Protein AF-0000000075736542 (afdb_homodimer)

Solvent-accessible surface area (backbone atoms only — not comparable to full-atom values): 38192 Å² total; per-residue (Å²): 70,43,35,26,56,53,46,43,53,47,49,49,53,54,48,48,39,59,74,67,36,46,66,58,51,51,50,51,50,29,50,51,42,64,42,44,90,78,47,56,69,68,59,47,50,51,54,48,48,52,51,32,52,55,25,51,50,46,62,74,64,42,71,71,75,64,48,56,67,69,57,51,50,52,45,59,70,26,69,53,29,73,60,33,67,57,46,50,24,50,46,52,52,67,30,50,51,93,52,70,89,71,31,50,51,32,68,61,46,45,53,51,51,53,50,41,54,52,50,52,51,18,40,51,16,28,51,52,44,34,49,35,64,66,54,53,60,77,72,68,59,84,82,31,29,33,37,32,37,33,50,50,59,76,78,27,71,41,27,51,68,47,40,48,53,54,49,46,47,54,52,52,39,52,23,50,43,21,20,39,49,67,48,45,81,51,75,48,32,44,64,35,37,26,47,70,44,33,32,34,32,28,35,35,45,18,63,32,49,47,48,46,49,53,45,45,53,44,38,50,54,49,21,47,52,47,49,53,50,49,50,53,46,50,53,45,55,71,66,67,53,58,68,69,59,51,50,52,49,51,49,49,51,51,53,47,48,53,50,51,48,51,53,42,49,54,51,40,60,68,72,46,68,72,47,51,54,74,69,55,45,54,54,46,49,54,53,44,48,54,38,45,53,56,46,26,53,42,40,56,64,60,28,47,76,44,73,51,65,89,42,72,64,33,44,53,47,40,32,52,95,80,47,99,22,52,64,54,49,52,49,50,53,50,50,47,52,50,50,49,51,51,46,51,57,56,50,70,69,52,82,70,74,78,72,68,77,69,79,80,71,75,85,131,70,43,35,27,57,52,46,43,52,47,49,50,52,56,48,50,39,60,75,66,36,46,66,57,51,51,50,52,51,28,49,52,42,64,42,44,91,78,48,55,70,68,60,47,50,52,54,49,48,53,52,32,52,53,24,51,49,46,63,72,63,43,72,72,76,62,49,56,67,69,57,50,50,50,45,60,70,24,69,54,29,73,62,33,66,57,46,50,22,49,47,51,52,68,30,51,50,93,52,68,89,71,31,51,53,32,67,61,47,47,53,51,51,53,48,42,56,51,51,53,50,17,41,51,15,30,50,51,44,33,51,37,65,66,56,52,61,76,71,68,59,84,84,30,28,33,37,32,37,34,50,50,57,83,78,27,70,41,27,50,66,48,40,47,54,53,51,46,47,54,51,52,40,51,21,51,43,20,19,40,51,66,48,45,80,52,75,47,33,43,64,36,37,26,48,70,42,32,33,33,32,28,35,35,46,19,62,31,49,47,49,46,49,54,46,46,53,45,39,49,53,49,21,47,50,49,51,54,50,48,51,53,48,52,53,45,55,72,67,66,54,56,68,69,59,50,49,51,50,49,50,47,51,52,54,47,48,53,50,52,48,51,52,40,48,53,51,39,59,69,73,47,68,72,47,51,54,73,68,56,46,55,53,46,49,55,52,45,48,55,39,46,54,55,46,26,53,42,39,57,72,62,28,46,77,44,71,51,64,87,42,73,63,33,44,54,46,40,31,51,94,82,49,97,24,50,63,54,48,51,49,50,52,50,50,48,52,48,50,50,50,51,45,50,56,56,49,71,67,55,83,74,77,87,77,73,76,68,76,76,70,74,82,132

Sequence (728 aa):
MIASQLVSIAQDLQQEYERFGLVDLLQSAIQISSDRPNVNNSTYRDITGSLKDRARAVLEQSVFRTYPLDTLKLLSNSEISSILPSTIANMIIGGFPNRKESAISSAELNMYLVEVKSILNQIAGFLNFNERLGVEKYEIPNEKVGLAIKIPRKIFSNQVISFQSRLLVFSSFFRSVTELVTGSREDPELVYLSTTDPTTVVAVAGTAAMGILTFYKLILEIAEKHISLRKAWDELKNSKLPESSLSEIEKGIQAGLETSNNEAIDKAFKAVELKVSADRSKELRVEIGRQALELTLDISKGARIFVSLESQQQIELMANEALDDTTEIKLHIEEQKLLEARLDNLTSELSTPRAELSYIAPPKMIASQLVSIAQDLQQEYERFGLVDLLQSAIQISSDRPNVNNSTYRDITGSLKDRARAVLEQSVFRTYPLDTLKLLSNSEISSILPSTIANMIIGGFPNRKESAISSAELNMYLVEVKSILNQIAGFLNFNERLGVEKYEIPNEKVGLAIKIPRKIFSNQVISFQSRLLVFSSFFRSVTELVTGSREDPELVYLSTTDPTTVVAVAGTAAMGILTFYKLILEIAEKHISLRKAWDELKNSKLPESSLSEIEKGIQAGLETSNNEAIDKAFKAVELKVSADRSKELRVEIGRQALELTLDISKGARIFVSLESQQQIELMANEALDDTTEIKLHIEEQKLLEARLDNLTSELSTPRAELSYIAPPK

Nearest PDB structures (foldseek):
  7pua-assembly1_Fg  TM=3.129E-01  e=6.753E-01  Trypanosoma brucei brucei
  7pub-assembly1_Fg  TM=3.389E-01  e=2.893E+00  Trypanosoma brucei brucei
  7y8u-assembly1_E  TM=4.024E-01  e=4.019E+00  Bacillus thermotolerans
  7y8x-assembly1_E  TM=3.044E-01  e=4.212E+00  Bacillus thermotolerans
  7y8v-assembly1_E  TM=1.803E-01  e=3.178E+00  Bacillus thermotolerans

Secondary structure (DSSP, 8-state):
-BHHHHHHHHHHHHHHHHHHTHHHHHHHHHHHHHHGGGS-HHHHHHHHHHHHHHHHHHHHH-GGGGS-HHHHHHHHTSGGGGG-HHHHHHHHHHH--SSGGGSPPHHHHHHHHHHHHHHHHHHHHHHHHHHHTT-------TTSEEEEEE--HHHHTTBHHHHHHHHHHHHHHHHHHHHHHHSS-PPPEEEEEETTTTEEEEEE-HHHHHHHHHHHHHHHHHHHHHHHHHHHHHHHHHTT--HHHHHHHHHHHHHHHHHHHHHHHHHHHHHS---S-HHHHHHHHHHHHHHHHHHHHHHHTT-EEEEE---HHHHHHH--TTSS-HHHHHHHHHHHHHHHHHHHHHHHT--S-GGG--------/-BHHHHHHHHHHHHHHHHHHTHHHHHHHHHHHHHHGGGS-HHHHHHHHHHHHHHHHHHHHH-GGGGS-HHHHHHHHTSGGGGG-HHHHHHHHHHH--SSGGGSPPHHHHHHHHHHHHHHHHHHHHHHHHHHHHT-------TTSEEEEEE--HHHHTTBHHHHHHHHHHHHHHHHHHHHHHHSS-PPPEEEEEETTTTEEEEEE-HHHHHHHHHHHHHHHHHHHHHHHHHHHHHHHHHTT--HHHHHHHHHHHHHHHHHHHHHHHHHHHHHS---S-HHHHHHHHHHHHHHHHHHHHHHHTT-EEEEE--SHHHHHHH--TTSS-HHHHHHHHHHHHHHHHHHHHHHHT--S-GGG--------

Organism: Rhodopseudomonas palustris (strain ATCC BAA-98 / CGA009) (NCBI:txid258594)

Foldseek 3Di:
DDLLVVLVVLVLLLVLCVVLVLLVLLVLLLVCLVCVVPDDLVRLCVSLVVSLVSLVVCVVPRPCVQDAPVVVVVCCPDPCVLSHSNNSSVCSNVQRDSDSVSHDHSVVSVVSSVVNVVVNVVSVVSNVVCVVVVRHHFDAPLQWWKKKKFFACLQQVPDPVSVVVLVVLVQLLLQLLLCFFVVDRDGWAWRDADDVRGMTMTIDFLRSVLLSLLLVVLLLVLLLVLLVLVLVLVVVVVVVPDPVVSVVSVVVSVVVSLVSLLVSLVVSSVVGDTPHDPVVNVVSSVVNSVSSSVVSLSVLLPMDMATDDPDPSSLVRNADVPPCGSVVVVVSRVVRSVSSVSSVVSSVPDPDRSNPPDDPDDDD/DDLLVVLVVLVLLLVLCVVLVLLVLLVLLLVCLVCVVPDDLVRLCVSLVVSLVSLVVCVVPRPCVQDAPVVVVVCCPDPNVLSHSNNSSVCSNVQRDSDSVSHDHSVVSVVSSVVNVVVNVVSVVSNVVCVVVVRHHFDAPLQWWKKKKFFACLQQVPDPVSVVVLVCLVQLLLQLLLCFFPVDRDTWAWRDADDVRGMTMTIDFLRSVLLSLLLVVLLLVLLLVLLVLVVVLVVVVVVVPDPVVSVVSVVVSVVVSLVSLLVSLVVSSVVGDTPHDPVVNVVSSVVNSVSSSVVSLSVLVPMDMATDDPDPSSLVRNADVPPCGSVVVVVSRVVRSVSSVSSVVSSVPDDDRSPPPPPPDPDD

pLDDT: mean 85.75, std 13.53, range [22.95, 97.62]

Structure (mmCIF, N/CA/C/O backbone):
data_AF-0000000075736542-model_v1
#
loop_
_entity.id
_entity.type
_entity.pdbx_description
1 polymer 'Uncharacterized protein'
#
loop_
_atom_site.group_PDB
_atom_site.id
_atom_site.type_symbol
_atom_site.label_atom_id
_atom_site.label_alt_id
_atom_site.label_comp_id
_atom_site.label_asym_id
_atom_site.label_entity_id
_atom_site.label_seq_id
_atom_site.pdbx_PDB_ins_code
_atom_site.Cartn_x
_atom_site.Cartn_y
_atom_site.Cartn_z
_atom_site.occupancy
_atom_site.B_iso_or_equiv
_atom_site.auth_seq_id
_atom_site.auth_comp_id
_atom_site.auth_asym_id
_atom_site.auth_atom_id
_atom_site.pdbx_PDB_model_num
ATOM 1 N N . MET A 1 1 ? 0.081 -4.969 1.882 1 7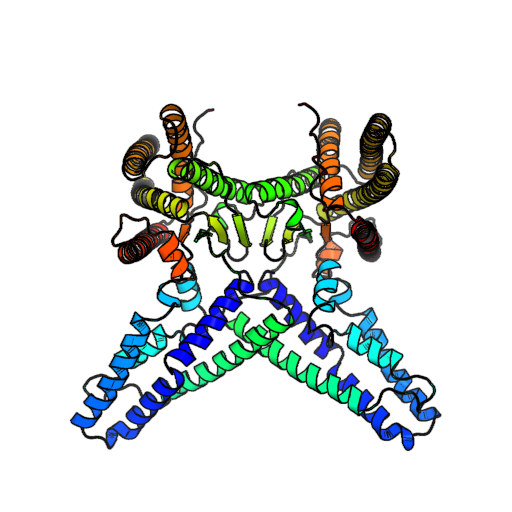6.06 1 MET A N 1
ATOM 2 C CA . MET A 1 1 ? -0.258 -4.957 0.461 1 76.06 1 MET A CA 1
ATOM 3 C C . MET A 1 1 ? -0.783 -3.59 0.039 1 76.06 1 MET A C 1
ATOM 5 O O . MET A 1 1 ? -1.35 -2.859 0.854 1 76.06 1 MET A O 1
ATOM 9 N N . ILE A 1 2 ? -0.495 -3.264 -1.223 1 80.75 2 ILE A N 1
ATOM 10 C CA . ILE A 1 2 ? -1 -1.986 -1.714 1 80.75 2 ILE A CA 1
ATOM 11 C C . ILE A 1 2 ? -2.479 -2.119 -2.07 1 80.75 2 ILE A C 1
ATOM 13 O O . ILE A 1 2 ? -2.936 -3.199 -2.455 1 80.75 2 ILE A O 1
ATOM 17 N N . ALA A 1 3 ? -3.15 -1.076 -1.883 1 87 3 ALA A N 1
ATOM 18 C CA . ALA A 1 3 ? -4.594 -1.061 -2.102 1 87 3 ALA A CA 1
ATOM 19 C C . ALA A 1 3 ? -4.938 -1.444 -3.537 1 87 3 ALA A C 1
ATOM 21 O O . ALA A 1 3 ? -5.895 -2.182 -3.779 1 87 3 ALA A O 1
ATOM 22 N N . SER A 1 4 ? -4.156 -1.036 -4.445 1 86.56 4 SER A N 1
ATOM 23 C CA . SER A 1 4 ? -4.41 -1.301 -5.855 1 86.56 4 SER A CA 1
ATOM 24 C C . SER A 1 4 ? -4.344 -2.793 -6.16 1 86.56 4 SER A C 1
ATOM 26 O O . SER A 1 4 ? -5.055 -3.285 -7.039 1 86.56 4 SER A O 1
ATOM 28 N N . GLN A 1 5 ? -3.48 -3.428 -5.5 1 85.38 5 GLN A N 1
ATOM 29 C CA . GLN A 1 5 ? -3.393 -4.875 -5.684 1 85.38 5 GLN A CA 1
ATOM 30 C C . GLN A 1 5 ? -4.637 -5.574 -5.137 1 85.38 5 GLN A C 1
ATOM 32 O O . GLN A 1 5 ? -5.125 -6.535 -5.734 1 85.38 5 GLN A O 1
ATOM 37 N N . LEU A 1 6 ? -5.074 -5.105 -4.023 1 90.31 6 LEU A N 1
ATOM 38 C CA . LEU A 1 6 ? -6.293 -5.68 -3.457 1 90.31 6 LEU A CA 1
ATOM 39 C C . LEU A 1 6 ? -7.488 -5.418 -4.367 1 90.31 6 LEU A C 1
ATOM 41 O O . LEU A 1 6 ? -8.367 -6.273 -4.508 1 90.31 6 LEU A O 1
ATOM 45 N N . VAL A 1 7 ? -7.457 -4.234 -4.941 1 92.56 7 VAL A N 1
ATOM 46 C CA . VAL A 1 7 ? -8.508 -3.906 -5.902 1 92.56 7 VAL A CA 1
ATOM 47 C C . VAL A 1 7 ? -8.445 -4.871 -7.082 1 92.56 7 VAL A C 1
ATOM 49 O O . VAL A 1 7 ? -9.477 -5.379 -7.531 1 92.56 7 VAL A O 1
ATOM 52 N N . SER A 1 8 ? -7.254 -5.18 -7.508 1 88.69 8 SER A N 1
ATOM 53 C CA . SER A 1 8 ? -7.078 -6.109 -8.617 1 88.69 8 SER A CA 1
ATOM 54 C C . SER A 1 8 ? -7.602 -7.496 -8.266 1 88.69 8 SER A C 1
ATOM 56 O O . SER A 1 8 ? -8.305 -8.125 -9.062 1 88.69 8 SER A O 1
ATOM 58 N N . ILE A 1 9 ? -7.246 -7.902 -7.164 1 90.62 9 ILE A N 1
ATOM 59 C CA . ILE A 1 9 ? -7.672 -9.219 -6.707 1 90.62 9 ILE A CA 1
ATOM 60 C C . ILE A 1 9 ? -9.195 -9.266 -6.598 1 90.62 9 ILE A C 1
ATOM 62 O O . ILE A 1 9 ? -9.828 -10.211 -7.074 1 90.62 9 ILE A O 1
ATOM 66 N N . ALA A 1 10 ? -9.789 -8.25 -5.977 1 95.19 10 ALA A N 1
ATOM 67 C CA . ALA A 1 10 ? -11.234 -8.18 -5.801 1 95.19 10 ALA A CA 1
ATOM 68 C C . ALA A 1 10 ? -11.945 -8.141 -7.148 1 95.19 10 ALA A C 1
ATOM 70 O O . ALA A 1 10 ? -12.961 -8.82 -7.34 1 95.19 10 ALA A O 1
ATOM 71 N N . GLN A 1 11 ? -11.398 -7.375 -8.047 1 93.94 11 GLN A N 1
ATOM 72 C CA . GLN A 1 11 ? -11.992 -7.262 -9.375 1 93.94 11 GLN A CA 1
ATOM 73 C C . GLN A 1 11 ? -11.906 -8.586 -10.133 1 93.94 11 GLN A C 1
ATOM 75 O O . GLN A 1 11 ? -12.867 -8.992 -10.789 1 93.94 11 GLN A O 1
ATOM 80 N N . ASP A 1 12 ? -10.789 -9.156 -10.078 1 91.88 12 ASP A N 1
ATOM 81 C CA . ASP A 1 12 ? -10.617 -10.438 -10.75 1 91.88 12 ASP A CA 1
ATOM 82 C C . ASP A 1 12 ? -11.578 -11.492 -10.188 1 91.88 12 ASP A C 1
ATOM 84 O O . ASP A 1 12 ? -12.156 -12.273 -10.945 1 91.88 12 ASP A O 1
ATOM 88 N N . LEU A 1 13 ? -11.688 -11.508 -8.922 1 95.38 13 LEU A N 1
ATOM 89 C CA . LEU A 1 13 ? -12.609 -12.461 -8.297 1 95.38 13 LEU A CA 1
ATOM 90 C C . LEU A 1 13 ? -14.031 -12.227 -8.781 1 95.38 13 LEU A C 1
ATOM 92 O O . LEU A 1 13 ? -14.727 -13.172 -9.172 1 95.38 13 LEU A O 1
ATOM 96 N N . GLN A 1 14 ? -14.414 -11.016 -8.75 1 95.75 14 GLN A N 1
ATOM 97 C CA . GLN A 1 14 ? -15.758 -10.672 -9.211 1 95.75 14 GLN A CA 1
ATOM 98 C C . GLN A 1 14 ? -15.945 -11.055 -10.68 1 95.75 14 GLN A C 1
ATOM 100 O O . GLN A 1 14 ? -16.969 -11.633 -11.047 1 95.75 14 GLN A O 1
ATOM 105 N N . GLN A 1 15 ? -15.016 -10.758 -11.484 1 94.31 15 GLN A N 1
ATOM 106 C CA . GLN A 1 15 ? -15.094 -11.023 -12.922 1 94.31 15 GLN A CA 1
ATOM 107 C C . GLN A 1 15 ? -15.117 -12.516 -13.211 1 94.31 15 GLN A C 1
ATOM 109 O O . GLN A 1 15 ? -15.82 -12.977 -14.109 1 94.31 15 GLN A O 1
ATOM 114 N N . GLU A 1 16 ? -14.312 -13.266 -12.484 1 96 16 GLU A N 1
ATOM 115 C CA . GLU A 1 16 ? -14.281 -14.719 -12.68 1 96 16 GLU A CA 1
ATOM 116 C C . GLU A 1 16 ? -15.625 -15.344 -12.328 1 96 16 GLU A C 1
ATOM 118 O O . GLU A 1 16 ? -16.078 -16.266 -13 1 96 16 GLU A O 1
ATOM 123 N N . TYR A 1 17 ? -16.234 -14.875 -11.297 1 97.38 17 TYR A N 1
ATOM 124 C CA . TYR A 1 17 ? -17.531 -15.398 -10.906 1 97.38 17 TYR A CA 1
ATOM 125 C C . TYR A 1 17 ? -18.578 -15.117 -11.984 1 97.38 17 TYR A C 1
ATOM 127 O O . TYR A 1 17 ? -19.438 -15.953 -12.25 1 97.38 17 TYR A O 1
ATOM 135 N N . GLU A 1 18 ? -18.438 -14.008 -12.594 1 96.44 18 GLU A N 1
ATOM 136 C CA . GLU A 1 18 ? -19.344 -13.656 -13.68 1 96.44 18 GLU A CA 1
ATOM 137 C C . GLU A 1 18 ? -19.031 -14.438 -14.945 1 96.44 18 GLU A C 1
ATOM 139 O O . GLU A 1 18 ? -19.922 -15.023 -15.562 1 96.44 18 GLU A O 1
ATOM 144 N N . ARG A 1 19 ? -17.797 -14.438 -15.297 1 96.25 19 ARG A N 1
ATOM 145 C CA . ARG A 1 19 ? -17.344 -15.055 -16.531 1 96.25 19 ARG A CA 1
ATOM 146 C C . ARG A 1 19 ? -17.688 -16.531 -16.562 1 96.25 19 ARG A C 1
ATOM 148 O O . ARG A 1 19 ? -18.141 -17.047 -17.594 1 96.25 19 ARG A O 1
ATOM 155 N N . PHE A 1 20 ? -17.578 -17.203 -15.461 1 96.69 20 PHE A N 1
ATOM 156 C CA . PHE A 1 20 ? -17.766 -18.656 -15.438 1 96.69 20 PHE A CA 1
ATOM 157 C C . PHE A 1 20 ? -19.141 -19.016 -14.875 1 96.69 20 PHE A C 1
ATOM 159 O O . PHE A 1 20 ? -19.5 -20.188 -14.828 1 96.69 20 PHE A O 1
ATOM 166 N N . GLY A 1 21 ? -19.891 -18.031 -14.484 1 96.94 21 GLY A N 1
ATOM 167 C CA . GLY A 1 21 ? -21.172 -18.312 -13.875 1 96.94 21 GLY A CA 1
ATOM 168 C C . GLY A 1 21 ? -21.078 -19.234 -12.664 1 96.94 21 GLY A C 1
ATOM 169 O O . GLY A 1 21 ? -21.812 -20.219 -12.57 1 96.94 21 GLY A O 1
ATOM 170 N N . LEU A 1 22 ? -20.219 -18.922 -11.781 1 97.44 22 LEU A N 1
ATOM 171 C CA . LEU A 1 22 ? -19.891 -19.812 -10.672 1 97.44 22 LEU A CA 1
ATOM 172 C C . LEU A 1 22 ? -21.078 -19.922 -9.719 1 97.44 22 LEU A C 1
ATOM 174 O O . LEU A 1 22 ? -21.297 -20.984 -9.117 1 97.44 22 LEU A O 1
ATOM 178 N N . VAL A 1 23 ? -21.812 -18.828 -9.539 1 97.38 23 VAL A N 1
ATOM 179 C CA . VAL A 1 23 ? -23 -18.891 -8.695 1 97.38 23 VAL A CA 1
ATOM 180 C C . VAL A 1 23 ? -24.016 -19.859 -9.297 1 97.38 23 VAL A C 1
ATOM 182 O O . VAL A 1 23 ? -24.578 -20.703 -8.586 1 97.38 23 VAL A O 1
ATOM 185 N N . ASP A 1 24 ? -24.188 -19.781 -10.594 1 96.88 24 ASP A N 1
ATOM 186 C CA . ASP A 1 24 ? -25.094 -20.688 -11.297 1 96.88 24 ASP A CA 1
ATOM 187 C C . ASP A 1 24 ? -24.594 -22.141 -11.219 1 96.88 24 ASP A C 1
ATOM 189 O O . ASP A 1 24 ? -25.391 -23.062 -11.102 1 96.88 24 ASP A O 1
ATOM 193 N N . LEU A 1 25 ? -23.375 -22.25 -11.383 1 97.44 25 LEU A N 1
ATOM 194 C CA . LEU A 1 25 ? -22.766 -23.562 -11.273 1 97.44 25 LEU A CA 1
ATOM 195 C C . LEU A 1 25 ? -23.062 -24.203 -9.922 1 97.44 25 LEU A C 1
ATOM 197 O O . LEU A 1 25 ? -23.469 -25.359 -9.844 1 97.44 25 LEU A O 1
ATOM 201 N N . LEU A 1 26 ? -22.922 -23.453 -8.852 1 97.31 26 LEU A N 1
ATOM 202 C CA . LEU A 1 26 ? -23.203 -23.922 -7.5 1 97.31 26 LEU A CA 1
ATOM 203 C C . LEU A 1 26 ? -24.688 -24.234 -7.328 1 97.31 26 LEU A C 1
ATOM 205 O O . LEU A 1 26 ? -25.047 -25.234 -6.715 1 97.31 26 LEU A O 1
ATOM 209 N N . GLN A 1 27 ? -25.484 -23.391 -7.871 1 97.56 27 GLN A N 1
ATOM 210 C CA . GLN A 1 27 ? -26.922 -23.594 -7.777 1 97.56 27 GLN A CA 1
ATOM 211 C C . GLN A 1 27 ? -27.344 -24.891 -8.492 1 97.56 27 GLN A C 1
ATOM 213 O O . GLN A 1 27 ? -28.172 -25.641 -7.984 1 97.56 27 GLN A O 1
ATOM 218 N N . SER A 1 28 ? -26.766 -25.141 -9.656 1 97 28 SER A N 1
ATOM 219 C CA . SER A 1 28 ? -27.031 -26.391 -10.383 1 97 28 SER A CA 1
ATOM 220 C C . SER A 1 28 ? -26.562 -27.594 -9.586 1 97 28 SER A C 1
ATOM 222 O O . SER A 1 28 ? -27.25 -28.625 -9.562 1 97 28 SER A O 1
ATOM 224 N N . ALA A 1 29 ? -25.438 -27.469 -8.977 1 97.5 29 ALA A N 1
ATOM 225 C CA . ALA A 1 29 ? -24.906 -28.547 -8.141 1 97.5 29 ALA A CA 1
ATOM 226 C C . ALA A 1 29 ? -25.844 -28.828 -6.961 1 97.5 29 ALA A C 1
ATOM 228 O O . ALA A 1 29 ? -26.078 -29.984 -6.605 1 97.5 29 ALA A O 1
ATOM 229 N N . ILE A 1 30 ? -26.359 -27.781 -6.359 1 97.25 30 ILE A N 1
ATOM 230 C CA . ILE A 1 30 ? -27.281 -27.906 -5.246 1 97.25 30 ILE A CA 1
ATOM 231 C C . ILE A 1 30 ? -28.547 -28.641 -5.711 1 97.25 30 ILE A C 1
ATOM 233 O O . ILE A 1 30 ? -29.047 -29.531 -5.016 1 97.25 30 ILE A O 1
ATOM 237 N N . GLN A 1 31 ? -29.016 -28.281 -6.879 1 96.62 31 GLN A N 1
ATOM 238 C CA . GLN A 1 31 ? -30.234 -28.875 -7.422 1 96.62 31 GLN A CA 1
ATOM 239 C C . GLN A 1 31 ? -30.078 -30.375 -7.648 1 96.62 31 GLN A C 1
ATOM 241 O O . GLN A 1 31 ? -30.922 -31.172 -7.227 1 96.62 31 GLN A O 1
ATOM 246 N N . ILE A 1 32 ? -29.016 -30.781 -8.234 1 96.19 32 ILE A N 1
ATOM 247 C CA . ILE A 1 32 ? -28.812 -32.188 -8.523 1 96.19 32 ILE A CA 1
ATOM 248 C C . ILE A 1 32 ? -28.578 -32.969 -7.227 1 96.19 32 ILE A C 1
ATOM 250 O O . ILE A 1 32 ? -28.984 -34.125 -7.102 1 96.19 32 ILE A O 1
ATOM 254 N N . SER A 1 33 ? -27.875 -32.375 -6.297 1 95.81 33 SER A N 1
ATOM 255 C CA . SER A 1 33 ? -27.641 -33.031 -5.008 1 95.81 33 SER A CA 1
ATOM 256 C C . SER A 1 33 ? -28.953 -33.219 -4.25 1 95.81 33 SER A C 1
ATOM 258 O O . SER A 1 33 ? -29.141 -34.219 -3.561 1 95.81 33 SER A O 1
ATOM 260 N N . SER A 1 34 ? -29.844 -32.281 -4.398 1 95.31 34 SER A N 1
ATOM 261 C CA . SER A 1 34 ? -31.141 -32.375 -3.732 1 95.31 34 SER A CA 1
ATOM 262 C C . SER A 1 34 ? -32.062 -33.406 -4.41 1 95.31 34 SER A C 1
ATOM 264 O O . SER A 1 34 ? -32.844 -34.062 -3.744 1 95.31 34 SER A O 1
ATOM 266 N N . ASP A 1 35 ? -31.969 -33.594 -5.648 1 93.81 35 ASP A N 1
ATOM 267 C CA . ASP A 1 35 ? -32.875 -34.406 -6.438 1 93.81 35 ASP A CA 1
ATOM 268 C C . ASP A 1 35 ? -32.312 -35.812 -6.621 1 93.81 35 ASP A C 1
ATOM 270 O O . ASP A 1 35 ? -32.969 -36.656 -7.242 1 93.81 35 ASP A O 1
ATOM 274 N N . ARG A 1 36 ? -31.156 -36.094 -6.098 1 91.38 36 ARG A N 1
ATOM 275 C CA . ARG A 1 36 ? -30.422 -37.312 -6.406 1 91.38 36 ARG A CA 1
ATOM 276 C C . ARG A 1 36 ? -31.281 -38.531 -6.199 1 91.38 36 ARG A C 1
ATOM 278 O O . ARG A 1 36 ? -31.234 -39.469 -6.988 1 91.38 36 ARG A O 1
ATOM 285 N N . PRO A 1 37 ? -32.188 -38.531 -5.152 1 89 37 PRO A N 1
ATOM 286 C CA . PRO A 1 37 ? -33 -39.75 -4.973 1 89 37 PRO A CA 1
ATOM 287 C C . PRO A 1 37 ? -33.969 -39.969 -6.125 1 89 37 PRO A C 1
ATOM 289 O O . PRO A 1 37 ? -34.375 -41.125 -6.383 1 89 37 PRO A O 1
ATOM 292 N N . ASN A 1 38 ? -34.281 -39 -6.859 1 92.44 38 ASN A N 1
ATOM 293 C CA . ASN A 1 38 ? -35.344 -39.062 -7.859 1 92.44 38 ASN A CA 1
ATOM 294 C C . ASN A 1 38 ? -34.75 -39.156 -9.273 1 92.44 38 ASN A C 1
ATOM 296 O O . ASN A 1 38 ? -35.5 -39.281 -10.242 1 92.44 38 ASN A O 1
ATOM 300 N N . VAL A 1 39 ? -33.531 -39.125 -9.383 1 92.88 39 VAL A N 1
ATOM 301 C CA . VAL A 1 39 ? -32.906 -39.125 -10.703 1 92.88 39 VAL A CA 1
ATOM 302 C C . VAL A 1 39 ? -32.25 -40.469 -10.969 1 92.88 39 VAL A C 1
ATOM 304 O O . VAL A 1 39 ? -31.672 -41.062 -10.07 1 92.88 39 VAL A O 1
ATOM 307 N N . ASN A 1 40 ? -32.5 -41 -12.164 1 93.75 40 ASN A N 1
ATOM 308 C CA . ASN A 1 40 ? -31.859 -42.281 -12.477 1 93.75 40 ASN A CA 1
ATOM 309 C C . ASN A 1 40 ? -30.344 -42.094 -12.633 1 93.75 40 ASN A C 1
ATOM 311 O O . ASN A 1 40 ? -29.859 -41 -12.758 1 93.75 40 ASN A O 1
ATOM 315 N N . ASN A 1 41 ? -29.594 -43.188 -12.656 1 92.69 41 ASN A N 1
ATOM 316 C CA . ASN A 1 41 ? -28.141 -43.188 -12.625 1 92.69 41 ASN A CA 1
ATOM 317 C C . ASN A 1 41 ? -27.547 -42.594 -13.898 1 92.69 41 ASN A C 1
ATOM 319 O O . ASN A 1 41 ? -26.547 -41.875 -13.852 1 92.69 41 ASN A O 1
ATOM 323 N N . SER A 1 42 ? -28.188 -42.906 -14.953 1 94.12 42 SER A N 1
ATOM 324 C CA . SER A 1 42 ? -27.672 -42.406 -16.219 1 94.12 42 SER A CA 1
ATOM 325 C C . SER A 1 42 ? -27.812 -40.906 -16.297 1 94.12 42 SER A C 1
ATOM 327 O O . SER A 1 42 ? -26.844 -40.188 -16.656 1 94.12 42 SER A O 1
ATOM 329 N N . THR A 1 43 ? -28.938 -40.375 -15.922 1 94.06 43 THR A N 1
ATOM 330 C CA . THR A 1 43 ? -29.203 -38.938 -15.922 1 94.06 43 THR A CA 1
ATOM 331 C C . THR A 1 43 ? -28.297 -38.219 -14.914 1 94.06 43 THR A C 1
ATOM 333 O O . THR A 1 43 ? -27.797 -37.156 -15.188 1 94.06 43 THR A O 1
ATOM 336 N N . TYR A 1 44 ? -28.078 -38.875 -13.805 1 95.56 44 TYR A N 1
ATOM 337 C CA . TYR A 1 44 ? -27.188 -38.344 -12.781 1 95.56 44 TYR A CA 1
ATOM 338 C C . TYR A 1 44 ? -25.766 -38.156 -13.32 1 95.56 44 TYR A C 1
ATOM 340 O O . TYR A 1 44 ? -25.156 -37.125 -13.141 1 95.56 44 TYR A O 1
ATOM 348 N N . ARG A 1 45 ? -25.266 -39.125 -14.023 1 95.12 45 ARG A N 1
ATOM 349 C CA . ARG A 1 45 ? -23.922 -39.094 -14.562 1 95.12 45 ARG A CA 1
ATOM 350 C C . ARG A 1 45 ? -23.781 -38.031 -15.648 1 95.12 45 ARG A C 1
ATOM 352 O O . ARG A 1 45 ? -22.75 -37.375 -15.75 1 95.12 45 ARG A O 1
ATOM 359 N N . ASP A 1 46 ? -24.828 -37.875 -16.359 1 95.25 46 ASP A N 1
ATOM 360 C CA . ASP A 1 46 ? -24.812 -36.875 -17.438 1 95.25 46 ASP A CA 1
ATOM 361 C C . ASP A 1 46 ? -24.75 -35.438 -16.859 1 95.25 46 ASP A C 1
ATOM 363 O O . ASP A 1 46 ? -23.938 -34.625 -17.297 1 95.25 46 ASP A O 1
ATOM 367 N N . ILE A 1 47 ? -25.609 -35.188 -15.953 1 95.31 47 ILE A N 1
ATOM 368 C CA . ILE A 1 47 ? -25.688 -33.844 -15.359 1 95.31 47 ILE A CA 1
ATOM 369 C C . ILE A 1 47 ? -24.391 -33.531 -14.609 1 95.31 47 ILE A C 1
ATOM 371 O O . ILE A 1 47 ? -23.812 -32.469 -14.766 1 95.31 47 ILE A O 1
ATOM 375 N N . THR A 1 48 ? -23.922 -34.531 -13.836 1 96.5 48 THR A N 1
ATOM 376 C CA . THR A 1 48 ? -22.719 -34.312 -13.055 1 96.5 48 THR A CA 1
ATOM 377 C C . THR A 1 48 ? -21.484 -34.219 -13.969 1 96.5 48 THR A C 1
ATOM 379 O O . THR A 1 48 ? -20.531 -33.5 -13.672 1 96.5 48 THR A O 1
ATOM 382 N N . GLY A 1 49 ? -21.547 -34.969 -15.016 1 96.69 49 GLY A N 1
ATOM 383 C CA . GLY A 1 49 ? -20.484 -34.875 -16.016 1 96.69 49 GLY A CA 1
ATOM 384 C C . GLY A 1 49 ? -20.359 -33.469 -16.578 1 96.69 49 GLY A C 1
ATOM 385 O O . GLY A 1 49 ? -19.25 -32.938 -16.703 1 96.69 49 GLY A O 1
ATOM 386 N N . SER A 1 50 ? -21.516 -32.906 -16.922 1 96.81 50 SER A N 1
ATOM 387 C CA . SER A 1 50 ? -21.547 -31.562 -17.453 1 96.81 50 SER A CA 1
ATOM 388 C C . SER A 1 50 ? -21.031 -30.547 -16.422 1 96.81 50 SER A C 1
ATOM 390 O O . SER A 1 50 ? -20.312 -29.609 -16.766 1 96.81 50 SER A O 1
ATOM 392 N N . LEU A 1 51 ? -21.438 -30.734 -15.195 1 97 51 LEU A N 1
ATOM 393 C CA . LEU A 1 51 ? -20.984 -29.859 -14.109 1 97 51 LEU A CA 1
ATOM 394 C C . LEU A 1 51 ? -19.469 -29.938 -13.969 1 97 51 LEU A C 1
ATOM 396 O O . LEU A 1 51 ? -18.797 -28.906 -13.828 1 97 51 LEU A O 1
ATOM 400 N N . LYS A 1 52 ? -18.969 -31.125 -14.023 1 97.62 52 LYS A N 1
ATOM 401 C CA . LYS A 1 52 ? -17.531 -31.328 -13.867 1 97.62 52 LYS A CA 1
ATOM 402 C C . LYS A 1 52 ? -16.766 -30.734 -15.039 1 97.62 52 LYS A C 1
ATOM 404 O O . LYS A 1 52 ? -15.672 -30.188 -14.852 1 97.62 52 LYS A O 1
ATOM 409 N N . ASP A 1 53 ? -17.297 -30.828 -16.188 1 97.44 53 ASP A N 1
ATOM 410 C CA . ASP A 1 53 ? -16.656 -30.234 -17.359 1 97.44 53 ASP A CA 1
ATOM 411 C C . ASP A 1 53 ? -16.547 -28.719 -17.219 1 97.44 53 ASP A C 1
ATOM 413 O O . ASP A 1 53 ? -15.508 -28.125 -17.5 1 97.44 53 ASP A O 1
ATOM 417 N N . ARG A 1 54 ? -17.578 -28.109 -16.75 1 96.94 54 ARG A N 1
ATOM 418 C CA . ARG A 1 54 ? -17.562 -26.672 -16.516 1 96.94 54 ARG A CA 1
ATOM 419 C C . ARG A 1 54 ? -16.562 -26.312 -15.422 1 96.94 54 ARG A C 1
ATOM 421 O O . ARG A 1 54 ? -15.852 -25.312 -15.531 1 96.94 54 ARG A O 1
ATOM 428 N N . ALA A 1 55 ? -16.531 -27.109 -14.406 1 97.56 55 ALA A N 1
ATOM 429 C CA . ALA A 1 55 ? -15.594 -26.891 -13.312 1 97.56 55 ALA A CA 1
ATOM 430 C C . ALA A 1 55 ? -14.156 -27.016 -13.797 1 97.56 55 ALA A C 1
ATOM 432 O O . ALA A 1 55 ? -13.281 -26.234 -13.391 1 97.56 55 ALA A O 1
ATOM 433 N N . ARG A 1 56 ? -13.938 -28 -14.617 1 96.81 56 ARG A N 1
ATOM 434 C CA . ARG A 1 56 ? -12.602 -28.188 -15.172 1 96.81 56 ARG A CA 1
ATOM 435 C C . ARG A 1 56 ? -12.188 -26.984 -16.016 1 96.81 56 ARG A C 1
ATOM 437 O O . ARG A 1 56 ? -11.016 -26.594 -16.016 1 96.81 56 ARG A O 1
ATOM 444 N N . ALA A 1 57 ? -13.094 -26.438 -16.719 1 95.69 57 ALA A N 1
ATOM 445 C CA . ALA A 1 57 ? -12.82 -25.234 -17.5 1 95.69 57 ALA A CA 1
ATOM 446 C C . ALA A 1 57 ? -12.391 -24.078 -16.609 1 95.69 57 ALA A C 1
ATOM 448 O O . ALA A 1 57 ? -11.516 -23.297 -16.984 1 95.69 57 ALA A O 1
ATOM 449 N N . VAL A 1 58 ? -12.992 -23.969 -15.438 1 95 58 VAL A N 1
ATOM 450 C CA . VAL A 1 58 ? -12.617 -22.938 -14.469 1 95 58 VAL A CA 1
ATOM 451 C C . VAL A 1 58 ? -11.164 -23.109 -14.055 1 95 58 VAL A C 1
ATOM 453 O O . VAL A 1 58 ? -10.391 -22.156 -14.023 1 95 58 VAL A O 1
ATOM 456 N N . LEU A 1 59 ? -10.727 -24.312 -13.781 1 92.81 59 LEU A N 1
ATOM 457 C CA . LEU A 1 59 ? -9.367 -24.609 -13.328 1 92.81 59 LEU A CA 1
ATOM 458 C C . LEU A 1 59 ? -8.352 -24.297 -14.422 1 92.81 59 LEU A C 1
ATOM 460 O O . LEU A 1 59 ? -7.258 -23.812 -14.133 1 92.81 59 LEU A O 1
ATOM 464 N N . GLU A 1 60 ? -8.75 -24.469 -15.578 1 88.19 60 GLU A N 1
ATOM 465 C CA . GLU A 1 60 ? -7.824 -24.328 -16.703 1 88.19 60 GLU A CA 1
ATOM 466 C C . GLU A 1 60 ? -7.711 -22.875 -17.141 1 88.19 60 GLU A C 1
ATOM 468 O O . GLU A 1 60 ? -6.66 -22.438 -17.625 1 88.19 60 GLU A O 1
ATOM 473 N N . GLN A 1 61 ? -8.742 -22.125 -16.906 1 88.38 61 GLN A N 1
ATOM 474 C CA . GLN A 1 61 ? -8.789 -20.828 -17.578 1 88.38 61 GLN A CA 1
ATOM 475 C C . GLN A 1 61 ? -8.773 -19.703 -16.547 1 88.38 61 GLN A C 1
ATOM 477 O O . GLN A 1 61 ? -8.695 -18.516 -16.922 1 88.38 61 GLN A O 1
ATOM 482 N N . SER A 1 62 ? -8.766 -19.984 -15.328 1 88.75 62 SER A N 1
ATOM 483 C CA . SER A 1 62 ? -8.836 -18.953 -14.297 1 88.75 62 SER A CA 1
ATOM 484 C C . SER A 1 62 ? -7.633 -18.031 -14.359 1 88.75 62 SER A C 1
ATOM 486 O O . SER A 1 62 ? -6.504 -18.484 -14.57 1 88.75 62 SER A O 1
ATOM 488 N N . VAL A 1 63 ? -7.836 -16.75 -14.141 1 84.81 63 VAL A N 1
ATOM 489 C CA . VAL A 1 63 ? -6.781 -15.734 -14.148 1 84.81 63 VAL A CA 1
ATOM 490 C C . VAL A 1 63 ? -5.844 -15.961 -12.961 1 84.81 63 VAL A C 1
ATOM 492 O O . VAL A 1 63 ? -4.66 -15.609 -13.023 1 84.81 63 VAL A O 1
ATOM 495 N N . PHE A 1 64 ? -6.328 -16.578 -11.922 1 85.5 64 PHE A N 1
ATOM 496 C CA . PHE A 1 64 ? -5.543 -16.781 -10.711 1 85.5 64 PHE A CA 1
ATOM 497 C C . PHE A 1 64 ? -4.391 -17.734 -10.961 1 85.5 64 PHE A C 1
ATOM 499 O O . PHE A 1 64 ? -3.424 -17.766 -10.195 1 85.5 64 PHE A O 1
ATOM 506 N N . ARG A 1 65 ? -4.395 -18.453 -12.062 1 78.56 65 ARG A N 1
ATOM 507 C CA . ARG A 1 65 ? -3.291 -19.328 -12.438 1 78.56 65 ARG A CA 1
ATOM 508 C C . ARG A 1 65 ? -2.037 -18.531 -12.766 1 78.56 65 ARG A C 1
ATOM 510 O O . ARG A 1 65 ? -0.92 -19.031 -12.656 1 78.56 65 ARG A O 1
ATOM 517 N N . THR A 1 66 ? -2.285 -17.25 -13.109 1 75.38 66 THR A N 1
ATOM 518 C CA . THR A 1 66 ? -1.168 -16.422 -13.539 1 75.38 66 THR A CA 1
ATOM 519 C C . THR A 1 66 ? -0.618 -15.617 -12.359 1 75.38 66 THR A C 1
ATOM 521 O O . THR A 1 66 ? 0.396 -14.922 -12.492 1 75.38 66 THR A O 1
ATOM 524 N N . TYR A 1 67 ? -1.225 -15.734 -11.203 1 79.62 67 TYR A N 1
ATOM 525 C CA . TYR A 1 67 ? -0.758 -14.992 -10.039 1 79.62 67 TYR A CA 1
ATOM 526 C C . TYR A 1 67 ? 0.543 -15.578 -9.5 1 79.62 67 TYR A C 1
ATOM 528 O O . TYR A 1 67 ? 0.768 -16.781 -9.586 1 79.62 67 TYR A O 1
ATOM 536 N N . PRO A 1 68 ? 1.359 -14.695 -8.984 1 77.06 68 PRO A N 1
ATOM 537 C CA . PRO A 1 68 ? 2.545 -15.227 -8.305 1 77.06 68 PRO A CA 1
ATOM 538 C C . PRO A 1 68 ? 2.197 -16.203 -7.191 1 77.06 68 PRO A C 1
ATOM 540 O O . PRO A 1 68 ? 1.165 -16.062 -6.531 1 77.06 68 PRO A O 1
ATOM 543 N N . LEU A 1 69 ? 3.041 -17.141 -6.965 1 81.38 69 LEU A N 1
ATOM 544 C CA . LEU A 1 69 ? 2.816 -18.188 -5.988 1 81.38 69 LEU A CA 1
ATOM 545 C C . LEU A 1 69 ? 2.566 -17.609 -4.602 1 81.38 69 LEU A C 1
ATOM 547 O O . LEU A 1 69 ? 1.697 -18.094 -3.869 1 81.38 69 LEU A O 1
ATOM 551 N N . ASP A 1 70 ? 3.279 -16.641 -4.23 1 78.69 70 ASP A N 1
ATOM 552 C CA . ASP A 1 70 ? 3.15 -16.047 -2.904 1 78.69 70 ASP A CA 1
ATOM 553 C C . ASP A 1 70 ? 1.766 -15.43 -2.711 1 78.69 70 ASP A C 1
ATOM 555 O O . ASP A 1 70 ? 1.194 -15.5 -1.621 1 78.69 70 ASP A O 1
ATOM 559 N N . THR A 1 71 ? 1.262 -14.867 -3.711 1 82.69 71 THR A N 1
ATOM 560 C CA . THR A 1 71 ? -0.079 -14.297 -3.643 1 82.69 71 THR A CA 1
ATOM 561 C C . THR A 1 71 ? -1.129 -15.398 -3.525 1 82.69 71 THR A C 1
ATOM 563 O O . THR A 1 71 ? -2.084 -15.273 -2.754 1 82.69 71 THR A O 1
ATOM 566 N N . LEU A 1 72 ? -0.897 -16.406 -4.289 1 86 72 LEU A N 1
ATOM 567 C CA . LEU A 1 72 ? -1.826 -17.531 -4.246 1 86 72 LEU A CA 1
ATOM 568 C C . LEU A 1 72 ? -1.841 -18.172 -2.859 1 86 72 LEU A C 1
ATOM 570 O O . LEU A 1 72 ? -2.902 -18.531 -2.348 1 86 72 LEU A O 1
ATOM 574 N N . LYS A 1 73 ? -0.713 -18.266 -2.328 1 86.25 73 LYS A N 1
ATOM 575 C CA . LYS A 1 73 ? -0.618 -18.828 -0.979 1 86.25 73 LYS A CA 1
ATOM 576 C C . LYS A 1 73 ? -1.337 -17.922 0.03 1 86.25 73 LYS A C 1
ATOM 578 O O . LYS A 1 73 ? -2.023 -18.422 0.926 1 86.25 73 LYS A O 1
ATOM 583 N N . LEU A 1 74 ? -1.133 -16.703 -0.101 1 86.38 74 LEU A N 1
ATOM 584 C CA . LEU A 1 74 ? -1.812 -15.758 0.769 1 86.38 74 LEU A CA 1
ATOM 585 C C . LEU A 1 74 ? -3.326 -15.898 0.657 1 86.38 74 LEU A C 1
ATOM 587 O O . LEU A 1 74 ? -4.023 -15.953 1.671 1 86.38 74 LEU A O 1
ATOM 591 N N . LEU A 1 75 ? -3.799 -15.977 -0.536 1 91.88 75 LEU A N 1
ATOM 592 C CA . LEU A 1 75 ? -5.234 -16.094 -0.77 1 91.88 75 LEU A CA 1
ATOM 593 C C . LEU A 1 75 ? -5.77 -17.406 -0.24 1 91.88 75 LEU A C 1
ATOM 595 O O . LEU A 1 75 ? -6.852 -17.453 0.355 1 91.88 75 LEU A O 1
ATOM 599 N N . SER A 1 76 ? -4.992 -18.406 -0.388 1 91.62 76 SER A N 1
ATOM 600 C CA . SER A 1 76 ? -5.41 -19.734 0.048 1 91.62 76 SER A CA 1
ATOM 601 C C . SER A 1 76 ? -5.43 -19.844 1.569 1 91.62 76 SER A C 1
ATOM 603 O O . SER A 1 76 ? -6.137 -20.688 2.133 1 91.62 76 SER A O 1
ATOM 605 N N . ASN A 1 77 ? -4.68 -18.984 2.184 1 90.94 77 ASN A N 1
ATOM 606 C CA . ASN A 1 77 ? -4.602 -19.016 3.641 1 90.94 77 ASN A CA 1
ATOM 607 C C . ASN A 1 77 ? -5.531 -17.984 4.277 1 90.94 77 ASN A C 1
ATOM 609 O O . ASN A 1 77 ? -5.59 -17.875 5.5 1 90.94 77 ASN A O 1
ATOM 613 N N . SER A 1 78 ? -6.152 -17.297 3.521 1 93.12 78 SER A N 1
ATOM 614 C CA . SER A 1 78 ? -7.09 -16.297 4.027 1 93.12 78 SER A CA 1
ATOM 615 C C . SER A 1 78 ? -8.508 -16.875 4.109 1 93.12 78 SER A C 1
ATOM 617 O O . SER A 1 78 ? -8.758 -18 3.676 1 93.12 78 SER A O 1
ATOM 619 N N . GLU A 1 79 ? -9.414 -16.094 4.66 1 92.75 79 GLU A N 1
ATOM 620 C CA . GLU A 1 79 ? -10.797 -16.531 4.828 1 92.75 79 GLU A CA 1
ATOM 621 C C . GLU A 1 79 ? -11.547 -16.547 3.498 1 92.75 79 GLU A C 1
ATOM 623 O O . GLU A 1 79 ? -12.625 -17.125 3.389 1 92.75 79 GLU A O 1
ATOM 628 N N . ILE A 1 80 ? -10.914 -16 2.48 1 94.19 80 ILE A N 1
ATOM 629 C CA . ILE A 1 80 ? -11.625 -15.977 1.209 1 94.19 80 ILE A CA 1
ATOM 630 C C . ILE A 1 80 ? -11.297 -17.234 0.402 1 94.19 80 ILE A C 1
ATOM 632 O O . ILE A 1 80 ? -11.789 -17.406 -0.716 1 94.19 80 ILE A O 1
ATOM 636 N N . SER A 1 81 ? -10.461 -18.062 0.937 1 94.62 81 SER A N 1
ATOM 637 C CA . SER A 1 81 ? -10.023 -19.266 0.235 1 94.62 81 SER A CA 1
ATOM 638 C C . SER A 1 81 ? -11.203 -20.125 -0.204 1 94.62 81 SER A C 1
ATOM 640 O O . SER A 1 81 ? -11.148 -20.781 -1.242 1 94.62 81 SER A O 1
ATOM 642 N N . SER A 1 82 ? -12.258 -20.031 0.5 1 92.19 82 SER A N 1
ATOM 643 C CA . SER A 1 82 ? -13.422 -20.875 0.254 1 92.19 82 SER A CA 1
ATOM 644 C C . SER A 1 82 ? -14.148 -20.469 -1.022 1 92.19 82 SER A C 1
ATOM 646 O O . SER A 1 82 ? -14.898 -21.25 -1.599 1 92.19 82 SER A O 1
ATOM 648 N N . ILE A 1 83 ? -13.875 -19.266 -1.467 1 94.12 83 ILE A N 1
ATOM 649 C CA . ILE A 1 83 ? -14.656 -18.797 -2.611 1 94.12 83 ILE A CA 1
ATOM 650 C C . ILE A 1 83 ? -13.75 -18.688 -3.836 1 94.12 83 ILE A C 1
ATOM 652 O O . ILE A 1 83 ? -14.18 -18.188 -4.883 1 94.12 83 ILE A O 1
ATOM 656 N N . LEU A 1 84 ? -12.539 -19.031 -3.672 1 95.81 84 LEU A N 1
ATOM 657 C CA . LEU A 1 84 ? -11.688 -19 -4.852 1 95.81 84 LEU A CA 1
ATOM 658 C C . LEU A 1 84 ? -12.25 -19.906 -5.949 1 95.81 84 LEU A C 1
ATOM 660 O O . LEU A 1 84 ? -12.75 -21 -5.668 1 95.81 84 LEU A O 1
ATOM 664 N N . PRO A 1 85 ? -12.148 -19.469 -7.172 1 95.75 85 PRO A N 1
ATOM 665 C CA . PRO A 1 85 ? -12.711 -20.266 -8.266 1 95.75 85 PRO A CA 1
ATOM 666 C C . PRO A 1 85 ? -12.188 -21.703 -8.281 1 95.75 85 PRO A C 1
ATOM 668 O O . PRO A 1 85 ? -12.961 -22.641 -8.492 1 95.75 85 PRO A O 1
ATOM 671 N N . SER A 1 86 ? -10.922 -21.812 -7.996 1 93.88 86 SER A N 1
ATOM 672 C CA . SER A 1 86 ? -10.336 -23.156 -7.988 1 93.88 86 SER A CA 1
ATOM 673 C C . SER A 1 86 ? -10.938 -24.016 -6.887 1 93.88 86 SER A C 1
ATOM 675 O O . SER A 1 86 ? -11.125 -25.219 -7.066 1 93.88 86 SER A O 1
ATOM 677 N N . THR A 1 87 ? -11.234 -23.469 -5.758 1 95.19 87 THR A N 1
ATOM 678 C CA . THR A 1 87 ? -11.812 -24.203 -4.641 1 95.19 87 THR A CA 1
ATOM 679 C C . THR A 1 87 ? -13.219 -24.688 -4.996 1 95.19 87 THR A C 1
ATOM 681 O O . THR A 1 87 ? -13.547 -25.859 -4.762 1 95.19 87 THR A O 1
ATOM 684 N N . ILE A 1 88 ? -13.984 -23.828 -5.574 1 96.19 88 ILE A N 1
ATOM 685 C CA . ILE A 1 88 ? -15.344 -24.172 -5.98 1 96.19 88 ILE A CA 1
ATOM 686 C C . ILE A 1 88 ? -15.297 -25.266 -7.039 1 96.19 88 ILE A C 1
ATOM 688 O O . ILE A 1 88 ? -16.031 -26.25 -6.957 1 96.19 88 ILE A O 1
ATOM 692 N N . ALA A 1 89 ? -14.43 -25.094 -8 1 96.88 89 ALA A N 1
ATOM 693 C CA . ALA A 1 89 ? -14.289 -26.078 -9.07 1 96.88 89 ALA A CA 1
ATOM 694 C C . ALA A 1 89 ? -13.891 -27.438 -8.508 1 96.88 89 ALA A C 1
ATOM 696 O O . ALA A 1 89 ? -14.492 -28.469 -8.859 1 96.88 89 ALA A O 1
ATOM 697 N N . ASN A 1 90 ? -12.945 -27.469 -7.645 1 95.75 90 ASN A N 1
ATOM 698 C CA . ASN A 1 90 ? -12.484 -28.719 -7.051 1 95.75 90 ASN A CA 1
ATOM 699 C C . ASN A 1 90 ? -13.57 -29.375 -6.215 1 95.75 90 ASN A C 1
ATOM 701 O O . ASN A 1 90 ? -13.68 -30.609 -6.191 1 95.75 90 ASN A O 1
ATOM 705 N N . MET A 1 91 ? -14.273 -28.578 -5.527 1 95.62 91 MET A N 1
ATOM 706 C CA . MET A 1 91 ? -15.383 -29.094 -4.727 1 95.62 91 MET A CA 1
ATOM 707 C C . MET A 1 91 ? -16.406 -29.797 -5.609 1 95.62 91 MET A C 1
ATOM 709 O O . MET A 1 91 ? -16.875 -30.891 -5.266 1 95.62 91 MET A O 1
ATOM 713 N N . ILE A 1 92 ? -16.688 -29.266 -6.738 1 96.5 92 ILE A N 1
ATOM 714 C CA . ILE A 1 92 ? -17.656 -29.844 -7.66 1 96.5 92 ILE A CA 1
ATOM 715 C C . ILE A 1 92 ? -17.094 -31.109 -8.273 1 96.5 92 ILE A C 1
ATOM 717 O O . ILE A 1 92 ? -17.781 -32.156 -8.328 1 96.5 92 ILE A O 1
ATOM 721 N N . ILE A 1 93 ? -15.906 -31.078 -8.703 1 96.62 93 ILE A N 1
ATOM 722 C CA . ILE A 1 93 ? -15.281 -32.219 -9.336 1 96.62 93 ILE A CA 1
ATOM 723 C C . ILE A 1 93 ? -15.188 -33.375 -8.336 1 96.62 93 ILE A C 1
ATOM 725 O O . ILE A 1 93 ? -15.531 -34.531 -8.664 1 96.62 93 ILE A O 1
ATOM 729 N N . GLY A 1 94 ? -14.836 -33.062 -7.141 1 95.44 94 GLY A N 1
ATOM 730 C CA . GLY A 1 94 ? -14.672 -34.094 -6.121 1 95.44 94 GLY A CA 1
ATOM 731 C C . GLY A 1 94 ? -15.969 -34.438 -5.43 1 95.44 94 GLY A C 1
ATOM 732 O O . GLY A 1 94 ? -16.094 -35.531 -4.867 1 95.44 94 GLY A O 1
ATOM 733 N N . GLY A 1 95 ? -16.906 -33.562 -5.492 1 95.75 95 GLY A N 1
ATOM 734 C CA . GLY A 1 95 ? -18.125 -33.719 -4.715 1 95.75 95 GLY A CA 1
ATOM 735 C C . GLY A 1 95 ? -19.156 -34.594 -5.398 1 95.75 95 GLY A C 1
ATOM 736 O O . GLY A 1 95 ? -20.156 -34.969 -4.785 1 95.75 95 GLY A O 1
ATOM 737 N N . PHE A 1 96 ? -18.906 -34.969 -6.676 1 95.5 96 PHE A N 1
ATOM 738 C CA . PHE A 1 96 ? -19.891 -35.75 -7.406 1 95.5 96 PHE A CA 1
ATOM 739 C C . PHE A 1 96 ? -19.266 -36.969 -8.039 1 95.5 96 PHE A C 1
ATOM 741 O O . PHE A 1 96 ? -19.109 -37.031 -9.258 1 95.5 96 PHE A O 1
ATOM 748 N N . PRO A 1 97 ? -19.094 -37.906 -7.188 1 92.44 97 PRO A N 1
ATOM 749 C CA . PRO A 1 97 ? -18.594 -39.156 -7.754 1 92.44 97 PRO A CA 1
ATOM 750 C C . PRO A 1 97 ? -19.641 -39.875 -8.578 1 92.44 97 PRO A C 1
ATOM 752 O O . PRO A 1 97 ? -20.781 -39.406 -8.68 1 92.44 97 PRO A O 1
ATOM 755 N N . ASN A 1 98 ? -19.234 -41.031 -9.102 1 88.56 98 ASN A N 1
ATOM 756 C CA . ASN A 1 98 ? -20.141 -41.812 -9.969 1 88.56 98 ASN A CA 1
ATOM 757 C C . ASN A 1 98 ? -21.328 -42.375 -9.188 1 88.56 98 ASN A C 1
ATOM 759 O O . ASN A 1 98 ? -22.406 -42.531 -9.75 1 88.56 98 ASN A O 1
ATOM 763 N N . ARG A 1 99 ? -21.125 -42.688 -7.949 1 90.06 99 ARG A N 1
ATOM 764 C CA . ARG A 1 99 ? -22.203 -43.156 -7.086 1 90.06 99 ARG A CA 1
ATOM 765 C C . ARG A 1 99 ? -22.953 -41.969 -6.48 1 90.06 99 ARG A C 1
ATOM 767 O O . ARG A 1 99 ? -22.406 -41.25 -5.66 1 90.06 99 ARG A O 1
ATOM 774 N N . LYS A 1 100 ? -24.156 -41.812 -6.797 1 92.5 100 LYS A N 1
ATOM 775 C CA . LYS A 1 100 ? -24.922 -40.625 -6.418 1 92.5 100 LYS A CA 1
ATOM 776 C C . LYS A 1 100 ? -25.094 -40.531 -4.906 1 92.5 100 LYS A C 1
ATOM 778 O O . LYS A 1 100 ? -25.234 -39.469 -4.348 1 92.5 100 LYS A O 1
ATOM 783 N N . GLU A 1 101 ? -25.078 -41.688 -4.195 1 90.31 101 GLU A N 1
ATOM 784 C CA . GLU A 1 101 ? -25.266 -41.719 -2.748 1 90.31 101 GLU A CA 1
ATOM 785 C C . GLU A 1 101 ? -24.078 -41.094 -2.025 1 90.31 101 GLU A C 1
ATOM 787 O O . GLU A 1 101 ? -24.188 -40.656 -0.873 1 90.31 101 GLU A O 1
ATOM 792 N N . SER A 1 102 ? -22.969 -41 -2.725 1 91.12 102 SER A N 1
ATOM 793 C CA . SER A 1 102 ? -21.75 -40.531 -2.113 1 91.12 102 SER A CA 1
ATOM 794 C C . SER A 1 102 ? -21.516 -39.062 -2.445 1 91.12 102 SER A C 1
ATOM 796 O O . SER A 1 102 ? -20.469 -38.5 -2.096 1 91.12 102 SER A O 1
ATOM 798 N N . ALA A 1 103 ? -22.453 -38.438 -3.035 1 93.19 103 ALA A N 1
ATOM 799 C CA . ALA A 1 103 ? -22.297 -37.062 -3.479 1 93.19 103 ALA A CA 1
ATOM 800 C C . ALA A 1 103 ? -22.391 -36.094 -2.305 1 93.19 103 ALA A C 1
ATOM 802 O O . ALA A 1 103 ? -23.031 -36.406 -1.292 1 93.19 103 ALA A O 1
ATOM 803 N N . ILE A 1 104 ? -21.734 -35 -2.352 1 95.31 104 ILE A N 1
ATOM 804 C CA . ILE A 1 104 ? -21.797 -33.938 -1.37 1 95.31 104 ILE A CA 1
ATOM 805 C C . ILE A 1 104 ? -23.25 -33.5 -1.146 1 95.31 104 ILE A C 1
ATOM 807 O O . ILE A 1 104 ? -24.062 -33.562 -2.072 1 95.31 104 ILE A O 1
ATOM 811 N N . SER A 1 105 ? -23.594 -33.219 0.009 1 95.38 105 SER A N 1
ATOM 812 C CA . SER A 1 105 ? -24.984 -32.906 0.345 1 95.38 105 SER A CA 1
ATOM 813 C C . SER A 1 105 ? -25.359 -31.5 -0.154 1 95.38 105 SER A C 1
ATOM 815 O O . SER A 1 105 ? -24.5 -30.625 -0.239 1 95.38 105 SER A O 1
ATOM 817 N N . SER A 1 106 ? -26.656 -31.359 -0.395 1 95.94 106 SER A N 1
ATOM 818 C CA . SER A 1 106 ? -27.156 -30.062 -0.805 1 95.94 106 SER A CA 1
ATOM 819 C C . SER A 1 106 ? -26.984 -29.031 0.306 1 95.94 106 SER A C 1
ATOM 821 O O . SER A 1 106 ? -26.766 -27.844 0.034 1 95.94 106 SER A O 1
ATOM 823 N N . ALA A 1 107 ? -27.016 -29.422 1.529 1 95.38 107 ALA A N 1
ATOM 824 C CA . ALA A 1 107 ? -26.844 -28.531 2.67 1 95.38 107 ALA A CA 1
ATOM 825 C C . ALA A 1 107 ? -25.438 -27.938 2.713 1 95.38 107 ALA A C 1
ATOM 827 O O . ALA A 1 107 ? -25.266 -26.75 2.963 1 95.38 107 ALA A O 1
ATOM 828 N N . GLU A 1 108 ? -24.484 -28.812 2.506 1 95.19 108 GLU A N 1
ATOM 829 C CA . GLU A 1 108 ? -23.094 -28.359 2.494 1 95.19 108 GLU A CA 1
ATOM 830 C C . GLU A 1 108 ? -22.828 -27.375 1.351 1 95.19 108 GLU A C 1
ATOM 832 O O . GLU A 1 108 ? -22.203 -26.344 1.546 1 95.19 108 GLU A O 1
ATOM 837 N N . LEU A 1 109 ? -23.391 -27.672 0.23 1 96.31 109 LEU A N 1
ATOM 838 C CA . LEU A 1 109 ? -23.25 -26.797 -0.927 1 96.31 109 LEU A CA 1
ATOM 839 C C . LEU A 1 109 ? -23.922 -25.453 -0.684 1 96.31 109 LEU A C 1
ATOM 841 O O . LEU A 1 109 ? -23.422 -24.422 -1.107 1 96.31 109 LEU A O 1
ATOM 845 N N . ASN A 1 110 ? -25.031 -25.531 -0.039 1 96.31 110 ASN A N 1
ATOM 846 C CA . ASN A 1 110 ? -25.75 -24.297 0.271 1 96.31 110 ASN A CA 1
ATOM 847 C C . ASN A 1 110 ? -24.938 -23.406 1.211 1 96.31 110 ASN A C 1
ATOM 849 O O . ASN A 1 110 ? -25.031 -22.172 1.126 1 96.31 110 ASN A O 1
ATOM 853 N N . MET A 1 111 ? -24.203 -24.016 2.137 1 95.44 111 MET A N 1
ATOM 854 C CA . MET A 1 111 ? -23.328 -23.234 3.012 1 95.44 111 MET A CA 1
ATOM 855 C C . MET A 1 111 ? -22.297 -22.453 2.203 1 95.44 111 MET A C 1
ATOM 857 O O . MET A 1 111 ? -22.047 -21.281 2.475 1 95.44 111 MET A O 1
ATOM 861 N N . TYR A 1 112 ? -21.766 -23.078 1.183 1 94.94 112 TYR A N 1
ATOM 862 C CA . TYR A 1 112 ? -20.812 -22.406 0.312 1 94.94 112 TYR A CA 1
ATOM 863 C C . TYR A 1 112 ? -21.469 -21.281 -0.469 1 94.94 112 TYR A C 1
ATOM 865 O O . TYR A 1 112 ? -20.891 -20.203 -0.635 1 94.94 112 TYR A O 1
ATOM 873 N N . LEU A 1 113 ? -22.656 -21.562 -0.931 1 96.94 113 LEU A N 1
ATOM 874 C CA . LEU A 1 113 ? -23.375 -20.562 -1.72 1 96.94 113 LEU A CA 1
ATOM 875 C C . LEU A 1 113 ? -23.641 -19.312 -0.894 1 96.94 113 LEU A C 1
ATOM 877 O O . LEU A 1 113 ? -23.484 -18.188 -1.387 1 96.94 113 LEU A O 1
ATOM 881 N N . VAL A 1 114 ? -24.078 -19.516 0.324 1 96.38 114 VAL A N 1
ATOM 882 C CA . VAL A 1 114 ? -24.344 -18.391 1.221 1 96.38 114 VAL A CA 1
ATOM 883 C C . VAL A 1 114 ? -23.062 -17.594 1.463 1 96.38 114 VAL A C 1
ATOM 885 O O . VAL A 1 114 ? -23.078 -16.359 1.429 1 96.38 114 VAL A O 1
ATOM 888 N N . GLU A 1 115 ? -21.984 -18.297 1.711 1 96 115 GLU A N 1
ATOM 889 C CA . GLU A 1 115 ? -20.703 -17.656 1.936 1 96 115 GLU A CA 1
ATOM 890 C C . GLU A 1 115 ? -20.234 -16.891 0.701 1 96 115 GLU A C 1
ATOM 892 O O . GLU A 1 115 ? -19.766 -15.758 0.812 1 96 115 GLU A O 1
ATOM 897 N N . VAL A 1 116 ? -20.422 -17.484 -0.419 1 96.62 116 VAL A N 1
ATOM 898 C CA . VAL A 1 116 ? -20.047 -16.844 -1.683 1 96.62 116 VAL A CA 1
ATOM 899 C C . VAL A 1 116 ? -20.812 -15.539 -1.855 1 96.62 116 VAL A C 1
ATOM 901 O O . VAL A 1 116 ? -20.219 -14.5 -2.158 1 96.62 116 VAL A O 1
ATOM 904 N N . LYS A 1 117 ? -22.125 -15.625 -1.667 1 96.69 117 LYS A N 1
ATOM 905 C CA . LYS A 1 117 ? -22.953 -14.43 -1.832 1 96.69 117 LYS A CA 1
ATOM 906 C C . LYS A 1 117 ? -22.547 -13.344 -0.839 1 96.69 117 LYS A C 1
ATOM 908 O O . LYS A 1 117 ? -22.516 -12.164 -1.186 1 96.69 117 LYS A O 1
ATOM 913 N N . SER A 1 118 ? -22.234 -13.766 0.33 1 96.25 118 SER A N 1
ATOM 914 C CA . SER A 1 118 ? -21.797 -12.828 1.358 1 96.25 118 SER A CA 1
ATOM 915 C C . SER A 1 118 ? -20.484 -12.141 0.958 1 96.25 118 SER A C 1
ATOM 917 O O . SER A 1 118 ? -20.391 -10.914 1.013 1 96.25 118 SER A O 1
ATOM 919 N N . ILE A 1 119 ? -19.547 -12.906 0.55 1 95.81 119 ILE A N 1
ATOM 920 C CA . ILE A 1 119 ? -18.219 -12.367 0.221 1 95.81 119 ILE A CA 1
ATOM 921 C C . ILE A 1 119 ? -18.312 -11.516 -1.045 1 95.81 119 ILE A C 1
ATOM 923 O O . ILE A 1 119 ? -17.672 -10.469 -1.146 1 95.81 119 ILE A O 1
ATOM 927 N N . LEU A 1 120 ? -19.109 -11.93 -1.999 1 96.88 120 LEU A N 1
ATOM 928 C CA . LEU A 1 120 ? -19.266 -11.141 -3.213 1 96.88 120 LEU A CA 1
ATOM 929 C C . LEU A 1 120 ? -19.875 -9.781 -2.896 1 96.88 120 LEU A C 1
ATOM 931 O O . LEU A 1 120 ? -19.516 -8.773 -3.512 1 96.88 120 LEU A O 1
ATOM 935 N N . ASN A 1 121 ? -20.812 -9.773 -1.977 1 96.5 121 ASN A N 1
ATOM 936 C CA . ASN A 1 121 ? -21.375 -8.5 -1.528 1 96.5 121 ASN A CA 1
ATOM 937 C C . ASN A 1 121 ? -20.312 -7.625 -0.865 1 96.5 121 ASN A C 1
ATOM 939 O O . ASN A 1 121 ? -20.297 -6.41 -1.062 1 96.5 121 ASN A O 1
ATOM 943 N N . GLN A 1 122 ? -19.531 -8.188 -0.074 1 96.38 122 GLN A N 1
ATOM 944 C CA . GLN A 1 122 ? -18.438 -7.461 0.567 1 96.38 122 GLN A CA 1
ATOM 945 C C . GLN A 1 122 ? -17.453 -6.926 -0.467 1 96.38 122 GLN A C 1
ATOM 947 O O . GLN A 1 122 ? -16.953 -5.801 -0.34 1 96.38 122 GLN A O 1
ATOM 952 N N . ILE A 1 123 ? -17.125 -7.723 -1.478 1 97.12 123 ILE A N 1
ATOM 953 C CA . ILE A 1 123 ? -16.25 -7.305 -2.562 1 97.12 123 ILE A CA 1
ATOM 954 C C . ILE A 1 123 ? -16.844 -6.078 -3.26 1 97.12 123 ILE A C 1
ATOM 956 O O . ILE A 1 123 ? -16.109 -5.125 -3.566 1 97.12 123 ILE A O 1
ATOM 960 N N . ALA A 1 124 ? -18.141 -6.137 -3.482 1 97 124 ALA A N 1
ATOM 961 C CA . ALA A 1 124 ? -18.797 -4.992 -4.109 1 97 124 ALA A CA 1
ATOM 962 C C . ALA A 1 124 ? -18.625 -3.732 -3.268 1 97 124 ALA A C 1
ATOM 964 O O . ALA A 1 124 ? -18.312 -2.664 -3.797 1 97 124 ALA A O 1
ATOM 965 N N . GLY A 1 125 ? -18.875 -3.896 -1.988 1 95.56 125 GLY A N 1
ATOM 966 C CA . GLY A 1 125 ? -18.641 -2.773 -1.092 1 95.56 125 GLY A CA 1
ATOM 967 C C . GLY A 1 125 ? -17.203 -2.281 -1.108 1 95.56 125 GLY A C 1
ATOM 968 O O . GLY A 1 125 ? -16.953 -1.074 -1.14 1 95.56 125 GLY A O 1
ATOM 969 N N . PHE A 1 126 ? -16.281 -3.188 -1.116 1 96.81 126 PHE A N 1
ATOM 970 C CA . PHE A 1 126 ? -14.852 -2.904 -1.164 1 96.81 126 PHE A CA 1
ATOM 971 C C . PHE A 1 126 ? -14.5 -2.127 -2.426 1 96.81 126 PHE A C 1
ATOM 973 O O . PHE A 1 126 ? -13.828 -1.096 -2.357 1 96.81 126 PHE A O 1
ATOM 980 N N . LEU A 1 127 ? -14.953 -2.607 -3.5 1 96.56 127 LEU A N 1
ATOM 981 C CA . LEU A 1 127 ? -14.625 -1.982 -4.777 1 96.56 127 LEU A CA 1
ATOM 982 C C . LEU A 1 127 ? -15.258 -0.6 -4.883 1 96.56 127 LEU A C 1
ATOM 984 O O . LEU A 1 127 ? -14.609 0.352 -5.324 1 96.56 127 LEU A O 1
ATOM 988 N N . ASN A 1 128 ? -16.484 -0.461 -4.48 1 95.81 128 ASN A N 1
ATOM 989 C CA . ASN A 1 128 ? -17.172 0.825 -4.547 1 95.81 128 ASN A CA 1
ATOM 990 C C . ASN A 1 128 ? -16.5 1.867 -3.662 1 95.81 128 ASN A C 1
ATOM 992 O O . ASN A 1 128 ? -16.344 3.025 -4.059 1 95.81 128 ASN A O 1
ATOM 996 N N . PHE A 1 129 ? -16.141 1.464 -2.488 1 95.44 129 PHE A N 1
ATOM 997 C CA . PHE A 1 129 ? -15.477 2.393 -1.578 1 95.44 129 PHE A CA 1
ATOM 998 C C . PHE A 1 129 ? -14.133 2.842 -2.143 1 95.44 129 PHE A C 1
ATOM 1000 O O . PHE A 1 129 ? -13.789 4.023 -2.08 1 95.44 129 PHE A O 1
ATOM 1007 N N . ASN A 1 130 ? -13.375 1.902 -2.676 1 94.62 130 ASN A N 1
ATOM 1008 C CA . ASN A 1 130 ? -12.102 2.252 -3.305 1 94.62 130 ASN A CA 1
ATOM 1009 C C . ASN A 1 130 ? -12.305 3.199 -4.484 1 94.62 130 ASN A C 1
ATOM 1011 O O . ASN A 1 130 ? -11.523 4.133 -4.672 1 94.62 130 ASN A O 1
ATOM 1015 N N . GLU A 1 131 ? -13.312 2.945 -5.223 1 93.81 131 GLU A N 1
ATOM 1016 C CA . GLU A 1 131 ? -13.625 3.812 -6.355 1 93.81 131 GLU A CA 1
ATOM 1017 C C . GLU A 1 131 ? -13.906 5.238 -5.898 1 93.81 131 GLU A C 1
ATOM 1019 O O . GLU A 1 131 ? -13.414 6.199 -6.496 1 93.81 131 GLU A O 1
ATOM 1024 N N . ARG A 1 132 ? -14.602 5.359 -4.855 1 93.69 132 ARG A N 1
ATOM 1025 C CA . ARG A 1 132 ? -14.938 6.676 -4.324 1 93.69 132 ARG A CA 1
ATOM 1026 C C . ARG A 1 132 ? -13.688 7.402 -3.838 1 93.69 132 ARG A C 1
ATOM 1028 O O . ARG A 1 132 ? -13.641 8.633 -3.832 1 93.69 132 ARG A O 1
ATOM 1035 N N . LEU A 1 133 ? -12.695 6.625 -3.389 1 92.44 133 LEU A N 1
ATOM 1036 C CA . LEU A 1 133 ? -11.438 7.207 -2.918 1 92.44 133 LEU A CA 1
ATOM 1037 C C . LEU A 1 133 ? -10.469 7.418 -4.078 1 92.44 133 LEU A C 1
ATOM 1039 O O . LEU A 1 133 ? -9.367 7.941 -3.883 1 92.44 133 LEU A O 1
ATOM 1043 N N . GLY A 1 134 ? -10.859 6.973 -5.234 1 87.81 134 GLY A N 1
ATOM 1044 C CA . GLY A 1 134 ? -10.016 7.117 -6.406 1 87.81 134 GLY A CA 1
ATOM 1045 C C . GLY A 1 134 ? -8.898 6.094 -6.465 1 87.81 134 GLY A C 1
ATOM 1046 O O . GLY A 1 134 ? -7.852 6.344 -7.07 1 87.81 134 GLY A O 1
ATOM 1047 N N . VAL A 1 135 ? -9.047 5 -5.719 1 88.12 135 VAL A N 1
ATOM 1048 C CA . VAL A 1 135 ? -8.055 3.928 -5.746 1 88.12 135 VAL A CA 1
ATOM 1049 C C . VAL A 1 135 ? -8.336 2.996 -6.926 1 88.12 135 VAL A C 1
ATOM 1051 O O . VAL A 1 135 ? -9.422 2.426 -7.027 1 88.12 135 VAL A O 1
ATOM 1054 N N . GLU A 1 136 ? -7.391 2.986 -7.77 1 81.5 136 GLU A N 1
ATOM 1055 C CA . GLU A 1 136 ? -7.543 2.15 -8.961 1 81.5 136 GLU A CA 1
ATOM 1056 C C . GLU A 1 136 ? -6.465 1.07 -9.016 1 81.5 136 GLU A C 1
ATOM 1058 O O . GLU A 1 136 ? -5.492 1.115 -8.258 1 81.5 136 GLU A O 1
ATOM 1063 N N . LYS A 1 137 ? -6.773 0.158 -9.898 1 80.31 137 LYS A N 1
ATOM 1064 C CA . LYS A 1 137 ? -5.797 -0.892 -10.172 1 80.31 137 LYS A CA 1
ATOM 1065 C C . LYS A 1 137 ? -4.52 -0.311 -10.773 1 80.31 137 LYS A C 1
ATOM 1067 O O . LYS A 1 137 ? -4.57 0.647 -11.547 1 80.31 137 LYS A O 1
ATOM 1072 N N . TYR A 1 138 ? -3.412 -0.759 -10.234 1 74.06 138 TYR A N 1
ATOM 1073 C CA . TYR A 1 138 ? -2.172 -0.283 -10.836 1 74.06 138 TYR A CA 1
ATOM 1074 C C . TYR A 1 138 ? -1.995 -0.85 -12.242 1 74.06 138 TYR A C 1
ATOM 1076 O O . TYR A 1 138 ? -2.373 -1.992 -12.508 1 74.06 138 TYR A O 1
ATOM 1084 N N . GLU A 1 139 ? -1.505 -0.006 -13.062 1 74.06 139 GLU A N 1
ATOM 1085 C CA . GLU A 1 139 ? -1.288 -0.414 -14.453 1 74.06 139 GLU A CA 1
ATOM 1086 C C . GLU A 1 139 ? 0.194 -0.376 -14.812 1 74.06 139 GLU A C 1
ATOM 1088 O O . GLU A 1 139 ? 0.918 0.528 -14.391 1 74.06 139 GLU A O 1
ATOM 1093 N N . ILE A 1 140 ? 0.559 -1.428 -15.414 1 80.62 140 ILE A N 1
ATOM 1094 C CA . ILE A 1 140 ? 1.887 -1.431 -16.016 1 80.62 140 ILE A CA 1
ATOM 1095 C C . ILE A 1 140 ? 1.84 -0.722 -17.375 1 80.62 140 ILE A C 1
ATOM 1097 O O . ILE A 1 140 ? 0.942 -0.972 -18.188 1 80.62 140 ILE A O 1
ATOM 1101 N N . PRO A 1 141 ? 2.711 0.132 -17.578 1 77.81 141 PRO A N 1
ATOM 1102 C CA . PRO A 1 141 ? 2.709 0.798 -18.875 1 77.81 141 PRO A CA 1
ATOM 1103 C C . PRO A 1 141 ? 2.662 -0.186 -20.047 1 77.81 141 PRO A C 1
ATOM 1105 O O . PRO A 1 141 ? 3.291 -1.246 -19.984 1 77.81 141 PRO A O 1
ATOM 1108 N N . ASN A 1 142 ? 1.886 0.067 -21.094 1 77.06 142 ASN A N 1
ATOM 1109 C CA . ASN A 1 142 ? 1.554 -0.834 -22.188 1 77.06 142 ASN A CA 1
ATOM 1110 C C . ASN A 1 142 ? 2.807 -1.332 -22.906 1 77.06 142 ASN A C 1
ATOM 1112 O O . ASN A 1 142 ? 2.844 -2.467 -23.391 1 77.06 142 ASN A O 1
ATOM 1116 N N . GLU A 1 143 ? 3.791 -0.585 -22.984 1 81.75 143 GLU A N 1
ATOM 1117 C CA . GLU A 1 143 ? 4.957 -0.983 -23.766 1 81.75 143 GLU A CA 1
ATOM 1118 C C . GLU A 1 143 ? 6.051 -1.563 -22.875 1 81.75 143 GLU A C 1
ATOM 1120 O O . GLU A 1 143 ? 7.207 -1.661 -23.281 1 81.75 143 GLU A O 1
ATOM 1125 N N . LYS A 1 144 ? 5.539 -2 -21.719 1 87.31 144 LYS A N 1
ATOM 1126 C CA . LYS A 1 144 ? 6.535 -2.537 -20.797 1 87.31 144 LYS A CA 1
ATOM 1127 C C . LYS A 1 144 ? 6 -3.77 -20.062 1 87.31 144 LYS A C 1
ATOM 1129 O O . LYS A 1 144 ? 4.824 -4.113 -20.203 1 87.31 144 LYS A O 1
ATOM 1134 N N . VAL A 1 145 ? 6.898 -4.473 -19.516 1 86.75 145 VAL A N 1
ATOM 1135 C CA . VAL A 1 145 ? 6.578 -5.664 -18.75 1 86.75 145 VAL A CA 1
ATOM 1136 C C . VAL A 1 145 ? 6.887 -5.414 -17.266 1 86.75 145 VAL A C 1
ATOM 1138 O O . VAL A 1 145 ? 7.91 -4.809 -16.938 1 86.75 145 VAL A O 1
ATOM 1141 N N . GLY A 1 146 ? 5.918 -5.836 -16.484 1 87.31 146 GLY A N 1
ATOM 1142 C CA . GLY A 1 146 ? 6.102 -5.684 -15.055 1 87.31 146 GLY A CA 1
ATOM 1143 C C . GLY A 1 146 ? 6.914 -6.809 -14.438 1 87.31 146 GLY A C 1
ATOM 1144 O O . GLY A 1 146 ? 6.66 -7.984 -14.703 1 87.31 146 GLY A O 1
ATOM 1145 N N . LEU A 1 147 ? 7.949 -6.41 -13.664 1 89 147 LEU A N 1
ATOM 1146 C CA . LEU A 1 147 ? 8.695 -7.34 -12.828 1 89 147 LEU A CA 1
ATOM 1147 C C . LEU A 1 147 ? 8.469 -7.047 -11.344 1 89 147 LEU A C 1
ATOM 1149 O O . LEU A 1 147 ? 8.562 -5.895 -10.914 1 89 147 LEU A O 1
ATOM 1153 N N . ALA A 1 148 ? 8.148 -8.016 -10.648 1 87.62 148 ALA A N 1
ATOM 1154 C CA . ALA A 1 148 ? 7.922 -7.867 -9.219 1 87.62 148 ALA A CA 1
ATOM 1155 C C . ALA A 1 148 ? 9.078 -8.461 -8.414 1 87.62 148 ALA A C 1
ATOM 1157 O O . ALA A 1 148 ? 9.57 -9.547 -8.734 1 87.62 148 ALA A O 1
ATOM 1158 N N . ILE A 1 149 ? 9.539 -7.699 -7.469 1 90.31 149 ILE A N 1
ATOM 1159 C CA . ILE A 1 149 ? 10.562 -8.125 -6.527 1 90.31 149 ILE A CA 1
ATOM 1160 C C . ILE A 1 149 ? 9.961 -8.258 -5.133 1 90.31 149 ILE A C 1
ATOM 1162 O O . ILE A 1 149 ? 9.391 -7.301 -4.602 1 90.31 149 ILE A O 1
ATOM 1166 N N . LYS A 1 150 ? 10.109 -9.375 -4.637 1 89.12 150 LYS A N 1
ATOM 1167 C CA . LYS A 1 150 ? 9.688 -9.594 -3.258 1 89.12 150 LYS A CA 1
ATOM 1168 C C . LYS A 1 150 ? 10.891 -9.766 -2.336 1 89.12 150 LYS A C 1
ATOM 1170 O O . LYS A 1 150 ? 11.734 -10.633 -2.564 1 89.12 150 LYS A O 1
ATOM 1175 N N . ILE A 1 151 ? 10.938 -8.922 -1.356 1 89.75 151 ILE A N 1
ATOM 1176 C CA . ILE A 1 151 ? 11.992 -9 -0.348 1 89.75 151 ILE A CA 1
ATOM 1177 C C . ILE A 1 151 ? 11.367 -9.188 1.033 1 89.75 151 ILE A C 1
ATOM 1179 O O . ILE A 1 151 ? 10.891 -8.227 1.645 1 89.75 151 ILE A O 1
ATOM 1183 N N . PRO A 1 152 ? 11.445 -10.391 1.508 1 86.44 152 PRO A N 1
ATOM 1184 C CA . PRO A 1 152 ? 10.859 -10.617 2.832 1 86.44 152 PRO A CA 1
ATOM 1185 C C . PRO A 1 152 ? 11.469 -9.727 3.908 1 86.44 152 PRO A C 1
ATOM 1187 O O . PRO A 1 152 ? 12.672 -9.453 3.877 1 86.44 152 PRO A O 1
ATOM 1190 N N . ARG A 1 153 ? 10.703 -9.336 4.926 1 84.25 153 ARG A N 1
ATOM 1191 C CA . ARG A 1 153 ? 11.102 -8.414 5.977 1 84.25 153 ARG A CA 1
ATOM 1192 C C . ARG A 1 153 ? 12.305 -8.945 6.746 1 84.25 153 ARG A C 1
ATOM 1194 O O . ARG A 1 153 ? 13.141 -8.172 7.219 1 84.25 153 ARG A O 1
ATOM 1201 N N . LYS A 1 154 ? 12.352 -10.258 6.855 1 82.62 154 LYS A N 1
ATOM 1202 C CA . LYS A 1 154 ? 13.438 -10.883 7.613 1 82.62 154 LYS A CA 1
ATOM 1203 C C . LYS A 1 154 ? 14.797 -10.547 7 1 82.62 154 LYS A C 1
ATOM 1205 O O . LYS A 1 154 ? 15.82 -10.57 7.691 1 82.62 154 LYS A O 1
ATOM 1210 N N . ILE A 1 155 ? 14.781 -10.227 5.762 1 86.88 155 ILE A N 1
ATOM 1211 C CA . ILE A 1 155 ? 16.031 -9.977 5.062 1 86.88 155 ILE A CA 1
ATOM 1212 C C . ILE A 1 155 ? 16.578 -8.609 5.457 1 86.88 155 ILE A C 1
ATOM 1214 O O . ILE A 1 155 ? 17.797 -8.406 5.5 1 86.88 155 ILE A O 1
ATOM 1218 N N . PHE A 1 156 ? 15.656 -7.641 5.75 1 87.62 156 PHE A N 1
ATOM 1219 C CA . PHE A 1 156 ? 16.172 -6.305 6.043 1 87.62 156 PHE A CA 1
ATOM 1220 C C . PHE A 1 156 ? 15.836 -5.898 7.473 1 87.62 156 PHE A C 1
ATOM 1222 O O . PHE A 1 156 ? 16.047 -4.75 7.863 1 87.62 156 PHE A O 1
ATOM 1229 N N . SER A 1 157 ? 15.375 -6.719 8.312 1 85.69 157 SER A N 1
ATOM 1230 C CA . SER A 1 157 ? 15.148 -6.555 9.742 1 85.69 157 SER A CA 1
ATOM 1231 C C . SER A 1 157 ? 14.406 -5.258 10.039 1 85.69 157 SER A C 1
ATOM 1233 O O . SER A 1 157 ? 14.773 -4.52 10.961 1 85.69 157 SER A O 1
ATOM 1235 N N . ASN A 1 158 ? 13.617 -4.871 9.195 1 84.25 158 ASN A N 1
ATOM 1236 C CA . ASN A 1 158 ? 12.758 -3.697 9.32 1 84.25 158 ASN A CA 1
ATOM 1237 C C . ASN A 1 158 ? 13.578 -2.408 9.367 1 84.25 158 ASN A C 1
ATOM 1239 O O . ASN A 1 158 ? 13.141 -1.416 9.953 1 84.25 158 ASN A O 1
ATOM 1243 N N . GLN A 1 159 ? 14.742 -2.471 8.797 1 85.69 159 GLN A N 1
ATOM 1244 C CA . GLN A 1 159 ? 15.586 -1.283 8.711 1 85.69 159 GLN A CA 1
ATOM 1245 C C . GLN A 1 159 ? 15.539 -0.673 7.312 1 85.69 159 GLN A C 1
ATOM 1247 O O . GLN A 1 159 ? 15.727 -1.374 6.316 1 85.69 159 GLN A O 1
ATOM 1252 N N . VAL A 1 160 ? 15.328 0.589 7.289 1 85.19 160 VAL A N 1
ATOM 1253 C CA . VAL A 1 160 ? 15.148 1.3 6.027 1 85.19 160 VAL A CA 1
ATOM 1254 C C . VAL A 1 160 ? 16.422 1.174 5.184 1 85.19 160 VAL A C 1
ATOM 1256 O O . VAL A 1 160 ? 16.344 0.883 3.986 1 85.19 160 VAL A O 1
ATOM 1259 N N . ILE A 1 161 ? 17.531 1.337 5.781 1 84.06 161 ILE A N 1
ATOM 1260 C CA . ILE A 1 161 ? 18.797 1.353 5.062 1 84.06 161 ILE A CA 1
ATOM 1261 C C . ILE A 1 161 ? 19.094 -0.038 4.5 1 84.06 161 ILE A C 1
ATOM 1263 O O . ILE A 1 161 ? 19.562 -0.171 3.367 1 84.06 161 ILE A O 1
ATOM 1267 N N . SER A 1 162 ? 18.812 -1.018 5.309 1 87.75 162 SER A N 1
ATOM 1268 C CA . SER A 1 162 ? 19 -2.389 4.844 1 87.75 162 SER A CA 1
ATOM 1269 C C . SER A 1 162 ? 18.078 -2.705 3.674 1 87.75 162 SER A C 1
ATOM 1271 O O . SER A 1 162 ? 18.484 -3.346 2.705 1 87.75 162 SER A O 1
ATOM 1273 N N . PHE A 1 163 ? 16.906 -2.277 3.795 1 87.69 163 PHE A N 1
ATOM 1274 C CA . PHE A 1 163 ? 15.953 -2.494 2.711 1 87.69 163 PHE A CA 1
ATOM 1275 C C . PHE A 1 163 ? 16.438 -1.843 1.423 1 87.69 163 PHE A C 1
ATOM 1277 O O . PHE A 1 163 ? 16.406 -2.463 0.357 1 87.69 163 PHE A O 1
ATOM 1284 N N . GLN A 1 164 ? 16.891 -0.67 1.566 1 86.06 164 GLN A N 1
ATOM 1285 C CA . GLN A 1 164 ? 17.391 0.075 0.416 1 86.06 164 GLN A CA 1
ATOM 1286 C C . GLN A 1 164 ? 18.562 -0.641 -0.234 1 86.06 164 GLN A C 1
ATOM 1288 O O . GLN A 1 164 ? 18.672 -0.698 -1.462 1 86.06 164 GLN A O 1
ATOM 1293 N N . SER A 1 165 ? 19.375 -1.088 0.576 1 89.19 165 SER A N 1
ATOM 1294 C CA . SER A 1 165 ? 20.562 -1.776 0.072 1 89.19 165 SER A CA 1
ATOM 1295 C C . SER A 1 165 ? 20.172 -3.016 -0.733 1 89.19 165 SER A C 1
ATOM 1297 O O . SER A 1 165 ? 20.766 -3.281 -1.785 1 89.19 165 SER A O 1
ATOM 1299 N N . ARG A 1 166 ? 19.219 -3.697 -0.227 1 90.56 166 ARG A N 1
ATOM 1300 C CA . ARG A 1 166 ? 18.781 -4.898 -0.934 1 90.56 166 ARG A CA 1
ATOM 1301 C C . ARG A 1 166 ? 18.109 -4.543 -2.254 1 90.56 166 ARG A C 1
ATOM 1303 O O . ARG A 1 166 ? 18.359 -5.176 -3.279 1 90.56 166 ARG A O 1
ATOM 1310 N N . LEU A 1 167 ? 17.281 -3.562 -2.197 1 90.38 167 LEU A N 1
ATOM 1311 C CA . LEU A 1 167 ? 16.594 -3.125 -3.404 1 90.38 167 LEU A CA 1
ATOM 1312 C C . LEU A 1 167 ? 17.578 -2.652 -4.457 1 90.38 167 LEU A C 1
ATOM 1314 O O . LEU A 1 167 ? 17.359 -2.842 -5.656 1 90.38 167 LEU A O 1
ATOM 1318 N N . LEU A 1 168 ? 18.641 -2.094 -3.99 1 90.5 168 LEU A N 1
ATOM 1319 C CA . LEU A 1 168 ? 19.672 -1.599 -4.898 1 90.5 168 LEU A CA 1
ATOM 1320 C C . LEU A 1 168 ? 20.328 -2.748 -5.652 1 90.5 168 LEU A C 1
ATOM 1322 O O . LEU A 1 168 ? 20.672 -2.611 -6.832 1 90.5 168 LEU A O 1
ATOM 1326 N N . VAL A 1 169 ? 20.5 -3.814 -4.992 1 92.62 169 VAL A N 1
ATOM 1327 C CA . VAL A 1 169 ? 21.094 -4.977 -5.645 1 92.62 169 VAL A CA 1
ATOM 1328 C C . VAL A 1 169 ? 20.203 -5.445 -6.789 1 92.62 169 VAL A C 1
ATOM 1330 O O . VAL A 1 169 ? 20.688 -5.68 -7.902 1 92.62 169 VAL A O 1
ATOM 1333 N N . PHE A 1 170 ? 18.938 -5.535 -6.566 1 93.19 170 PHE A N 1
ATOM 1334 C CA . PHE A 1 170 ? 17.984 -5.957 -7.594 1 93.19 170 PHE A CA 1
ATOM 1335 C C . PHE A 1 170 ? 17.969 -4.965 -8.75 1 93.19 170 PHE A C 1
ATOM 1337 O O . PHE A 1 170 ? 18.047 -5.355 -9.914 1 93.19 170 PHE A O 1
ATOM 1344 N N . SER A 1 171 ? 17.906 -3.707 -8.367 1 91.94 171 SER A N 1
ATOM 1345 C CA . SER A 1 171 ? 17.797 -2.676 -9.391 1 91.94 171 SER A CA 1
ATOM 1346 C C . SER A 1 171 ? 19.062 -2.607 -10.25 1 91.94 171 SER A C 1
ATOM 1348 O O . SER A 1 171 ? 18.984 -2.418 -11.461 1 91.94 171 SER A O 1
ATOM 1350 N N . SER A 1 172 ? 20.172 -2.762 -9.594 1 92.62 172 SER A N 1
ATOM 1351 C CA . SER A 1 172 ? 21.438 -2.754 -10.312 1 92.62 172 SER A CA 1
ATOM 1352 C C . SER A 1 172 ? 21.547 -3.953 -11.25 1 92.62 172 SER A C 1
ATOM 1354 O O . SER A 1 172 ? 22.031 -3.826 -12.375 1 92.62 172 SER A O 1
ATOM 1356 N N . PHE A 1 173 ? 21.109 -5.094 -10.812 1 95.31 173 PHE A N 1
ATOM 1357 C CA . PHE A 1 173 ? 21.094 -6.301 -11.633 1 95.31 173 PHE A CA 1
ATOM 1358 C C . PHE A 1 173 ? 20.203 -6.105 -12.852 1 95.31 173 PHE A C 1
ATOM 1360 O O . PHE A 1 173 ? 20.609 -6.41 -13.977 1 95.31 173 PHE A O 1
ATOM 1367 N N . PHE A 1 174 ? 19 -5.543 -12.633 1 95.12 174 PHE A N 1
ATOM 1368 C CA . PHE A 1 174 ? 18.078 -5.289 -13.734 1 95.12 174 PHE A CA 1
ATOM 1369 C C . PHE A 1 174 ? 18.688 -4.324 -14.742 1 95.12 174 PHE A C 1
ATOM 1371 O O . PHE A 1 174 ? 18.594 -4.543 -15.953 1 95.12 174 PHE A O 1
ATOM 1378 N N . ARG A 1 175 ? 19.312 -3.34 -14.203 1 94.88 175 ARG A N 1
ATOM 1379 C CA . ARG A 1 175 ? 19.922 -2.322 -15.047 1 94.88 175 ARG A CA 1
ATOM 1380 C C . ARG A 1 175 ? 21.047 -2.914 -15.891 1 94.88 175 ARG A C 1
ATOM 1382 O O . ARG A 1 175 ? 21.156 -2.633 -17.094 1 94.88 175 ARG A O 1
ATOM 1389 N N . SER A 1 176 ? 21.828 -3.725 -15.289 1 95.88 176 SER A N 1
ATOM 1390 C CA . SER A 1 176 ? 22.969 -4.324 -15.969 1 95.88 176 SER A CA 1
ATOM 1391 C C . SER A 1 176 ? 22.516 -5.301 -17.047 1 95.88 176 SER A C 1
ATOM 1393 O O . SER A 1 176 ? 23.047 -5.293 -18.172 1 95.88 176 SER A O 1
ATOM 1395 N N . VAL A 1 177 ? 21.547 -6.121 -16.734 1 95.5 177 VAL A N 1
ATOM 1396 C CA . VAL A 1 177 ? 21.031 -7.082 -17.719 1 95.5 177 VAL A CA 1
ATOM 1397 C C . VAL A 1 177 ? 20.328 -6.34 -18.844 1 95.5 177 VAL A C 1
ATOM 1399 O O . VAL A 1 177 ? 20.453 -6.719 -20.016 1 95.5 177 VAL A O 1
ATOM 1402 N N . THR A 1 178 ? 19.625 -5.297 -18.453 1 94.38 178 THR A N 1
ATOM 1403 C CA . THR A 1 178 ? 18.953 -4.488 -19.469 1 94.38 178 THR A CA 1
ATOM 1404 C C . THR A 1 178 ? 19.969 -3.91 -20.453 1 94.38 178 THR A C 1
ATOM 1406 O O . THR A 1 178 ? 19.75 -3.953 -21.656 1 94.38 178 THR A O 1
ATOM 1409 N N . GLU A 1 179 ? 21.047 -3.389 -19.953 1 96.62 179 GLU A N 1
ATOM 1410 C CA . GLU A 1 179 ? 22.094 -2.852 -20.828 1 96.62 179 GLU A CA 1
ATOM 1411 C C . GLU A 1 179 ? 22.672 -3.938 -21.734 1 96.62 179 GLU A C 1
ATOM 1413 O O . GLU A 1 179 ? 22.891 -3.709 -22.922 1 96.62 179 GLU A O 1
ATOM 1418 N N . LEU A 1 180 ? 22.828 -5.059 -21.172 1 96.19 180 LEU A N 1
ATOM 1419 C CA . LEU A 1 180 ? 23.422 -6.18 -21.891 1 96.19 180 LEU A CA 1
ATOM 1420 C C . LEU A 1 180 ? 22.578 -6.57 -23.094 1 96.19 180 LEU A C 1
ATOM 1422 O O . LEU A 1 180 ? 23.125 -6.832 -24.172 1 96.19 180 LEU A O 1
ATOM 1426 N N . VAL A 1 181 ? 21.25 -6.527 -22.953 1 93.75 181 VAL A N 1
ATOM 1427 C CA . VAL A 1 181 ? 20.391 -7.145 -23.953 1 93.75 181 VAL A CA 1
ATOM 1428 C C . VAL A 1 181 ? 19.766 -6.066 -24.828 1 93.75 181 VAL A C 1
ATOM 1430 O O . VAL A 1 181 ? 19.25 -6.359 -25.922 1 93.75 181 VAL A O 1
ATOM 1433 N N . THR A 1 182 ? 19.75 -4.789 -24.375 1 93.12 182 THR A N 1
ATOM 1434 C CA . THR A 1 182 ? 19.109 -3.74 -25.172 1 93.12 182 THR A CA 1
ATOM 1435 C C . THR A 1 182 ? 20.141 -2.742 -25.672 1 93.12 182 THR A C 1
ATOM 1437 O O . THR A 1 182 ? 19.875 -1.957 -26.578 1 93.12 182 THR A O 1
ATOM 1440 N N . GLY A 1 183 ? 21.281 -2.699 -25.047 1 94.5 183 GLY A N 1
ATOM 1441 C CA . GLY A 1 183 ? 22.312 -1.748 -25.406 1 94.5 183 GLY A CA 1
ATOM 1442 C C . GLY A 1 183 ? 22.188 -0.419 -24.688 1 94.5 183 GLY A C 1
ATOM 1443 O O . GLY A 1 183 ? 23.062 0.442 -24.812 1 94.5 183 GLY A O 1
ATOM 1444 N N . SER A 1 184 ? 21.125 -0.267 -23.984 1 92.75 184 SER A N 1
ATOM 1445 C CA . SER A 1 184 ? 20.891 0.982 -23.266 1 92.75 184 SER A CA 1
ATOM 1446 C C . SER A 1 184 ? 20.766 0.74 -21.766 1 92.75 184 SER A C 1
ATOM 1448 O O . SER A 1 184 ? 20.062 -0.18 -21.328 1 92.75 184 SER A O 1
ATOM 1450 N N . ARG A 1 185 ? 21.531 1.596 -21.109 1 90.12 185 ARG A N 1
ATOM 1451 C CA . ARG A 1 185 ? 21.484 1.489 -19.656 1 90.12 185 ARG A CA 1
ATOM 1452 C C . ARG A 1 185 ? 20.297 2.262 -19.078 1 90.12 185 ARG A C 1
ATOM 1454 O O . ARG A 1 185 ? 20.453 3.4 -18.641 1 90.12 185 ARG A O 1
ATOM 1461 N N . GLU A 1 186 ? 19.188 1.705 -19.109 1 87.69 186 GLU A N 1
ATOM 1462 C CA . GLU A 1 186 ? 17.953 2.338 -18.641 1 87.69 186 GLU A CA 1
ATOM 1463 C C . GLU A 1 186 ? 17.562 1.834 -17.266 1 87.69 186 GLU A C 1
ATOM 1465 O O . GLU A 1 186 ? 17.688 0.642 -16.969 1 87.69 186 GLU A O 1
ATOM 1470 N N . ASP A 1 187 ? 17.141 2.768 -16.422 1 88.12 187 ASP A N 1
ATOM 1471 C CA . ASP A 1 187 ? 16.641 2.393 -15.102 1 88.12 187 ASP A CA 1
ATOM 1472 C C . ASP A 1 187 ? 15.227 1.813 -15.188 1 88.12 187 ASP A C 1
ATOM 1474 O O . ASP A 1 187 ? 14.398 2.297 -15.961 1 88.12 187 ASP A O 1
ATOM 1478 N N . PRO A 1 188 ? 15.031 0.752 -14.391 1 89.81 188 PRO A N 1
ATOM 1479 C CA . PRO A 1 188 ? 13.641 0.286 -14.328 1 89.81 188 PRO A CA 1
ATOM 1480 C C . PRO A 1 188 ? 12.688 1.351 -13.797 1 89.81 188 PRO A C 1
ATOM 1482 O O . PRO A 1 188 ? 13.047 2.115 -12.898 1 89.81 188 PRO A O 1
ATOM 1485 N N . GLU A 1 189 ? 11.594 1.386 -14.391 1 89.12 189 GLU A N 1
ATOM 1486 C CA . GLU A 1 189 ? 10.562 2.316 -13.945 1 89.12 189 GLU A CA 1
ATOM 1487 C C . GLU A 1 189 ? 9.812 1.769 -12.734 1 89.12 189 GLU A C 1
ATOM 1489 O O . GLU A 1 189 ? 9.305 0.644 -12.766 1 89.12 189 GLU A O 1
ATOM 1494 N N . LEU A 1 190 ? 9.789 2.576 -11.734 1 89.44 190 LEU A N 1
ATOM 1495 C CA . LEU A 1 190 ? 9.086 2.15 -10.523 1 89.44 190 LEU A CA 1
ATOM 1496 C C . LEU A 1 190 ? 7.574 2.275 -10.703 1 89.44 190 LEU A C 1
ATOM 1498 O O . LEU A 1 190 ? 7.055 3.383 -10.859 1 89.44 190 LEU A O 1
ATOM 1502 N N . VAL A 1 191 ? 6.902 1.174 -10.711 1 85.88 191 VAL A N 1
ATOM 1503 C CA . VAL A 1 191 ? 5.445 1.171 -10.789 1 85.88 191 VAL A CA 1
ATOM 1504 C C . VAL A 1 191 ? 4.852 1.348 -9.398 1 85.88 191 VAL A C 1
ATOM 1506 O O . VAL A 1 191 ? 4.141 2.322 -9.133 1 85.88 191 VAL A O 1
ATOM 1509 N N . TYR A 1 192 ? 5.309 0.444 -8.477 1 82.94 192 TYR A N 1
ATOM 1510 C CA . TYR A 1 192 ? 4.945 0.642 -7.082 1 82.94 192 TYR A CA 1
ATOM 1511 C C . TYR A 1 192 ? 5.883 -0.129 -6.16 1 82.94 192 TYR A C 1
ATOM 1513 O O . TYR A 1 192 ? 6.574 -1.051 -6.598 1 82.94 192 TYR A O 1
ATOM 1521 N N . LEU A 1 193 ? 5.961 0.314 -5 1 86.81 193 LEU A N 1
ATOM 1522 C CA . LEU A 1 193 ? 6.703 -0.314 -3.914 1 86.81 193 LEU A CA 1
ATOM 1523 C C . LEU A 1 193 ? 5.883 -0.33 -2.629 1 86.81 193 LEU A C 1
ATOM 1525 O O . LEU A 1 193 ? 5.219 0.656 -2.301 1 86.81 193 LEU A O 1
ATOM 1529 N N . SER A 1 194 ? 5.863 -1.515 -2.018 1 83.5 194 SER A N 1
ATOM 1530 C CA . SER A 1 194 ? 5.215 -1.643 -0.714 1 83.5 194 SER A CA 1
ATOM 1531 C C . SER A 1 194 ? 6.008 -2.564 0.207 1 83.5 194 SER A C 1
ATOM 1533 O O . SER A 1 194 ? 6.551 -3.576 -0.237 1 83.5 194 SER A O 1
ATOM 1535 N N . THR A 1 195 ? 6.031 -2.141 1.442 1 78 195 THR A N 1
ATOM 1536 C CA . THR A 1 195 ? 6.781 -2.986 2.367 1 78 195 THR A CA 1
ATOM 1537 C C . THR A 1 195 ? 5.836 -3.689 3.34 1 78 195 THR A C 1
ATOM 1539 O O . THR A 1 195 ? 6.273 -4.492 4.164 1 78 195 THR A O 1
ATOM 1542 N N . THR A 1 196 ? 4.551 -3.379 3.318 1 73.19 196 THR A N 1
ATOM 1543 C CA . THR A 1 196 ? 3.619 -4.172 4.117 1 73.19 196 THR A CA 1
ATOM 1544 C C . THR A 1 196 ? 3.533 -5.602 3.588 1 73.19 196 THR A C 1
ATOM 1546 O O . THR A 1 196 ? 3.482 -6.555 4.367 1 73.19 196 THR A O 1
ATOM 1549 N N . ASP A 1 197 ? 3.488 -5.734 2.357 1 71.31 197 ASP A N 1
ATOM 1550 C CA . ASP A 1 197 ? 3.805 -6.898 1.539 1 71.31 197 ASP A CA 1
ATOM 1551 C C . ASP A 1 197 ? 4.988 -6.617 0.617 1 71.31 197 ASP A C 1
ATOM 1553 O O . ASP A 1 197 ? 4.809 -6.141 -0.506 1 71.31 197 ASP A O 1
ATOM 1557 N N . PRO A 1 198 ? 6.102 -6.797 1.238 1 80.56 198 PRO A N 1
ATOM 1558 C CA . PRO A 1 198 ? 7.273 -6.195 0.595 1 80.56 198 PRO A CA 1
ATOM 1559 C C . PRO A 1 198 ? 7.441 -6.637 -0.857 1 80.56 198 PRO A C 1
ATOM 1561 O O . PRO A 1 198 ? 7.988 -7.711 -1.122 1 80.56 198 PRO A O 1
ATOM 1564 N N . THR A 1 199 ? 6.832 -5.863 -1.686 1 85 199 THR A N 1
ATOM 1565 C CA . THR A 1 199 ? 6.883 -6.082 -3.127 1 85 199 THR A CA 1
ATOM 1566 C C . THR A 1 199 ? 7.18 -4.777 -3.863 1 85 199 THR A C 1
ATOM 1568 O O . THR A 1 199 ? 6.598 -3.738 -3.551 1 85 199 THR A O 1
ATOM 1571 N N . THR A 1 200 ? 8.078 -4.91 -4.703 1 88.31 200 THR A N 1
ATOM 1572 C CA . THR A 1 200 ? 8.383 -3.811 -5.617 1 88.31 200 THR A CA 1
ATOM 1573 C C . THR A 1 200 ? 8.102 -4.215 -7.062 1 88.31 200 THR A C 1
ATOM 1575 O O . THR A 1 200 ? 8.594 -5.242 -7.527 1 88.31 200 THR A O 1
ATOM 1578 N N . VAL A 1 201 ? 7.297 -3.469 -7.715 1 87.75 201 VAL A N 1
ATOM 1579 C CA . VAL A 1 201 ? 7.043 -3.736 -9.125 1 87.75 201 VAL A CA 1
ATOM 1580 C C . VAL A 1 201 ? 7.703 -2.66 -9.984 1 87.75 201 VAL A C 1
ATOM 1582 O O . VAL A 1 201 ? 7.508 -1.464 -9.75 1 87.75 201 VAL A O 1
ATOM 1585 N N . VAL A 1 202 ? 8.445 -3.174 -10.906 1 90.06 202 VAL A N 1
ATOM 1586 C CA . VAL A 1 202 ? 9.102 -2.271 -11.844 1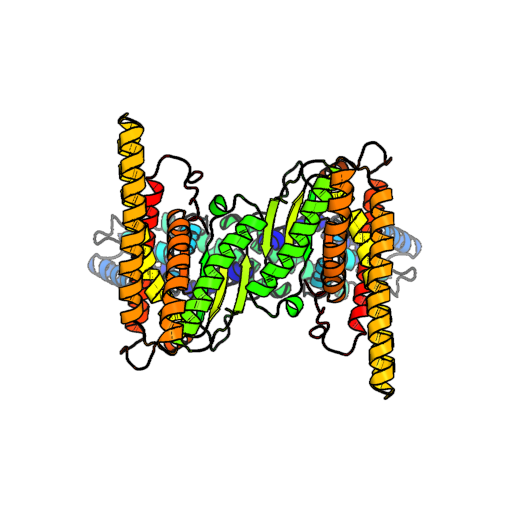 90.06 202 VAL A CA 1
ATOM 1587 C C . VAL A 1 202 ? 8.703 -2.635 -13.273 1 90.06 202 VAL A C 1
ATOM 1589 O O . VAL A 1 202 ? 8.281 -3.764 -13.539 1 90.06 202 VAL A O 1
ATOM 1592 N N . ALA A 1 203 ? 8.742 -1.703 -14.094 1 89.25 203 ALA A N 1
ATOM 1593 C CA . ALA A 1 203 ? 8.453 -1.923 -15.508 1 89.25 203 ALA A CA 1
ATOM 1594 C C . ALA A 1 203 ? 9.727 -1.821 -16.344 1 89.25 203 ALA A C 1
ATOM 1596 O O . ALA A 1 203 ? 10.523 -0.898 -16.172 1 89.25 203 ALA A O 1
ATOM 1597 N N . VAL A 1 204 ? 9.914 -2.795 -17.203 1 89.94 204 VAL A N 1
ATOM 1598 C CA . VAL A 1 204 ? 11.062 -2.832 -18.094 1 89.94 204 VAL A CA 1
ATOM 1599 C C . VAL A 1 204 ? 10.602 -3.215 -19.5 1 89.94 204 VAL A C 1
ATOM 1601 O O . VAL A 1 204 ? 9.477 -3.68 -19.688 1 89.94 204 VAL A O 1
ATOM 1604 N N . ALA A 1 205 ? 11.484 -3.006 -20.406 1 88.69 205 ALA A N 1
ATOM 1605 C CA . ALA A 1 205 ? 11.203 -3.439 -21.781 1 88.69 205 ALA A CA 1
ATOM 1606 C C . ALA A 1 205 ? 11.086 -4.957 -21.859 1 88.69 205 ALA A C 1
ATOM 1608 O O . ALA A 1 205 ? 11.688 -5.676 -21.062 1 88.69 205 ALA A O 1
ATOM 1609 N N . GLY A 1 206 ? 10.305 -5.395 -22.859 1 86.5 206 GLY A N 1
ATOM 1610 C CA . GLY A 1 206 ? 10.086 -6.824 -23.016 1 86.5 206 GLY A CA 1
ATOM 1611 C C . GLY A 1 206 ? 11.375 -7.613 -23.141 1 86.5 206 GLY A C 1
ATOM 1612 O O . GLY A 1 206 ? 11.547 -8.641 -22.484 1 86.5 206 GLY A O 1
ATOM 1613 N N . THR A 1 207 ? 12.258 -7.133 -23.922 1 87.5 207 THR A N 1
ATOM 1614 C CA . THR A 1 207 ? 13.539 -7.793 -24.141 1 87.5 207 THR A CA 1
ATOM 1615 C C . THR A 1 207 ? 14.336 -7.867 -22.844 1 87.5 207 THR A C 1
ATOM 1617 O O . THR A 1 207 ? 15 -8.867 -22.562 1 87.5 207 THR A O 1
ATOM 1620 N N . ALA A 1 208 ? 14.258 -6.824 -22.094 1 91.06 208 ALA A N 1
ATOM 1621 C CA . ALA A 1 208 ? 14.945 -6.801 -20.797 1 91.06 208 ALA A CA 1
ATOM 1622 C C . ALA A 1 208 ? 14.344 -7.828 -19.844 1 91.06 208 ALA A C 1
ATOM 1624 O O . ALA A 1 208 ? 15.078 -8.531 -19.141 1 91.06 208 ALA A O 1
ATOM 1625 N N . ALA A 1 209 ? 13.055 -7.875 -19.859 1 89.81 209 ALA A N 1
ATOM 1626 C CA . ALA A 1 209 ? 12.367 -8.82 -18.969 1 89.81 209 ALA A CA 1
ATOM 1627 C C . ALA A 1 209 ? 12.797 -10.258 -19.281 1 89.81 209 ALA A C 1
ATOM 1629 O O . ALA A 1 209 ? 13.086 -11.023 -18.359 1 89.81 209 ALA A O 1
ATOM 1630 N N . MET A 1 210 ? 12.883 -10.555 -20.5 1 87.25 210 MET A N 1
ATOM 1631 C CA . MET A 1 210 ? 13.289 -11.898 -20.891 1 87.25 210 MET A CA 1
ATOM 1632 C C . MET A 1 210 ? 14.727 -12.18 -20.484 1 87.25 210 MET A C 1
ATOM 1634 O O . MET A 1 210 ? 15.047 -13.281 -20.031 1 87.25 210 MET A O 1
ATOM 1638 N N . GLY A 1 211 ? 15.57 -11.234 -20.719 1 89 211 GLY A N 1
ATOM 1639 C CA . GLY A 1 211 ? 16.953 -11.383 -20.281 1 89 211 GLY A CA 1
ATOM 1640 C C . GLY A 1 211 ? 17.062 -11.609 -18.781 1 89 211 GLY A C 1
ATOM 1641 O O . GLY A 1 211 ? 17.781 -12.508 -18.328 1 89 211 GLY A O 1
ATOM 1642 N N . ILE A 1 212 ? 16.312 -10.828 -18.047 1 90.38 212 ILE A N 1
ATOM 1643 C CA . ILE A 1 212 ? 16.344 -10.914 -16.594 1 90.38 212 ILE A CA 1
ATOM 1644 C C . ILE A 1 212 ? 15.828 -12.281 -16.141 1 90.38 212 ILE A C 1
ATOM 1646 O O . ILE A 1 212 ? 16.422 -12.922 -15.266 1 90.38 212 ILE A O 1
ATOM 1650 N N . LEU A 1 213 ? 14.828 -12.766 -16.734 1 87.19 213 LEU A N 1
ATOM 1651 C CA . LEU A 1 213 ? 14.266 -14.062 -16.375 1 87.19 213 LEU A CA 1
ATOM 1652 C C . LEU A 1 213 ? 15.234 -15.188 -16.703 1 87.19 213 LEU A C 1
ATOM 1654 O O . LEU A 1 213 ? 15.312 -16.172 -15.961 1 87.19 213 LEU A O 1
ATOM 1658 N N . THR A 1 214 ? 15.914 -15.039 -17.75 1 87.44 214 THR A N 1
ATOM 1659 C CA . THR A 1 214 ? 16.906 -16.047 -18.125 1 87.44 214 THR A CA 1
ATOM 1660 C C . THR A 1 214 ? 18 -16.156 -17.062 1 87.44 214 THR A C 1
ATOM 1662 O O . THR A 1 214 ? 18.328 -17.25 -16.625 1 87.44 214 THR A O 1
ATOM 1665 N N . PHE A 1 215 ? 18.469 -15 -16.703 1 91.06 215 PHE A N 1
ATOM 1666 C CA . PHE A 1 215 ? 19.484 -14.992 -15.664 1 91.06 215 PHE A CA 1
ATOM 1667 C C . PHE A 1 215 ? 18.922 -15.469 -14.328 1 91.06 215 PHE A C 1
ATOM 1669 O O . PHE A 1 215 ? 19.578 -16.188 -13.586 1 91.06 215 PHE A O 1
ATOM 1676 N N . TYR A 1 216 ? 17.734 -15.031 -14.078 1 91.12 216 TYR A N 1
ATOM 1677 C CA . TYR A 1 216 ? 17.094 -15.367 -12.805 1 91.12 216 TYR A CA 1
ATOM 1678 C C . TYR A 1 216 ? 16.906 -16.875 -12.664 1 91.12 216 TYR A C 1
ATOM 1680 O O . TYR A 1 216 ? 17.094 -17.422 -11.578 1 91.12 216 TYR A O 1
ATOM 1688 N N . LYS A 1 217 ? 16.516 -17.484 -13.688 1 88.12 217 LYS A N 1
ATOM 1689 C CA . LYS A 1 217 ? 16.391 -18.938 -13.664 1 88.12 217 LYS A CA 1
ATOM 1690 C C . LYS A 1 217 ? 17.672 -19.609 -13.211 1 88.12 217 LYS A C 1
ATOM 1692 O O . LYS A 1 217 ? 17.656 -20.531 -12.398 1 88.12 217 LYS A O 1
ATOM 1697 N N . LEU A 1 218 ? 18.703 -19.156 -13.695 1 88.5 218 LEU A N 1
ATOM 1698 C CA . LEU A 1 218 ? 20 -19.734 -13.352 1 88.5 218 LEU A CA 1
ATOM 1699 C C . LEU A 1 218 ? 20.359 -19.406 -11.906 1 88.5 218 LEU A C 1
ATOM 1701 O O . LEU A 1 218 ? 20.953 -20.25 -11.211 1 88.5 218 LEU A O 1
ATOM 1705 N N . ILE A 1 219 ? 20.016 -18.25 -11.492 1 90.25 219 ILE A N 1
ATOM 1706 C CA . ILE A 1 219 ? 20.266 -17.859 -10.109 1 90.25 219 ILE A CA 1
ATOM 1707 C C . ILE A 1 219 ? 19.453 -18.766 -9.172 1 90.25 219 ILE A C 1
ATOM 1709 O O . ILE A 1 219 ? 19.953 -19.172 -8.117 1 90.25 219 ILE A O 1
ATOM 1713 N N . LEU A 1 220 ? 18.281 -19.109 -9.586 1 89.94 220 LEU A N 1
ATOM 1714 C CA . LEU A 1 220 ? 17.453 -20.016 -8.797 1 89.94 220 LEU A CA 1
ATOM 1715 C C . LEU A 1 220 ? 18.109 -21.391 -8.656 1 89.94 220 LEU A C 1
ATOM 1717 O O . LEU A 1 220 ? 18.078 -21.984 -7.582 1 89.94 220 LEU A O 1
ATOM 1721 N N . GLU A 1 221 ? 18.719 -21.844 -9.656 1 87.94 221 GLU A N 1
ATOM 1722 C CA . GLU A 1 221 ? 19.406 -23.141 -9.617 1 87.94 221 GLU A CA 1
ATOM 1723 C C . GLU A 1 221 ? 20.578 -23.109 -8.648 1 87.94 221 GLU A C 1
ATOM 1725 O O . GLU A 1 221 ? 20.812 -24.062 -7.906 1 87.94 221 GLU A O 1
ATOM 1730 N N . ILE A 1 222 ? 21.234 -22 -8.703 1 89.69 222 ILE A N 1
ATOM 1731 C CA . ILE A 1 222 ? 22.375 -21.844 -7.797 1 89.69 222 ILE A CA 1
ATOM 1732 C C . ILE A 1 222 ? 21.875 -21.781 -6.355 1 89.69 222 ILE A C 1
ATOM 1734 O O . ILE A 1 222 ? 22.469 -22.359 -5.453 1 89.69 222 ILE A O 1
ATOM 1738 N N . ALA A 1 223 ? 20.844 -21.016 -6.203 1 88.75 223 ALA A N 1
ATOM 1739 C CA . ALA A 1 223 ? 20.266 -20.891 -4.867 1 88.75 223 ALA A CA 1
ATOM 1740 C C . ALA A 1 223 ? 19.828 -22.25 -4.328 1 88.75 223 ALA A C 1
ATOM 1742 O O . ALA A 1 223 ? 20.031 -22.547 -3.15 1 88.75 223 ALA A O 1
ATOM 1743 N N . GLU A 1 224 ? 19.25 -23.016 -5.156 1 88.12 224 GLU A N 1
ATOM 1744 C CA . GLU A 1 224 ? 18.828 -24.359 -4.75 1 88.12 224 GLU A CA 1
ATOM 1745 C C . GLU A 1 224 ? 20.016 -25.172 -4.262 1 88.12 224 GLU A C 1
ATOM 1747 O O . GLU A 1 224 ? 19.938 -25.812 -3.213 1 88.12 224 GLU A O 1
ATOM 1752 N N . LYS A 1 225 ? 20.984 -25.125 -5.023 1 86.19 225 LYS A N 1
ATOM 1753 C CA . LYS A 1 225 ? 22.203 -25.828 -4.648 1 86.19 225 LYS A CA 1
ATOM 1754 C C . LYS A 1 225 ? 22.781 -25.297 -3.338 1 86.19 225 LYS A C 1
ATOM 1756 O O . LYS A 1 225 ? 23.234 -26.078 -2.49 1 86.19 225 LYS A O 1
ATOM 1761 N N . HIS A 1 226 ? 22.75 -24.031 -3.227 1 85.19 226 HIS A N 1
ATOM 1762 C CA . HIS A 1 226 ? 23.266 -23.391 -2.021 1 85.19 226 HIS A CA 1
ATOM 1763 C C . HIS A 1 226 ? 22.469 -23.812 -0.789 1 85.19 226 HIS A C 1
ATOM 1765 O O . HIS A 1 226 ? 23.062 -24.156 0.246 1 85.19 226 HIS A O 1
ATOM 1771 N N . ILE A 1 227 ? 21.203 -23.781 -0.892 1 85.38 227 ILE A N 1
ATOM 1772 C CA . ILE A 1 227 ? 20.344 -24.141 0.229 1 85.38 227 ILE A CA 1
ATOM 1773 C C . ILE A 1 227 ? 20.562 -25.609 0.599 1 85.38 227 ILE A C 1
ATOM 1775 O O . ILE A 1 227 ? 20.641 -25.953 1.781 1 85.38 227 ILE A O 1
ATOM 1779 N N . SER A 1 228 ? 20.75 -26.422 -0.386 1 85.38 228 SER A N 1
ATOM 1780 C CA . SER A 1 228 ? 20.969 -27.844 -0.156 1 85.38 228 SER A CA 1
ATOM 1781 C C . SER A 1 228 ? 22.297 -28.094 0.565 1 85.38 228 SER A C 1
ATOM 1783 O O . SER A 1 228 ? 22.375 -28.922 1.477 1 85.38 228 SER A O 1
ATOM 1785 N N . LEU A 1 229 ? 23.234 -27.391 0.168 1 83 229 LEU A N 1
ATOM 1786 C CA . LEU A 1 229 ? 24.547 -27.516 0.791 1 83 229 LEU A CA 1
ATOM 1787 C C . LEU A 1 229 ? 24.531 -27 2.227 1 83 229 LEU A C 1
ATOM 1789 O O . LEU A 1 229 ? 25.156 -27.594 3.111 1 83 229 LEU A O 1
ATOM 1793 N N . ARG A 1 230 ? 23.812 -25.969 2.4 1 81.81 230 ARG A N 1
ATOM 1794 C CA . ARG A 1 230 ? 23.703 -25.422 3.746 1 81.81 230 ARG A CA 1
ATOM 1795 C C . ARG A 1 230 ? 22.953 -26.375 4.664 1 81.81 230 ARG A C 1
ATOM 1797 O O . ARG A 1 230 ? 23.281 -26.5 5.844 1 81.81 230 ARG A O 1
ATOM 1804 N N . LYS A 1 231 ? 21.969 -26.906 4.164 1 82.88 231 LYS A N 1
ATOM 1805 C CA . LYS A 1 231 ? 21.234 -27.906 4.93 1 82.88 231 LYS A CA 1
ATOM 1806 C C . LYS A 1 231 ? 22.156 -29.047 5.344 1 82.88 231 LYS A C 1
ATOM 1808 O O . LYS A 1 231 ? 22.109 -29.5 6.492 1 82.88 231 LYS A O 1
ATOM 1813 N N . ALA A 1 232 ? 22.938 -29.5 4.449 1 80.94 232 ALA A N 1
ATOM 1814 C CA . ALA A 1 232 ? 23.891 -30.562 4.73 1 80.94 232 ALA A CA 1
ATOM 1815 C C . ALA A 1 232 ? 24.906 -30.109 5.777 1 80.94 232 ALA A C 1
ATOM 1817 O O . ALA A 1 232 ? 25.266 -30.891 6.672 1 80.94 232 ALA A O 1
ATOM 1818 N N . TRP A 1 233 ? 25.281 -28.891 5.688 1 82.06 233 TRP A N 1
ATOM 1819 C CA . TRP A 1 233 ? 26.234 -28.328 6.629 1 82.06 233 TRP A CA 1
ATOM 1820 C C . TRP A 1 233 ? 25.641 -28.25 8.031 1 82.06 233 TRP A C 1
ATOM 1822 O O . TRP A 1 233 ? 26.312 -28.562 9.016 1 82.06 233 TRP A O 1
ATOM 1832 N N . ASP A 1 234 ? 24.469 -27.875 8.133 1 79.12 234 ASP A N 1
ATOM 1833 C CA . ASP A 1 234 ? 23.797 -27.797 9.422 1 79.12 234 ASP A CA 1
ATOM 1834 C C . ASP A 1 234 ? 23.688 -29.172 10.07 1 79.12 234 ASP A C 1
ATOM 1836 O O . ASP A 1 234 ? 23.859 -29.312 11.289 1 79.12 234 ASP A O 1
ATOM 1840 N N . GLU A 1 235 ? 23.438 -30.094 9.219 1 79.5 235 GLU A N 1
ATOM 1841 C CA . GLU A 1 235 ? 23.359 -31.469 9.719 1 79.5 235 GLU A CA 1
ATOM 1842 C C . GLU A 1 235 ? 24.719 -31.938 10.227 1 79.5 235 GLU A C 1
ATOM 1844 O O . GLU A 1 235 ? 24.812 -32.625 11.258 1 79.5 235 GLU A O 1
ATOM 1849 N N . LEU A 1 236 ? 25.672 -31.547 9.516 1 82 236 LEU A N 1
ATOM 1850 C CA . LEU A 1 236 ? 27.031 -31.906 9.914 1 82 236 LEU A CA 1
ATOM 1851 C C . LEU A 1 236 ? 27.438 -31.188 11.195 1 82 236 LEU A C 1
ATOM 1853 O O . LEU A 1 236 ? 28.094 -31.766 12.055 1 82 236 LEU A O 1
ATOM 1857 N N . LYS A 1 237 ? 27.062 -29.984 11.336 1 81.88 237 LYS A N 1
ATOM 1858 C CA . LYS A 1 237 ? 27.328 -29.203 12.531 1 81.88 237 LYS A CA 1
ATOM 1859 C C . LYS A 1 237 ? 26.641 -29.812 13.75 1 81.88 237 LYS A C 1
ATOM 1861 O O . LYS A 1 237 ? 27.219 -29.859 14.836 1 81.88 237 LYS A O 1
ATOM 1866 N N . ASN A 1 238 ? 25.438 -30.234 13.508 1 79.25 238 ASN A N 1
ATOM 1867 C CA . ASN A 1 238 ? 24.672 -30.844 14.586 1 79.25 238 ASN A CA 1
ATOM 1868 C C . ASN A 1 238 ? 25.25 -32.188 14.984 1 79.25 238 ASN A C 1
ATOM 1870 O O . ASN A 1 238 ? 25.016 -32.688 16.094 1 79.25 238 ASN A O 1
ATOM 1874 N N . SER A 1 239 ? 26.016 -32.75 14.125 1 81.75 239 SER A N 1
ATOM 1875 C CA . SER A 1 239 ? 26.641 -34.031 14.422 1 81.75 239 SER A CA 1
ATOM 1876 C C . SER A 1 239 ? 27.969 -33.844 15.156 1 81.75 239 SER A C 1
ATOM 1878 O O . SER A 1 239 ? 28.719 -34.812 15.336 1 81.75 239 SER A O 1
ATOM 1880 N N . LYS A 1 240 ? 28.266 -32.656 15.664 1 80.88 240 LYS A N 1
ATOM 1881 C CA . LYS A 1 240 ? 29.375 -32.312 16.531 1 80.88 240 LYS A CA 1
ATOM 1882 C C . LYS A 1 240 ? 30.719 -32.594 15.859 1 80.88 240 LYS A C 1
ATOM 1884 O O . LYS A 1 240 ? 31.641 -33.094 16.484 1 80.88 240 LYS A O 1
ATOM 1889 N N . LEU A 1 241 ? 30.719 -32.375 14.555 1 79.44 241 LEU A N 1
ATOM 1890 C CA . LEU A 1 241 ? 32 -32.406 13.867 1 79.44 241 LEU A CA 1
ATOM 1891 C C . LEU A 1 241 ? 32.938 -31.312 14.367 1 79.44 241 LEU A C 1
ATOM 1893 O O . LEU A 1 241 ? 32.438 -30.281 14.844 1 79.44 241 LEU A O 1
ATOM 1897 N N . PRO A 1 242 ? 34.188 -31.547 14.297 1 83.06 242 PRO A N 1
ATOM 1898 C CA . PRO A 1 242 ? 35.125 -30.516 14.75 1 83.06 242 PRO A CA 1
ATOM 1899 C C . PRO A 1 242 ? 34.938 -29.203 14 1 83.06 242 PRO A C 1
ATOM 1901 O O . PRO A 1 242 ? 34.656 -29.203 12.797 1 83.06 242 PRO A O 1
ATOM 1904 N N . GLU A 1 243 ? 35.125 -28.016 14.688 1 81.75 243 GLU A N 1
ATOM 1905 C CA . GLU A 1 243 ? 34.969 -26.672 14.141 1 81.75 243 GLU A CA 1
ATOM 1906 C C . GLU A 1 243 ? 35.875 -26.438 12.945 1 81.75 243 GLU A C 1
ATOM 1908 O O . GLU A 1 243 ? 35.5 -25.75 12 1 81.75 243 GLU A O 1
ATOM 1913 N N . SER A 1 244 ? 37.094 -27.031 13.039 1 84.19 244 SER A N 1
ATOM 1914 C CA . SER A 1 244 ? 38.031 -26.875 11.945 1 84.19 244 SER A CA 1
ATOM 1915 C C . SER A 1 244 ? 37.5 -27.5 10.656 1 84.19 244 SER A C 1
ATOM 1917 O O . SER A 1 244 ? 37.625 -26.906 9.586 1 84.19 244 SER A O 1
ATOM 1919 N N . SER A 1 245 ? 36.938 -28.688 10.781 1 80.94 245 SER A N 1
ATOM 1920 C CA . SER A 1 245 ? 36.375 -29.375 9.625 1 80.94 245 SER A CA 1
ATOM 1921 C C . SER A 1 245 ? 35.156 -28.609 9.086 1 80.94 245 SER A C 1
ATOM 1923 O O . SER A 1 245 ? 35 -28.5 7.875 1 80.94 245 SER A O 1
ATOM 1925 N N . LEU A 1 246 ? 34.406 -28.031 10.023 1 83.12 246 LEU A N 1
ATOM 1926 C CA . LEU A 1 246 ? 33.219 -27.297 9.633 1 83.12 246 LEU A CA 1
ATOM 1927 C C . LEU A 1 246 ? 33.594 -26.016 8.875 1 83.12 246 LEU A C 1
ATOM 1929 O O . LEU A 1 246 ? 32.938 -25.656 7.902 1 83.12 246 LEU A O 1
ATOM 1933 N N . SER A 1 247 ? 34.656 -25.469 9.289 1 86 247 SER A N 1
ATOM 1934 C CA . SER A 1 247 ? 35.125 -24.25 8.633 1 86 247 SER A CA 1
ATOM 1935 C C . SER A 1 247 ? 35.625 -24.547 7.223 1 86 247 SER A C 1
ATOM 1937 O O . SER A 1 247 ? 35.406 -23.75 6.305 1 86 247 SER A O 1
ATOM 1939 N N . GLU A 1 248 ? 36.281 -25.688 7.086 1 84.62 248 GLU A N 1
ATOM 1940 C CA . GLU A 1 248 ? 36.75 -26.078 5.762 1 84.62 248 GLU A CA 1
ATOM 1941 C C . GLU A 1 248 ? 35.594 -26.375 4.824 1 84.62 248 GLU A C 1
ATOM 1943 O O . GLU A 1 248 ? 35.625 -26.016 3.643 1 84.62 248 GLU A O 1
ATOM 1948 N N . ILE A 1 249 ? 34.625 -26.953 5.367 1 81.06 249 ILE A N 1
ATOM 1949 C CA . ILE A 1 249 ? 33.438 -27.281 4.578 1 81.06 249 ILE A CA 1
ATOM 1950 C C . ILE A 1 249 ? 32.719 -26 4.195 1 81.06 249 ILE A C 1
ATOM 1952 O O . ILE A 1 249 ? 32.25 -25.859 3.064 1 81.06 249 ILE A O 1
ATOM 1956 N N . GLU A 1 250 ? 32.719 -25.094 5.105 1 83.38 250 GLU A N 1
ATOM 1957 C CA . GLU A 1 250 ? 32.062 -23.797 4.832 1 83.38 250 GLU A CA 1
ATOM 1958 C C . GLU A 1 250 ? 32.812 -23.047 3.721 1 83.38 250 GLU A C 1
ATOM 1960 O O . GLU A 1 250 ? 32.156 -22.484 2.832 1 83.38 250 GLU A O 1
ATOM 1965 N N . LYS A 1 251 ? 34.094 -23.094 3.779 1 85.25 251 LYS A N 1
ATOM 1966 C CA . LYS A 1 251 ? 34.875 -22.484 2.725 1 85.25 251 LYS A CA 1
ATOM 1967 C C . LYS A 1 251 ? 34.656 -23.172 1.384 1 85.25 251 LYS A C 1
ATOM 1969 O O . LYS A 1 251 ? 34.594 -22.516 0.341 1 85.25 251 LYS A O 1
ATOM 1974 N N . GLY A 1 252 ? 34.531 -24.422 1.444 1 83.25 252 GLY A N 1
ATOM 1975 C CA . GLY A 1 252 ? 34.219 -25.188 0.243 1 83.25 252 GLY A CA 1
ATOM 1976 C C . GLY A 1 252 ? 32.875 -24.844 -0.354 1 83.25 252 GLY A C 1
ATOM 1977 O O . GLY A 1 252 ? 32.75 -24.734 -1.575 1 83.25 252 GLY A O 1
ATOM 1978 N N . ILE A 1 253 ? 31.969 -24.641 0.507 1 82.56 253 ILE A N 1
ATOM 1979 C CA . ILE A 1 253 ? 30.625 -24.281 0.063 1 82.56 253 ILE A CA 1
ATOM 1980 C C . ILE A 1 253 ? 30.656 -22.922 -0.62 1 82.56 253 ILE A C 1
ATOM 1982 O O . ILE A 1 253 ? 30.062 -22.734 -1.68 1 82.56 253 ILE A O 1
ATOM 1986 N N . GLN A 1 254 ? 31.438 -22.031 -0.069 1 84.06 254 GLN A N 1
ATOM 1987 C CA . GLN A 1 254 ? 31.531 -20.703 -0.636 1 84.06 254 GLN A CA 1
ATOM 1988 C C . GLN A 1 254 ? 32.25 -20.719 -1.987 1 84.06 254 GLN A C 1
ATOM 1990 O O . GLN A 1 254 ? 31.812 -20.062 -2.936 1 84.06 254 GLN A O 1
ATOM 1995 N N . ALA A 1 255 ? 33.312 -21.422 -1.994 1 85.75 255 ALA A N 1
ATOM 1996 C CA . ALA A 1 255 ? 34.031 -21.562 -3.252 1 85.75 255 ALA A CA 1
ATOM 1997 C C . ALA A 1 255 ? 33.156 -22.234 -4.316 1 85.75 255 ALA A C 1
ATOM 1999 O O . ALA A 1 255 ? 33.219 -21.859 -5.492 1 85.75 255 ALA A O 1
ATOM 2000 N N . GLY A 1 256 ? 32.438 -23.172 -3.9 1 85.31 256 GLY A N 1
ATOM 2001 C CA . GLY A 1 256 ? 31.531 -23.859 -4.805 1 85.31 256 GLY A CA 1
ATOM 2002 C C . GLY A 1 256 ? 30.453 -22.953 -5.352 1 85.31 256 GLY A C 1
ATOM 2003 O O . GLY A 1 256 ? 30.094 -23.047 -6.523 1 85.31 256 GLY A O 1
ATOM 2004 N N . LEU A 1 257 ? 30.016 -22.094 -4.488 1 88 257 LEU A N 1
ATOM 2005 C CA . LEU A 1 257 ? 29 -21.141 -4.906 1 88 257 LEU A CA 1
ATOM 2006 C C . LEU A 1 257 ? 29.547 -20.188 -5.969 1 88 257 LEU A C 1
ATOM 2008 O O . LEU A 1 257 ? 28.859 -19.875 -6.938 1 88 257 LEU A O 1
ATOM 2012 N N . GLU A 1 258 ? 30.734 -19.766 -5.738 1 89.38 258 GLU A N 1
ATOM 2013 C CA . GLU A 1 258 ? 31.359 -18.859 -6.688 1 89.38 258 GLU A CA 1
ATOM 2014 C C . GLU A 1 258 ? 31.578 -19.516 -8.039 1 89.38 258 GLU A C 1
ATOM 2016 O O . GLU A 1 258 ? 31.328 -18.906 -9.086 1 89.38 258 GLU A O 1
ATOM 2021 N N . THR A 1 259 ? 31.984 -20.719 -7.957 1 90.44 259 THR A N 1
ATOM 2022 C CA . THR A 1 259 ? 32.188 -21.469 -9.188 1 90.44 259 THR A CA 1
ATOM 2023 C C . THR A 1 259 ? 30.875 -21.688 -9.93 1 90.44 259 THR A C 1
ATOM 2025 O O . THR A 1 259 ? 30.797 -21.484 -11.141 1 90.44 259 THR A O 1
ATOM 2028 N N . SER A 1 260 ? 29.938 -22.125 -9.188 1 90.25 260 SER A N 1
ATOM 2029 C CA . SER A 1 260 ? 28.625 -22.344 -9.773 1 90.25 260 SER A CA 1
ATOM 2030 C C . SER A 1 260 ? 28.062 -21.062 -10.375 1 90.25 260 SER A C 1
ATOM 2032 O O . SER A 1 260 ? 27.422 -21.078 -11.43 1 90.25 260 SER A O 1
ATOM 2034 N N . ASN A 1 261 ? 28.281 -19.984 -9.648 1 92.12 261 ASN A N 1
ATOM 2035 C CA . ASN A 1 261 ? 27.828 -18.688 -10.125 1 92.12 261 ASN A CA 1
ATOM 2036 C C . ASN A 1 261 ? 28.484 -18.312 -11.453 1 92.12 261 ASN A C 1
ATOM 2038 O O . ASN A 1 261 ? 27.797 -17.891 -12.383 1 92.12 261 ASN A O 1
ATOM 2042 N N . ASN A 1 262 ? 29.75 -18.547 -11.508 1 91.69 262 ASN A N 1
ATOM 2043 C CA . ASN A 1 262 ? 30.469 -18.219 -12.734 1 91.69 262 ASN A CA 1
ATOM 2044 C C . ASN A 1 262 ? 30 -19.078 -13.906 1 91.69 262 ASN A C 1
ATOM 2046 O O . ASN A 1 262 ? 29.844 -18.562 -15.016 1 91.69 262 ASN A O 1
ATOM 2050 N N . GLU A 1 263 ? 29.812 -20.281 -13.656 1 92 263 GLU A N 1
ATOM 2051 C CA . GLU A 1 263 ? 29.328 -21.172 -14.711 1 92 263 GLU A CA 1
ATOM 2052 C C . GLU A 1 263 ? 27.938 -20.766 -15.188 1 92 263 GLU A C 1
ATOM 2054 O O . GLU A 1 263 ? 27.656 -20.781 -16.391 1 92 263 GLU A O 1
ATOM 2059 N N . ALA A 1 264 ? 27.141 -20.438 -14.234 1 90.94 264 ALA A N 1
ATOM 2060 C CA . ALA A 1 264 ? 25.781 -20.016 -14.555 1 90.94 264 ALA A CA 1
ATOM 2061 C C . ALA A 1 264 ? 25.781 -18.734 -15.383 1 90.94 264 ALA A C 1
ATOM 2063 O O . ALA A 1 264 ? 25.031 -18.609 -16.344 1 90.94 264 ALA A O 1
ATOM 2064 N N . ILE A 1 265 ? 26.625 -17.828 -15 1 91.62 265 ILE A N 1
ATOM 2065 C CA . ILE A 1 265 ? 26.703 -16.547 -15.703 1 91.62 265 ILE A CA 1
ATOM 2066 C C . ILE A 1 265 ? 27.188 -16.781 -17.141 1 91.62 265 ILE A C 1
ATOM 2068 O O . ILE A 1 265 ? 26.656 -16.188 -18.078 1 91.62 265 ILE A O 1
ATOM 2072 N N . ASP A 1 266 ? 28.141 -17.688 -17.297 1 92.06 266 ASP A N 1
ATOM 2073 C CA . ASP A 1 266 ? 28.625 -18.016 -18.625 1 92.06 266 ASP A CA 1
ATOM 2074 C C . ASP A 1 266 ? 27.5 -18.609 -19.484 1 92.06 266 ASP A C 1
ATOM 2076 O O . ASP A 1 266 ? 27.359 -18.25 -20.656 1 92.06 266 ASP A O 1
ATOM 2080 N N . LYS A 1 267 ? 26.781 -19.406 -18.891 1 92.06 267 LYS A N 1
ATOM 2081 C CA . LYS A 1 267 ? 25.672 -20.031 -19.594 1 92.06 267 LYS A CA 1
ATOM 2082 C C . LYS A 1 267 ? 24.641 -18.984 -20.016 1 92.06 267 LYS A C 1
ATOM 2084 O O . LYS A 1 267 ? 24.109 -19.016 -21.125 1 92.06 267 LYS A O 1
ATOM 2089 N N . ALA A 1 268 ? 24.359 -18.078 -19.125 1 91 268 ALA A N 1
ATOM 2090 C CA . ALA A 1 268 ? 23.359 -17.047 -19.391 1 91 268 ALA A CA 1
ATOM 2091 C C . ALA A 1 268 ? 23.828 -16.109 -20.5 1 91 268 ALA A C 1
ATOM 2093 O O . ALA A 1 268 ? 23.031 -15.703 -21.344 1 91 268 ALA A O 1
ATOM 2094 N N . PHE A 1 269 ? 25.078 -15.773 -20.484 1 92.69 269 PHE A N 1
ATOM 2095 C CA . PHE A 1 269 ? 25.625 -14.875 -21.484 1 92.69 269 PHE A CA 1
ATOM 2096 C C . PHE A 1 269 ? 25.578 -15.508 -22.859 1 92.69 269 PHE A C 1
ATOM 2098 O O . PHE A 1 269 ? 25.453 -14.805 -23.875 1 92.69 269 PHE A O 1
ATOM 2105 N N . LYS A 1 270 ? 25.578 -16.797 -22.891 1 91.38 270 LYS A N 1
ATOM 2106 C CA . LYS A 1 270 ? 25.5 -17.516 -24.156 1 91.38 270 LYS A CA 1
ATOM 2107 C C . LYS A 1 270 ? 24.047 -17.609 -24.641 1 91.38 270 LYS A C 1
ATOM 2109 O O . LYS A 1 270 ? 23.797 -17.75 -25.828 1 91.38 270 LYS A O 1
ATOM 2114 N N . ALA A 1 271 ? 23.172 -17.531 -23.734 1 87.12 271 ALA A N 1
ATOM 2115 C CA . ALA A 1 271 ? 21.75 -17.75 -24.031 1 87.12 271 ALA A CA 1
ATOM 2116 C C . ALA A 1 271 ? 21.078 -16.469 -24.5 1 87.12 271 ALA A C 1
ATOM 2118 O O . ALA A 1 271 ? 19.984 -16.5 -25.047 1 87.12 271 ALA A O 1
ATOM 2119 N N . VAL A 1 272 ? 21.781 -15.344 -24.312 1 88.19 272 VAL A N 1
ATOM 2120 C CA . VAL A 1 272 ? 21.141 -14.07 -24.672 1 88.19 272 VAL A CA 1
ATOM 2121 C C . VAL A 1 272 ? 21.922 -13.398 -25.797 1 88.19 272 VAL A C 1
ATOM 2123 O O . VAL A 1 272 ? 23.125 -13.602 -25.922 1 88.19 272 VAL A O 1
ATOM 2126 N N . GLU A 1 273 ? 21.156 -12.641 -26.594 1 88.81 273 GLU A N 1
ATOM 2127 C CA . GLU A 1 273 ? 21.812 -11.828 -27.609 1 88.81 273 GLU A CA 1
ATOM 2128 C C . GLU A 1 273 ? 22.391 -10.547 -27 1 88.81 273 GLU A C 1
ATOM 2130 O O . GLU A 1 273 ? 21.656 -9.742 -26.438 1 88.81 273 GLU A O 1
ATOM 2135 N N . LEU A 1 274 ? 23.641 -10.383 -27.219 1 92.56 274 LEU A N 1
ATOM 2136 C CA . LEU A 1 274 ? 24.312 -9.227 -26.641 1 92.56 274 LEU A CA 1
ATOM 2137 C C . LEU A 1 274 ? 24.203 -8.016 -27.562 1 92.56 274 LEU A C 1
ATOM 2139 O O . LEU A 1 274 ? 24.422 -8.125 -28.766 1 92.56 274 LEU A O 1
ATOM 2143 N N . LYS A 1 275 ? 23.844 -6.906 -26.953 1 93.69 275 LYS A N 1
ATOM 2144 C CA . LYS A 1 275 ? 23.672 -5.691 -27.75 1 93.69 275 LYS A CA 1
ATOM 2145 C C . LYS A 1 275 ? 24.719 -4.645 -27.375 1 93.69 275 LYS A C 1
ATOM 2147 O O . LYS A 1 275 ? 24.547 -3.455 -27.656 1 93.69 275 LYS A O 1
ATOM 2152 N N . VAL A 1 276 ? 25.734 -5.066 -26.672 1 94.94 276 VAL A N 1
ATOM 2153 C CA . VAL A 1 276 ? 26.797 -4.164 -26.266 1 94.94 276 VAL A CA 1
ATOM 2154 C C . VAL A 1 276 ? 28.125 -4.59 -26.906 1 94.94 276 VAL A C 1
ATOM 2156 O O . VAL A 1 276 ? 28.219 -5.688 -27.469 1 94.94 276 VAL A O 1
ATOM 2159 N N . SER A 1 277 ? 29.109 -3.705 -26.859 1 94.69 277 SER A N 1
ATOM 2160 C CA . SER A 1 277 ? 30.438 -4.023 -27.391 1 94.69 277 SER A CA 1
ATOM 2161 C C . SER A 1 277 ? 31.094 -5.152 -26.594 1 94.69 277 SER A C 1
ATOM 2163 O O . SER A 1 277 ? 30.688 -5.449 -25.469 1 94.69 277 SER A O 1
ATOM 2165 N N . ALA A 1 278 ? 32.094 -5.746 -27.156 1 93.62 278 ALA A N 1
ATOM 2166 C CA . ALA A 1 278 ? 32.781 -6.855 -26.531 1 93.62 278 ALA A CA 1
ATOM 2167 C C . ALA A 1 278 ? 33.438 -6.418 -25.219 1 93.62 278 ALA A C 1
ATOM 2169 O O . ALA A 1 278 ? 33.406 -7.152 -24.219 1 93.62 278 ALA A O 1
ATOM 2170 N N . ASP A 1 279 ? 34 -5.25 -25.188 1 95.06 279 ASP A N 1
ATOM 2171 C CA . ASP A 1 279 ? 34.656 -4.746 -23.984 1 95.06 279 ASP A CA 1
ATOM 2172 C C . ASP A 1 279 ? 33.625 -4.473 -22.891 1 95.06 279 ASP A C 1
ATOM 2174 O O . ASP A 1 279 ? 33.844 -4.828 -21.719 1 95.06 279 ASP A O 1
ATOM 2178 N N . ARG A 1 280 ? 32.562 -3.848 -23.297 1 95.88 280 ARG A N 1
ATOM 2179 C CA . ARG A 1 280 ? 31.531 -3.559 -22.312 1 95.88 280 ARG A CA 1
ATOM 2180 C C . ARG A 1 280 ? 30.875 -4.844 -21.812 1 95.88 280 ARG A C 1
ATOM 2182 O O . ARG A 1 280 ? 30.516 -4.941 -20.641 1 95.88 280 ARG A O 1
ATOM 2189 N N . SER A 1 281 ? 30.812 -5.812 -22.703 1 95.69 281 SER A N 1
ATOM 2190 C CA . SER A 1 281 ? 30.25 -7.105 -22.312 1 95.69 281 SER A CA 1
ATOM 2191 C C . SER A 1 281 ? 31.078 -7.766 -21.219 1 95.69 281 SER A C 1
ATOM 2193 O O . SER A 1 281 ? 30.531 -8.367 -20.297 1 95.69 281 SER A O 1
ATOM 2195 N N . LYS A 1 282 ? 32.344 -7.598 -21.281 1 94.62 282 LYS A N 1
ATOM 2196 C CA . LYS A 1 282 ? 33.219 -8.156 -20.266 1 94.62 282 LYS A CA 1
ATOM 2197 C C . LYS A 1 282 ? 33.031 -7.465 -18.922 1 94.62 282 LYS A C 1
ATOM 2199 O O . LYS A 1 282 ? 33.031 -8.117 -17.875 1 94.62 282 LYS A O 1
ATOM 2204 N N . GLU A 1 283 ? 32.875 -6.18 -18.984 1 96.19 283 GLU A N 1
ATOM 2205 C CA . GLU A 1 283 ? 32.625 -5.418 -17.75 1 96.19 283 GLU A CA 1
ATOM 2206 C C . GLU A 1 283 ? 31.297 -5.809 -17.125 1 96.19 283 GLU A C 1
ATOM 2208 O O . GLU A 1 283 ? 31.219 -6.016 -15.914 1 96.19 283 GLU A O 1
ATOM 2213 N N . LEU A 1 284 ? 30.344 -5.945 -17.984 1 96.19 284 LEU A N 1
ATOM 2214 C CA . LEU A 1 284 ? 29.016 -6.285 -17.516 1 96.19 284 LEU A CA 1
ATOM 2215 C C . LEU A 1 284 ? 28.984 -7.703 -16.938 1 96.19 284 LEU A C 1
ATOM 2217 O O . LEU A 1 284 ? 28.25 -7.98 -15.992 1 96.19 284 LEU A O 1
ATOM 2221 N N . ARG A 1 285 ? 29.781 -8.531 -17.5 1 95.94 285 ARG A N 1
ATOM 2222 C CA . ARG A 1 285 ? 29.859 -9.891 -16.984 1 95.94 285 ARG A CA 1
ATOM 2223 C C . ARG A 1 285 ? 30.312 -9.906 -15.531 1 95.94 285 ARG A C 1
ATOM 2225 O O . ARG A 1 285 ? 29.766 -10.625 -14.703 1 95.94 285 ARG A O 1
ATOM 2232 N N . VAL A 1 286 ? 31.297 -9.102 -15.234 1 94.62 286 VAL A N 1
ATOM 2233 C CA . VAL A 1 286 ? 31.812 -9.008 -13.875 1 94.62 286 VAL A CA 1
ATOM 2234 C C . VAL A 1 286 ? 30.766 -8.383 -12.961 1 94.62 286 VAL A C 1
ATOM 2236 O O . VAL A 1 286 ? 30.531 -8.875 -11.859 1 94.62 286 VAL A O 1
ATOM 2239 N N . GLU A 1 287 ? 30.156 -7.383 -13.469 1 95.25 287 GLU A N 1
ATOM 2240 C CA . GLU A 1 287 ? 29.141 -6.68 -12.695 1 95.25 287 GLU A CA 1
ATOM 2241 C C . GLU A 1 287 ? 27.953 -7.586 -12.391 1 95.25 287 GLU A C 1
ATOM 2243 O O . GLU A 1 287 ? 27.547 -7.711 -11.234 1 95.25 287 GLU A O 1
ATOM 2248 N N . ILE A 1 288 ? 27.484 -8.273 -13.375 1 95.94 288 ILE A N 1
ATOM 2249 C CA . ILE A 1 288 ? 26.328 -9.148 -13.234 1 95.94 288 ILE A CA 1
ATOM 2250 C C . ILE A 1 288 ? 26.688 -10.344 -12.359 1 95.94 288 ILE A C 1
ATOM 2252 O O . ILE A 1 288 ? 25.875 -10.805 -11.555 1 95.94 288 ILE A O 1
ATOM 2256 N N . GLY A 1 289 ? 27.891 -10.781 -12.539 1 94.81 289 GLY A N 1
ATOM 2257 C CA . GLY A 1 289 ? 28.344 -11.883 -11.711 1 94.81 289 GLY A CA 1
ATOM 2258 C C . GLY A 1 289 ? 28.312 -11.562 -10.227 1 94.81 289 GLY A C 1
ATOM 2259 O O . GLY A 1 289 ? 27.859 -12.375 -9.422 1 94.81 289 GLY A O 1
ATOM 2260 N N . ARG A 1 290 ? 28.781 -10.383 -9.891 1 94.31 290 ARG A N 1
ATOM 2261 C CA . ARG A 1 290 ? 28.781 -9.945 -8.5 1 94.31 290 ARG A CA 1
ATOM 2262 C C . ARG A 1 290 ? 27.359 -9.781 -7.977 1 94.31 290 ARG A C 1
ATOM 2264 O O . ARG A 1 290 ? 27.047 -10.219 -6.863 1 94.31 290 ARG A O 1
ATOM 2271 N N . GLN A 1 291 ? 26.578 -9.211 -8.75 1 93.75 291 GLN A N 1
ATOM 2272 C CA . GLN A 1 291 ? 25.188 -8.969 -8.367 1 93.75 291 GLN A CA 1
ATOM 2273 C C . GLN A 1 291 ? 24.422 -10.273 -8.234 1 93.75 291 GLN A C 1
ATOM 2275 O O . GLN A 1 291 ? 23.625 -10.438 -7.309 1 93.75 291 GLN A O 1
ATOM 2280 N N . ALA A 1 292 ? 24.703 -11.188 -9.102 1 94.12 292 ALA A N 1
ATOM 2281 C CA . ALA A 1 292 ? 24.031 -12.484 -9.078 1 94.12 292 ALA A CA 1
ATOM 2282 C C . ALA A 1 292 ? 24.359 -13.242 -7.797 1 94.12 292 ALA A C 1
ATOM 2284 O O . ALA A 1 292 ? 23.484 -13.914 -7.227 1 94.12 292 ALA A O 1
ATOM 2285 N N . LEU A 1 293 ? 25.531 -13.086 -7.402 1 91.75 293 LEU A N 1
ATOM 2286 C CA . LEU A 1 293 ? 25.938 -13.75 -6.168 1 91.75 293 LEU A CA 1
ATOM 2287 C C . LEU A 1 293 ? 25.172 -13.18 -4.973 1 91.75 293 LEU A C 1
ATOM 2289 O O . LEU A 1 293 ? 24.703 -13.922 -4.113 1 91.75 293 LEU A O 1
ATOM 2293 N N . GLU A 1 294 ? 25.078 -11.922 -4.938 1 91 294 GLU A N 1
ATOM 2294 C CA . GLU A 1 294 ? 24.328 -11.273 -3.865 1 91 294 GLU A CA 1
ATOM 2295 C C . GLU A 1 294 ? 22.859 -11.664 -3.908 1 91 294 GLU A C 1
ATOM 2297 O O . GLU A 1 294 ? 22.25 -11.922 -2.867 1 91 294 GLU A O 1
ATOM 2302 N N . LEU A 1 295 ? 22.344 -11.758 -5.086 1 93.19 295 LEU A N 1
ATOM 2303 C CA . LEU A 1 295 ? 20.938 -12.133 -5.25 1 93.19 295 LEU A CA 1
ATOM 2304 C C . LEU A 1 295 ? 20.703 -13.578 -4.816 1 93.19 295 LEU A C 1
ATOM 2306 O O . LEU A 1 295 ? 19.656 -13.898 -4.254 1 93.19 295 LEU A O 1
ATOM 2310 N N . THR A 1 296 ? 21.656 -14.383 -5.145 1 91 296 THR A N 1
ATOM 2311 C CA . THR A 1 296 ? 21.562 -15.781 -4.738 1 91 296 THR A CA 1
ATOM 2312 C C . THR A 1 296 ? 21.375 -15.891 -3.229 1 91 296 THR A C 1
ATOM 2314 O O . THR A 1 296 ? 20.562 -16.688 -2.756 1 91 296 THR A O 1
ATOM 2317 N N . LEU A 1 297 ? 22.047 -15.062 -2.543 1 88.19 297 LEU A N 1
ATOM 2318 C CA . LEU A 1 297 ? 21.922 -15.078 -1.089 1 88.19 297 LEU A CA 1
ATOM 2319 C C . LEU A 1 297 ? 20.547 -14.586 -0.651 1 88.19 297 LEU A C 1
ATOM 2321 O O . LEU A 1 297 ? 19.938 -15.172 0.246 1 88.19 297 LEU A O 1
ATOM 2325 N N . ASP A 1 298 ? 20.078 -13.609 -1.252 1 89.75 298 ASP A N 1
ATOM 2326 C CA . ASP A 1 298 ? 18.75 -13.078 -0.919 1 89.75 298 ASP A CA 1
ATOM 2327 C C . ASP A 1 298 ? 17.656 -14.086 -1.265 1 89.75 298 ASP A C 1
ATOM 2329 O O . ASP A 1 298 ? 16.719 -14.273 -0.492 1 89.75 298 ASP A O 1
ATOM 2333 N N . ILE A 1 299 ? 17.828 -14.648 -2.404 1 89.56 299 ILE A N 1
ATOM 2334 C CA . ILE A 1 299 ? 16.844 -15.625 -2.863 1 89.56 299 ILE A CA 1
ATOM 2335 C C . ILE A 1 299 ? 16.844 -16.828 -1.933 1 89.56 299 ILE A C 1
ATOM 2337 O O . ILE A 1 299 ? 15.789 -17.406 -1.645 1 89.56 299 ILE A O 1
ATOM 2341 N N . SER A 1 300 ? 17.984 -17.156 -1.443 1 87.12 300 SER A N 1
ATOM 2342 C CA . SER A 1 300 ? 18.094 -18.266 -0.489 1 87.12 300 SER A CA 1
ATOM 2343 C C . SER A 1 300 ? 17.375 -17.922 0.818 1 87.12 300 SER A C 1
ATOM 2345 O O . SER A 1 300 ? 17 -18.828 1.577 1 87.12 300 SER A O 1
ATOM 2347 N N . LYS A 1 301 ? 17.203 -16.641 1.027 1 86.44 301 LYS A N 1
ATOM 2348 C CA . LYS A 1 301 ? 16.516 -16.203 2.242 1 86.44 301 LYS A CA 1
ATOM 2349 C C . LYS A 1 301 ? 15.047 -15.914 1.973 1 86.44 301 LYS A C 1
ATOM 2351 O O . LYS A 1 301 ? 14.32 -15.461 2.861 1 86.44 301 LYS A O 1
ATOM 2356 N N . GLY A 1 302 ? 14.633 -16.172 0.695 1 85.94 302 GLY A N 1
ATOM 2357 C CA . GLY A 1 302 ? 13.211 -16.094 0.419 1 85.94 302 GLY A CA 1
ATOM 2358 C C . GLY A 1 302 ? 12.844 -14.992 -0.559 1 85.94 302 GLY A C 1
ATOM 2359 O O . GLY A 1 302 ? 11.68 -14.836 -0.925 1 85.94 302 GLY A O 1
ATOM 2360 N N . ALA A 1 303 ? 13.852 -14.156 -0.986 1 88.88 303 ALA A N 1
ATOM 2361 C CA . ALA A 1 303 ? 13.547 -13.148 -2.002 1 88.88 303 ALA A CA 1
ATOM 2362 C C . ALA A 1 303 ? 13.18 -13.805 -3.33 1 88.88 303 ALA A C 1
ATOM 2364 O O . ALA A 1 303 ? 13.594 -14.93 -3.611 1 88.88 303 ALA A O 1
ATOM 2365 N N . ARG A 1 304 ? 12.352 -13.102 -4.062 1 88.94 304 ARG A N 1
ATOM 2366 C CA . ARG A 1 304 ? 11.898 -13.641 -5.34 1 88.94 304 ARG A CA 1
ATOM 2367 C C . ARG A 1 304 ? 11.758 -12.531 -6.383 1 88.94 304 ARG A C 1
ATOM 2369 O O . ARG A 1 304 ? 11.516 -11.375 -6.035 1 88.94 304 ARG A O 1
ATOM 2376 N N . ILE A 1 305 ? 11.906 -12.992 -7.59 1 86.69 305 ILE A N 1
ATOM 2377 C CA . ILE A 1 305 ? 11.57 -12.172 -8.742 1 86.69 305 ILE A CA 1
ATOM 2378 C C . ILE A 1 305 ? 10.477 -12.859 -9.562 1 86.69 305 ILE A C 1
ATOM 2380 O O . ILE A 1 305 ? 10.578 -14.055 -9.859 1 86.69 305 ILE A O 1
ATOM 2384 N N . PHE A 1 306 ? 9.438 -12.141 -9.852 1 81.62 306 PHE A N 1
ATOM 2385 C CA . PHE A 1 306 ? 8.391 -12.719 -10.688 1 81.62 306 PHE A CA 1
ATOM 2386 C C . PHE A 1 306 ? 7.926 -11.734 -11.75 1 81.62 306 PHE A C 1
ATOM 2388 O O . PHE A 1 306 ? 8.078 -10.523 -11.586 1 81.62 306 PHE A O 1
ATOM 2395 N N . VAL A 1 307 ? 7.539 -12.391 -12.852 1 77.69 307 VAL A N 1
ATOM 2396 C CA . VAL A 1 307 ? 6.953 -11.578 -13.906 1 77.69 307 VAL A CA 1
ATOM 2397 C C . VAL A 1 307 ? 5.461 -11.383 -13.648 1 77.69 307 VAL A C 1
ATOM 2399 O O . VAL A 1 307 ? 4.75 -12.336 -13.344 1 77.69 307 VAL A O 1
ATOM 2402 N N . SER A 1 308 ? 5.176 -10.164 -13.516 1 67.94 308 SER A N 1
ATOM 2403 C CA . SER A 1 308 ? 3.762 -9.828 -13.398 1 67.94 308 SER A CA 1
ATOM 2404 C C . SER A 1 308 ? 3.125 -9.633 -14.773 1 67.94 308 SER A C 1
ATOM 2406 O O . SER A 1 308 ? 3.385 -8.641 -15.445 1 67.94 308 SER A O 1
ATOM 2408 N N . LEU A 1 309 ? 2.51 -10.695 -15.258 1 64.38 309 LEU A N 1
ATOM 2409 C CA . LEU A 1 309 ? 1.864 -10.586 -16.562 1 64.38 309 LEU A CA 1
ATOM 2410 C C . LEU A 1 309 ? 0.382 -10.266 -16.406 1 64.38 309 LEU A C 1
ATOM 2412 O O . LEU A 1 309 ? -0.369 -11.039 -15.812 1 64.38 309 LEU A O 1
ATOM 2416 N N . GLU A 1 310 ? 0.062 -9.062 -16.594 1 58.22 310 GLU A N 1
ATOM 2417 C CA . GLU A 1 310 ? -1.332 -8.656 -16.438 1 58.22 310 GLU A CA 1
ATOM 2418 C C . GLU A 1 310 ? -2.105 -8.859 -17.75 1 58.22 310 GLU A C 1
ATOM 2420 O O . GLU A 1 310 ? -3.338 -8.922 -17.734 1 58.22 310 GLU A O 1
ATOM 2425 N N . SER A 1 311 ? -1.252 -8.828 -18.812 1 59.03 311 SER A N 1
ATOM 2426 C CA . SER A 1 311 ? -1.974 -8.867 -20.078 1 59.03 311 SER A CA 1
ATOM 2427 C C . SER A 1 311 ? -1.255 -9.734 -21.109 1 59.03 311 SER A C 1
ATOM 2429 O O . SER A 1 311 ? -0.061 -10.008 -20.969 1 59.03 311 SER A O 1
ATOM 2431 N N . GLN A 1 312 ? -2.115 -10.227 -22 1 62.59 312 GLN A N 1
ATOM 2432 C CA . GLN A 1 312 ? -1.564 -10.945 -23.141 1 62.59 312 GLN A CA 1
ATOM 2433 C C . GLN A 1 312 ? -0.571 -10.078 -23.906 1 62.59 312 GLN A C 1
ATOM 2435 O O . GLN A 1 312 ? 0.426 -10.586 -24.438 1 62.59 312 GLN A O 1
ATOM 2440 N N . GLN A 1 313 ? -0.821 -8.898 -23.844 1 68 313 GLN A N 1
ATOM 2441 C CA . GLN A 1 313 ? 0.053 -7.961 -24.531 1 68 313 GLN A CA 1
ATOM 2442 C C . GLN A 1 313 ? 1.455 -7.965 -23.922 1 68 313 GLN A C 1
ATOM 2444 O O . GLN A 1 313 ? 2.449 -7.895 -24.656 1 68 313 GLN A O 1
ATOM 2449 N N . GLN A 1 314 ? 1.461 -8.195 -22.703 1 72.94 314 GLN A N 1
ATOM 2450 C CA . GLN A 1 314 ? 2.756 -8.188 -22.031 1 72.94 314 GLN A CA 1
ATOM 2451 C C . GLN A 1 314 ? 3.559 -9.438 -22.375 1 72.94 314 GLN A C 1
ATOM 2453 O O . GLN A 1 314 ? 4.785 -9.383 -22.5 1 72.94 314 GLN A O 1
ATOM 2458 N N . ILE A 1 315 ? 2.801 -10.469 -22.641 1 69.75 315 ILE A N 1
ATOM 2459 C CA . ILE A 1 315 ? 3.457 -11.703 -23.062 1 69.75 315 ILE A CA 1
ATOM 2460 C C . ILE A 1 315 ? 4.031 -11.531 -24.469 1 69.75 315 ILE A C 1
ATOM 2462 O O . ILE A 1 315 ? 5.148 -11.977 -24.734 1 69.75 315 ILE A O 1
ATOM 2466 N N . GLU A 1 316 ? 3.293 -10.852 -25.219 1 73.94 316 GLU A N 1
ATOM 2467 C CA . GLU A 1 316 ? 3.732 -10.602 -26.594 1 73.94 316 GLU A CA 1
ATOM 2468 C C . GLU A 1 316 ? 4.945 -9.68 -26.625 1 73.94 316 GLU A C 1
ATOM 2470 O O . GLU A 1 316 ? 5.82 -9.82 -27.484 1 73.94 316 GLU A O 1
ATOM 2475 N N . LEU A 1 317 ? 4.965 -8.891 -25.641 1 75 317 LEU A N 1
ATOM 2476 C CA . LEU A 1 317 ? 6.094 -7.965 -25.562 1 75 317 LEU A CA 1
ATOM 2477 C C . LEU A 1 317 ? 7.387 -8.711 -25.25 1 75 317 LEU A C 1
ATOM 2479 O O . LEU A 1 317 ? 8.469 -8.289 -25.656 1 75 317 LEU A O 1
ATOM 2483 N N . MET A 1 318 ? 7.219 -9.711 -24.547 1 77.06 318 MET A N 1
ATOM 2484 C CA . MET A 1 318 ? 8.398 -10.484 -24.156 1 77.06 318 MET A CA 1
ATOM 2485 C C . MET A 1 318 ? 8.836 -11.414 -25.266 1 77.06 318 MET A C 1
ATOM 2487 O O . MET A 1 318 ? 10 -11.812 -25.344 1 77.06 318 MET A O 1
ATOM 2491 N N . ALA A 1 319 ? 7.754 -11.781 -26.016 1 69.38 319 ALA A N 1
ATOM 2492 C CA . ALA A 1 319 ? 8.039 -12.719 -27.094 1 69.38 319 ALA A CA 1
ATOM 2493 C C . ALA A 1 319 ? 8.875 -12.062 -28.188 1 69.38 319 ALA A C 1
ATOM 2495 O O . ALA A 1 319 ? 8.625 -10.914 -28.562 1 69.38 319 ALA A O 1
ATOM 2496 N N . ASN A 1 320 ? 10.109 -12.484 -28.234 1 57.97 320 ASN A N 1
ATOM 2497 C CA . ASN A 1 320 ? 10.953 -12.031 -29.344 1 57.97 320 ASN A CA 1
ATOM 2498 C C . ASN A 1 320 ? 10.594 -12.734 -30.656 1 57.97 320 ASN A C 1
ATOM 2500 O O . ASN A 1 320 ? 9.945 -13.781 -30.641 1 57.97 320 ASN A O 1
ATOM 2504 N N . GLU A 1 321 ? 10.812 -12.234 -31.922 1 50.22 321 GLU A N 1
ATOM 2505 C CA . GLU A 1 321 ? 10.656 -12.828 -33.25 1 50.22 321 GLU A CA 1
ATOM 2506 C C . GLU A 1 321 ? 11 -14.32 -33.219 1 50.22 321 GLU A C 1
ATOM 2508 O O . GLU A 1 321 ? 10.508 -15.086 -34.062 1 50.22 321 GLU A O 1
ATOM 2513 N N . ALA A 1 322 ? 11.844 -14.766 -32.625 1 46.94 322 ALA A N 1
ATOM 2514 C CA . ALA A 1 322 ? 12.312 -16.125 -32.812 1 46.94 322 ALA A CA 1
ATOM 2515 C C . ALA A 1 322 ? 11.422 -17.125 -32.094 1 46.94 322 ALA A C 1
ATOM 2517 O O . ALA A 1 322 ? 11.523 -18.344 -32.312 1 46.94 322 ALA A O 1
ATOM 2518 N N . LEU A 1 323 ? 10.844 -16.953 -30.969 1 49.09 323 LEU A N 1
ATOM 2519 C CA . LEU A 1 323 ? 10.125 -18 -30.25 1 49.09 323 LEU A CA 1
ATOM 2520 C C . LEU A 1 323 ? 8.672 -18.062 -30.688 1 49.09 323 LEU A C 1
ATOM 2522 O O . LEU A 1 323 ? 7.98 -17.047 -30.734 1 49.09 323 LEU A O 1
ATOM 2526 N N . ASP A 1 324 ? 8.219 -18.969 -31.625 1 50.25 324 ASP A N 1
ATOM 2527 C CA . ASP A 1 324 ? 6.867 -19.438 -31.938 1 50.25 324 ASP A CA 1
ATOM 2528 C C . ASP A 1 324 ? 5.957 -19.359 -30.719 1 50.25 324 ASP A C 1
ATOM 2530 O O . ASP A 1 324 ? 5.93 -20.266 -29.891 1 50.25 324 ASP A O 1
ATOM 2534 N N . ASP A 1 325 ? 6.07 -18.078 -29.5 1 57.66 325 ASP A N 1
ATOM 2535 C CA . ASP A 1 325 ? 6.93 -17.422 -28.516 1 57.66 325 ASP A CA 1
ATOM 2536 C C . ASP A 1 325 ? 6.16 -17.109 -27.234 1 57.66 325 ASP A C 1
ATOM 2538 O O . ASP A 1 325 ? 6.684 -17.281 -26.125 1 57.66 325 ASP A O 1
ATOM 2542 N N . THR A 1 326 ? 4.906 -17.234 -27.438 1 68.5 326 THR A N 1
ATOM 2543 C CA . THR A 1 326 ? 4.117 -16.984 -26.234 1 68.5 326 THR A CA 1
ATOM 2544 C C . THR A 1 326 ? 4.047 -18.234 -25.359 1 68.5 326 THR A C 1
ATOM 2546 O O . THR A 1 326 ? 4.062 -18.141 -24.141 1 68.5 326 THR A O 1
ATOM 2549 N N . THR A 1 327 ? 3.867 -19.391 -26.016 1 70.44 327 THR A N 1
ATOM 2550 C CA . THR A 1 327 ? 3.805 -20.656 -25.297 1 70.44 327 THR A CA 1
ATOM 2551 C C . THR A 1 327 ? 5.094 -20.891 -24.516 1 70.44 327 THR A C 1
ATOM 2553 O O . THR A 1 327 ? 5.062 -21.359 -23.375 1 70.44 327 THR A O 1
ATOM 2556 N N . GLU A 1 328 ? 6.105 -20.516 -25.094 1 71.5 328 GLU A N 1
ATOM 2557 C CA . GLU A 1 328 ? 7.395 -20.703 -24.422 1 71.5 328 GLU A CA 1
ATOM 2558 C C . GLU A 1 328 ? 7.516 -19.797 -23.203 1 71.5 328 GLU A C 1
ATOM 2560 O O . GLU A 1 328 ? 8.062 -20.203 -22.172 1 71.5 328 GLU A O 1
ATOM 2565 N N . ILE A 1 329 ? 6.945 -18.688 -23.391 1 74.06 329 ILE A N 1
ATOM 2566 C CA . ILE A 1 329 ? 6.996 -17.75 -22.281 1 74.06 329 ILE A CA 1
ATOM 2567 C C . ILE A 1 329 ? 6.176 -18.281 -21.109 1 74.06 329 ILE A C 1
ATOM 2569 O O . ILE A 1 329 ? 6.617 -18.219 -19.969 1 74.06 329 ILE A O 1
ATOM 2573 N N . LYS A 1 330 ? 5.082 -18.797 -21.422 1 72.06 330 LYS A N 1
ATOM 2574 C CA . LYS A 1 330 ? 4.23 -19.375 -20.391 1 72.06 330 LYS A CA 1
ATOM 2575 C C . LYS A 1 330 ? 4.918 -20.547 -19.703 1 72.06 330 LYS A C 1
ATOM 2577 O O . LYS A 1 330 ? 4.832 -20.688 -18.484 1 72.06 330 LYS A O 1
ATOM 2582 N N . LEU A 1 331 ? 5.547 -21.297 -20.531 1 73.81 331 LEU A N 1
ATOM 2583 C CA . LEU A 1 331 ? 6.285 -22.438 -19.984 1 73.81 331 LEU A CA 1
ATOM 2584 C C . LEU A 1 331 ? 7.41 -21.953 -19.078 1 73.81 331 LEU A C 1
ATOM 2586 O O . LEU A 1 331 ? 7.656 -22.547 -18.016 1 73.81 331 LEU A O 1
ATOM 2590 N N . HIS A 1 332 ? 7.984 -20.938 -19.484 1 74.12 332 HIS A N 1
ATOM 2591 C CA . HIS A 1 332 ? 9.07 -20.375 -18.688 1 74.12 332 HIS A CA 1
ATOM 2592 C C . HIS A 1 332 ? 8.562 -19.875 -17.328 1 74.12 332 HIS A C 1
ATOM 2594 O O . HIS A 1 332 ? 9.188 -20.125 -16.297 1 74.12 332 HIS A O 1
ATOM 2600 N N . ILE A 1 333 ? 7.43 -19.312 -17.422 1 73.94 333 ILE A N 1
ATOM 2601 C CA . ILE A 1 333 ? 6.828 -18.797 -16.188 1 73.94 333 ILE A CA 1
ATOM 2602 C C . ILE A 1 333 ? 6.43 -19.953 -15.281 1 73.94 333 ILE A C 1
ATOM 2604 O O . ILE A 1 333 ? 6.645 -19.906 -14.07 1 73.94 333 ILE A O 1
ATOM 2608 N N . GLU A 1 334 ? 5.953 -21 -15.883 1 76.31 334 GLU A N 1
ATOM 2609 C CA . GLU A 1 334 ? 5.562 -22.188 -15.117 1 76.31 334 GLU A CA 1
ATOM 2610 C C . GLU A 1 334 ? 6.781 -22.859 -14.492 1 76.31 334 GLU A C 1
ATOM 2612 O O . GLU A 1 334 ? 6.734 -23.297 -13.344 1 76.31 334 GLU A O 1
ATOM 2617 N N . GLU A 1 335 ? 7.758 -22.906 -15.234 1 76.94 335 GLU A N 1
ATOM 2618 C CA . GLU A 1 335 ? 8.992 -23.5 -14.727 1 76.94 335 GLU A CA 1
ATOM 2619 C C . GLU A 1 335 ? 9.555 -22.703 -13.555 1 76.94 335 GLU A C 1
ATOM 2621 O O . GLU A 1 335 ? 10.047 -23.266 -12.586 1 76.94 335 GLU A O 1
ATOM 2626 N N . GLN A 1 336 ? 9.453 -21.484 -13.75 1 78.12 336 GLN A N 1
ATOM 2627 C CA . GLN A 1 336 ? 9.938 -20.625 -12.672 1 78.12 336 GLN A CA 1
ATOM 2628 C C . GLN A 1 336 ? 9.125 -20.828 -11.398 1 78.12 336 GLN A C 1
ATOM 2630 O O . GLN A 1 336 ? 9.688 -20.891 -10.305 1 78.12 336 GLN A O 1
ATOM 2635 N N . LYS A 1 337 ? 7.891 -20.953 -11.516 1 79.38 337 LYS A N 1
ATOM 2636 C CA . LYS A 1 337 ? 7.031 -21.188 -10.359 1 79.38 337 LYS A CA 1
ATOM 2637 C C . LYS A 1 337 ? 7.367 -22.516 -9.68 1 79.38 337 LYS A C 1
ATOM 2639 O O . LYS A 1 337 ? 7.355 -22.594 -8.453 1 79.38 337 LYS A O 1
ATOM 2644 N N . LEU A 1 338 ? 7.703 -23.391 -10.57 1 81.31 338 LEU A N 1
ATOM 2645 C CA . LEU A 1 338 ? 8.07 -24.703 -10.039 1 81.31 338 LEU A CA 1
ATOM 2646 C C . LEU A 1 338 ? 9.383 -24.625 -9.266 1 81.31 338 LEU A C 1
ATOM 2648 O O . LEU A 1 338 ? 9.516 -25.219 -8.195 1 81.31 338 LEU A O 1
ATOM 2652 N N . LEU A 1 339 ? 10.219 -23.906 -9.797 1 80.31 339 LEU A N 1
ATOM 2653 C CA . LEU A 1 339 ? 11.508 -23.719 -9.125 1 80.31 339 LEU A CA 1
ATOM 2654 C C . LEU A 1 339 ? 11.336 -22.969 -7.812 1 80.31 339 LEU A C 1
ATOM 2656 O O . LEU A 1 339 ? 11.945 -23.328 -6.801 1 80.31 339 LEU A O 1
ATOM 2660 N N . GLU A 1 340 ? 10.5 -22.016 -7.836 1 81.31 340 GLU A N 1
ATOM 2661 C CA . GLU A 1 340 ? 10.234 -21.266 -6.617 1 81.31 340 GLU A CA 1
ATOM 2662 C C . GLU A 1 340 ? 9.594 -22.141 -5.547 1 81.31 340 GLU A C 1
ATOM 2664 O O . GLU A 1 340 ? 9.953 -22.047 -4.367 1 81.31 340 GLU A O 1
ATOM 2669 N N . ALA A 1 341 ? 8.742 -22.922 -5.996 1 82.69 341 ALA A N 1
ATOM 2670 C CA . ALA A 1 341 ? 8.094 -23.844 -5.066 1 82.69 341 ALA A CA 1
ATOM 2671 C C . ALA A 1 341 ? 9.102 -24.797 -4.434 1 82.69 341 ALA A C 1
ATOM 2673 O O . ALA A 1 341 ? 9.031 -25.078 -3.236 1 82.69 341 ALA A O 1
ATOM 2674 N N . ARG A 1 342 ? 9.984 -25.188 -5.223 1 82.75 342 ARG A N 1
ATOM 2675 C CA . ARG A 1 342 ? 11.031 -26.078 -4.723 1 82.75 342 ARG A CA 1
ATOM 2676 C C . ARG A 1 342 ? 11.914 -25.375 -3.701 1 82.75 342 ARG A C 1
ATOM 2678 O O . ARG A 1 342 ? 12.266 -25.953 -2.668 1 82.75 342 ARG A O 1
ATOM 2685 N N . LEU A 1 343 ? 12.203 -24.188 -4.027 1 83.38 343 LEU A N 1
ATOM 2686 C CA . LEU A 1 343 ? 13.039 -23.406 -3.117 1 83.38 343 LEU A CA 1
ATOM 2687 C C . LEU A 1 343 ? 12.32 -23.156 -1.796 1 83.38 343 LEU A C 1
ATOM 2689 O O . LEU A 1 343 ? 12.922 -23.25 -0.727 1 83.38 343 LEU A O 1
ATOM 2693 N N . ASP A 1 344 ? 11.117 -22.891 -1.839 1 81.62 344 ASP A N 1
ATOM 2694 C CA . ASP A 1 344 ? 10.328 -22.656 -0.63 1 81.62 344 ASP A CA 1
ATOM 2695 C C . ASP A 1 344 ? 10.289 -23.922 0.236 1 81.62 344 ASP A C 1
ATOM 2697 O O . ASP A 1 344 ? 10.398 -23.844 1.461 1 81.62 344 ASP A O 1
ATOM 2701 N N . ASN A 1 345 ? 10.172 -24.969 -0.45 1 80.38 345 ASN A N 1
ATOM 2702 C CA . ASN A 1 345 ? 10.156 -26.25 0.267 1 80.38 345 ASN A CA 1
ATOM 2703 C C . ASN A 1 345 ? 11.492 -26.516 0.95 1 80.38 345 ASN A C 1
ATOM 2705 O O . ASN A 1 345 ? 11.531 -26.969 2.096 1 80.38 345 ASN A O 1
ATOM 2709 N N . LEU A 1 346 ? 12.469 -26.188 0.317 1 77 346 LEU A N 1
ATOM 2710 C CA . LEU A 1 346 ? 13.805 -26.406 0.853 1 77 346 LEU A CA 1
ATOM 2711 C C . LEU A 1 346 ? 14.078 -25.484 2.029 1 77 346 LEU A C 1
ATOM 2713 O O . LEU A 1 346 ? 14.688 -25.891 3.021 1 77 346 LEU A O 1
ATOM 2717 N N . THR A 1 347 ? 13.625 -24.281 1.977 1 75.44 347 THR A N 1
ATOM 2718 C CA . THR A 1 347 ? 13.883 -23.281 3.012 1 75.44 347 THR A CA 1
ATOM 2719 C C . THR A 1 347 ? 13.07 -23.578 4.266 1 75.44 347 THR A C 1
ATOM 2721 O O . THR A 1 347 ? 13.523 -23.328 5.383 1 75.44 347 THR A O 1
ATOM 2724 N N . SER A 1 348 ? 11.914 -24 4.113 1 73.69 348 SER A N 1
ATOM 2725 C CA . SER A 1 348 ? 11.07 -24.312 5.254 1 73.69 348 SER A CA 1
ATOM 2726 C C . SER A 1 348 ? 11.664 -25.453 6.086 1 73.69 348 SER A C 1
ATOM 2728 O O . SER A 1 348 ? 11.391 -25.562 7.281 1 73.69 348 SER A O 1
ATOM 2730 N N . GLU A 1 349 ? 12.477 -26.219 5.578 1 64.19 349 GLU A N 1
ATOM 2731 C CA . GLU A 1 349 ? 13.102 -27.344 6.266 1 64.19 349 GLU A CA 1
ATOM 2732 C C . GLU A 1 349 ? 14.336 -26.906 7.043 1 64.19 349 GLU A C 1
ATOM 2734 O O . GLU A 1 349 ? 14.844 -27.656 7.887 1 64.19 349 GLU A O 1
ATOM 2739 N N . LEU A 1 350 ? 14.812 -25.719 6.719 1 59.16 350 LEU A N 1
ATOM 2740 C CA . LEU A 1 350 ? 16 -25.219 7.398 1 59.16 350 LEU A CA 1
ATOM 2741 C C . LEU A 1 350 ? 15.664 -24.734 8.805 1 59.16 350 LEU A C 1
ATOM 2743 O O . LEU A 1 350 ? 14.641 -24.094 9.016 1 59.16 350 LEU A O 1
ATOM 2747 N N . SER A 1 351 ? 16.109 -25.391 9.891 1 50.09 351 SER A N 1
ATOM 2748 C CA . SER A 1 351 ? 15.906 -25.094 11.312 1 50.09 351 SER A CA 1
ATOM 2749 C C . SER A 1 351 ? 16.344 -23.688 11.648 1 50.09 351 SER A C 1
ATOM 2751 O O . SER A 1 351 ? 15.906 -23.109 12.648 1 50.09 351 SER A O 1
ATOM 2753 N N . THR A 1 352 ? 17.641 -23.234 11.461 1 46.84 352 THR A N 1
ATOM 2754 C CA . THR A 1 352 ? 18.266 -22.031 11.977 1 46.84 352 THR A CA 1
ATOM 2755 C C . THR A 1 352 ? 17.672 -20.781 11.312 1 46.84 352 THR A C 1
ATOM 2757 O O . THR A 1 352 ? 17.469 -20.766 10.094 1 46.84 352 THR A O 1
ATOM 2760 N N . PRO A 1 353 ? 17.266 -19.922 12.172 1 45 353 PRO A N 1
ATOM 2761 C CA . PRO A 1 353 ? 16.641 -18.703 11.688 1 45 353 PRO A CA 1
ATOM 2762 C C . PRO A 1 353 ? 17.406 -18.047 10.539 1 45 353 PRO A C 1
ATOM 2764 O O . PRO A 1 353 ? 18.641 -18 10.578 1 45 353 PRO A O 1
ATOM 2767 N N . ARG A 1 354 ? 16.844 -17.766 9.398 1 42.59 354 ARG A N 1
ATOM 2768 C CA . ARG A 1 354 ? 17.266 -17.156 8.133 1 42.59 354 ARG A CA 1
ATOM 2769 C C . ARG A 1 354 ? 18.266 -16.031 8.367 1 42.59 354 ARG A C 1
ATOM 2771 O O . ARG A 1 354 ? 18.734 -15.406 7.414 1 42.59 354 ARG A O 1
ATOM 2778 N N . ALA A 1 355 ? 18.359 -15.344 9.477 1 39.88 355 ALA A N 1
ATOM 2779 C CA . ALA A 1 355 ? 19.141 -14.148 9.797 1 39.88 355 ALA A CA 1
ATOM 2780 C C . ALA A 1 355 ? 20.625 -14.367 9.5 1 39.88 355 ALA A C 1
ATOM 2782 O O . ALA A 1 355 ? 21.359 -13.414 9.242 1 39.88 355 ALA A O 1
ATOM 2783 N N . GLU A 1 356 ? 21.266 -15.531 9.75 1 40.78 356 GLU A N 1
ATOM 2784 C CA . GLU A 1 356 ? 22.703 -15.625 9.938 1 40.78 356 GLU A CA 1
ATOM 2785 C C . GLU A 1 356 ? 23.422 -15.836 8.609 1 40.78 356 GLU A C 1
ATOM 2787 O O . GLU A 1 356 ? 24.641 -16.031 8.578 1 40.78 356 GLU A O 1
ATOM 2792 N N . LEU A 1 357 ? 22.844 -15.891 7.715 1 35.62 357 LEU A N 1
ATOM 2793 C CA . LEU A 1 357 ? 23.672 -16.156 6.539 1 35.62 357 LEU A CA 1
ATOM 2794 C C . LEU A 1 357 ? 24.391 -14.883 6.094 1 35.62 357 LEU A C 1
ATOM 2796 O O . LEU A 1 357 ? 23.797 -14.016 5.457 1 35.62 357 LEU A O 1
ATOM 2800 N N . SER A 1 358 ? 25.266 -14.344 6.953 1 33.03 358 SER A N 1
ATOM 2801 C CA . SER A 1 358 ? 26.078 -13.164 6.699 1 33.03 358 SER A CA 1
ATOM 2802 C C . SER A 1 358 ? 27 -13.375 5.496 1 33.03 358 SER A C 1
ATOM 2804 O O . SER A 1 358 ? 27.688 -14.383 5.414 1 33.03 358 SER A O 1
ATOM 2806 N N . TYR A 1 359 ? 26.75 -12.922 4.438 1 32.44 359 TYR A N 1
ATOM 2807 C CA . TYR A 1 359 ? 27.75 -12.859 3.377 1 32.44 359 TYR A CA 1
ATOM 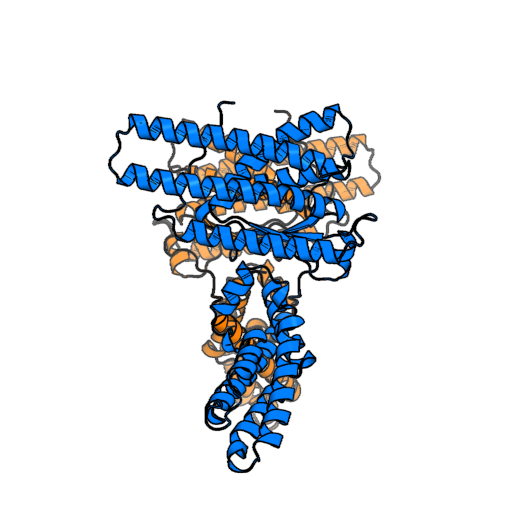2808 C C . TYR A 1 359 ? 28.938 -11.984 3.785 1 32.44 359 TYR A C 1
ATOM 2810 O O . TYR A 1 359 ? 28.75 -10.852 4.219 1 32.44 359 TYR A O 1
ATOM 2818 N N . ILE A 1 360 ? 30.078 -12.492 4.078 1 31.73 360 ILE A N 1
ATOM 2819 C CA . ILE A 1 360 ? 31.344 -11.75 4.133 1 31.73 360 ILE A CA 1
ATOM 2820 C C . ILE A 1 360 ? 31.703 -11.25 2.738 1 31.73 360 ILE A C 1
ATOM 2822 O O . ILE A 1 360 ? 31.938 -12.047 1.824 1 31.73 360 ILE A O 1
ATOM 2826 N N . ALA A 1 361 ? 31.469 -10.031 2.531 1 32.38 361 ALA A N 1
ATOM 2827 C CA . ALA A 1 361 ? 31.875 -9.414 1.272 1 32.38 361 ALA A CA 1
ATOM 2828 C C . ALA A 1 361 ? 33.344 -9.656 0.987 1 32.38 361 ALA A C 1
ATOM 2830 O O . ALA A 1 361 ? 34.188 -9.602 1.896 1 32.38 361 ALA A O 1
ATOM 2831 N N . PRO A 1 362 ? 33.656 -10.133 -0.235 1 27.33 362 PRO A N 1
ATOM 2832 C CA . PRO A 1 362 ? 35.094 -10.242 -0.455 1 27.33 362 PRO A CA 1
ATOM 2833 C C . PRO A 1 362 ? 35.844 -8.922 -0.207 1 27.33 362 PRO A C 1
ATOM 2835 O O . PRO A 1 362 ? 35.219 -7.852 -0.286 1 27.33 362 PRO A O 1
ATOM 2838 N N . PRO A 1 363 ? 37.094 -8.938 0.45 1 27.98 363 PRO A N 1
ATOM 2839 C CA . PRO A 1 363 ? 37.844 -7.691 0.598 1 27.98 363 PRO A CA 1
ATOM 2840 C C . PRO A 1 363 ? 37.812 -6.836 -0.665 1 27.98 363 PRO A C 1
ATOM 2842 O O . PRO A 1 363 ? 37.812 -7.367 -1.777 1 27.98 363 PRO A O 1
ATOM 2845 N N . LYS A 1 364 ? 37.562 -5.473 -0.456 1 22.95 364 LYS A N 1
ATOM 2846 C CA . LYS A 1 364 ? 37.688 -4.543 -1.574 1 22.95 364 LYS A CA 1
ATOM 2847 C C . LYS A 1 364 ? 39.062 -4.641 -2.223 1 22.95 364 LYS A C 1
ATOM 2849 O O . LYS A 1 364 ? 40.094 -4.781 -1.528 1 22.95 364 LYS A O 1
ATOM 2854 N N . MET B 1 1 ? -1.792 4.117 -2.229 1 76.06 1 MET B N 1
ATOM 2855 C CA . MET B 1 1 ? -1.932 4.012 -0.778 1 76.06 1 MET B CA 1
ATOM 2856 C C . MET B 1 1 ? -1.905 2.553 -0.334 1 76.06 1 MET B C 1
ATOM 2858 O O . MET B 1 1 ? -2.289 1.662 -1.093 1 76.06 1 MET B O 1
ATOM 2862 N N . ILE B 1 2 ? -1.366 2.389 0.875 1 81.44 2 ILE B N 1
ATOM 2863 C CA . ILE B 1 2 ? -1.341 1.025 1.393 1 81.44 2 ILE B CA 1
ATOM 2864 C C . ILE B 1 2 ? -2.719 0.655 1.938 1 81.44 2 ILE B C 1
ATOM 2866 O O . ILE B 1 2 ? -3.469 1.524 2.389 1 81.44 2 ILE B O 1
ATOM 2870 N N . ALA B 1 3 ? -3.006 -0.573 1.825 1 87.5 3 ALA B N 1
ATOM 2871 C CA . ALA B 1 3 ? -4.316 -1.073 2.227 1 87.5 3 ALA B CA 1
ATOM 2872 C C . ALA B 1 3 ? -4.586 -0.791 3.703 1 87.5 3 ALA B C 1
ATOM 2874 O O . ALA B 1 3 ? -5.695 -0.412 4.078 1 87.5 3 ALA B O 1
ATOM 2875 N N . SER B 1 4 ? -3.609 -0.879 4.492 1 86.75 4 SER B N 1
ATOM 2876 C CA . SER B 1 4 ? -3.752 -0.679 5.93 1 86.75 4 SER B CA 1
ATOM 2877 C C . SER B 1 4 ? -4.16 0.756 6.25 1 86.75 4 SER B C 1
ATOM 2879 O O . SER B 1 4 ? -4.879 1.002 7.223 1 86.75 4 SER B O 1
ATOM 2881 N N . GLN B 1 5 ? -3.668 1.633 5.508 1 85.44 5 GLN B N 1
ATOM 2882 C CA . GLN B 1 5 ? -4.051 3.027 5.707 1 85.44 5 GLN B CA 1
ATOM 2883 C C . GLN B 1 5 ? -5.512 3.254 5.34 1 85.44 5 GLN B C 1
ATOM 2885 O O . GLN B 1 5 ? -6.219 4.008 6.012 1 85.44 5 GLN B O 1
ATOM 2890 N N . LEU B 1 6 ? -5.891 2.635 4.277 1 90.38 6 LEU B N 1
ATOM 2891 C CA . LEU B 1 6 ? -7.293 2.75 3.883 1 90.38 6 LEU B CA 1
ATOM 2892 C C . LEU B 1 6 ? -8.203 2.119 4.93 1 90.38 6 LEU B C 1
ATOM 2894 O O . LEU B 1 6 ? -9.289 2.633 5.203 1 90.38 6 LEU B O 1
ATOM 2898 N N . VAL B 1 7 ? -7.707 1.038 5.461 1 92.75 7 VAL B N 1
ATOM 2899 C CA . VAL B 1 7 ? -8.445 0.397 6.543 1 92.75 7 VAL B CA 1
ATOM 2900 C C . VAL B 1 7 ? -8.57 1.354 7.727 1 92.75 7 VAL B C 1
ATOM 2902 O O . VAL B 1 7 ? -9.641 1.493 8.312 1 92.75 7 VAL B O 1
ATOM 2905 N N . SER B 1 8 ? -7.523 2.059 8.016 1 88.56 8 SER B N 1
ATOM 2906 C CA . SER B 1 8 ? -7.535 3.02 9.117 1 88.56 8 SER B CA 1
ATOM 2907 C C . SER B 1 8 ? -8.531 4.141 8.859 1 88.56 8 SER B C 1
ATOM 2909 O O . SER B 1 8 ? -9.305 4.512 9.75 1 88.56 8 SER B O 1
ATOM 2911 N N . ILE B 1 9 ? -8.469 4.609 7.727 1 90.75 9 ILE B N 1
ATOM 2912 C CA . ILE B 1 9 ? -9.367 5.699 7.352 1 90.75 9 ILE B CA 1
ATOM 2913 C C . ILE B 1 9 ? -10.82 5.227 7.434 1 90.75 9 ILE B C 1
ATOM 2915 O O . ILE B 1 9 ? -11.664 5.914 8.008 1 90.75 9 ILE B O 1
ATOM 2919 N N . ALA B 1 10 ? -11.102 4.062 6.867 1 95.31 10 ALA B N 1
ATOM 2920 C CA . ALA B 1 10 ? -12.453 3.502 6.871 1 95.31 10 ALA B CA 1
ATOM 2921 C C . ALA B 1 10 ? -12.938 3.256 8.297 1 95.31 10 ALA B C 1
ATOM 2923 O O . ALA B 1 10 ? -14.086 3.566 8.633 1 95.31 10 ALA B O 1
ATOM 2924 N N . GLN B 1 11 ? -12.055 2.744 9.109 1 94 11 GLN B N 1
ATOM 2925 C CA . GLN B 1 11 ? -12.406 2.469 10.5 1 94 11 GLN B CA 1
ATOM 2926 C C . GLN B 1 11 ? -12.672 3.76 11.266 1 94 11 GLN B C 1
ATOM 2928 O O . GLN B 1 11 ? -13.633 3.838 12.047 1 94 11 GLN B O 1
ATOM 2933 N N . ASP B 1 12 ? -11.836 4.676 11.094 1 91.81 12 ASP B N 1
ATOM 2934 C CA . ASP B 1 12 ? -12.016 5.957 11.773 1 91.81 12 ASP B CA 1
ATOM 2935 C C . ASP B 1 12 ? -13.336 6.613 11.359 1 91.81 12 ASP B C 1
ATOM 2937 O O . ASP B 1 12 ? -14.047 7.168 12.195 1 91.81 12 ASP B O 1
ATOM 2941 N N . LEU B 1 13 ? -13.602 6.566 10.109 1 95.31 13 LEU B N 1
ATOM 2942 C CA . LEU B 1 13 ? -14.852 7.141 9.625 1 95.31 13 LEU B CA 1
ATOM 2943 C C . LEU B 1 13 ? -16.047 6.453 10.266 1 95.31 13 LEU B C 1
ATOM 2945 O O . LEU B 1 13 ? -16.953 7.121 10.758 1 95.31 13 LEU B O 1
ATOM 2949 N N . GLN B 1 14 ? -16 5.18 10.242 1 95.75 14 GLN B N 1
ATOM 2950 C CA . GLN B 1 14 ? -17.094 4.422 10.859 1 95.75 14 GLN B CA 1
ATOM 2951 C C . GLN B 1 14 ? -17.219 4.742 12.344 1 95.75 14 GLN B C 1
ATOM 2953 O O . GLN B 1 14 ? -18.312 4.957 12.852 1 95.75 14 GLN B O 1
ATOM 2958 N N . GLN B 1 15 ? -16.156 4.805 13.031 1 94.31 15 GLN B N 1
ATOM 2959 C CA . GLN B 1 15 ? -16.141 5.047 14.469 1 94.31 15 GLN B CA 1
ATOM 2960 C C . GLN B 1 15 ? -16.625 6.457 14.797 1 94.31 15 GLN B C 1
ATOM 2962 O O . GLN B 1 15 ? -17.328 6.668 15.789 1 94.31 15 GLN B O 1
ATOM 2967 N N . GLU B 1 16 ? -16.219 7.406 14 1 96 16 GLU B N 1
ATOM 2968 C CA . GLU B 1 16 ? -16.641 8.781 14.227 1 96 16 GLU B CA 1
ATOM 2969 C C . GLU B 1 16 ? -18.156 8.922 14.055 1 96 16 GLU B C 1
ATOM 2971 O O . GLU B 1 16 ? -18.812 9.656 14.797 1 96 16 GLU B O 1
ATOM 2976 N N . TYR B 1 17 ? -18.688 8.266 13.109 1 97.31 17 TYR B N 1
ATOM 2977 C CA . TYR B 1 17 ? -20.125 8.32 12.891 1 97.31 17 TYR B CA 1
ATOM 2978 C C . TYR B 1 17 ? -20.875 7.73 14.086 1 97.31 17 TYR B C 1
ATOM 2980 O O . TYR B 1 17 ? -21.938 8.242 14.477 1 97.31 17 TYR B O 1
ATOM 2988 N N . GLU B 1 18 ? -20.297 6.734 14.648 1 96.44 18 GLU B N 1
ATOM 2989 C CA . GLU B 1 18 ? -20.891 6.117 15.82 1 96.44 18 GLU B CA 1
ATOM 2990 C C . GLU B 1 18 ? -20.703 6.984 17.062 1 96.44 18 GLU B C 1
ATOM 2992 O O . GLU B 1 18 ? -21.656 7.246 17.797 1 96.44 18 GLU B O 1
ATOM 2997 N N . ARG B 1 19 ? -19.516 7.398 17.25 1 96.31 19 ARG B N 1
ATOM 2998 C CA . ARG B 1 19 ? -19.141 8.156 18.438 1 96.31 19 ARG B CA 1
ATOM 2999 C C . ARG B 1 19 ? -19.953 9.445 18.547 1 96.31 19 ARG B C 1
ATOM 3001 O O . ARG B 1 19 ? -20.422 9.805 19.625 1 96.31 19 ARG B O 1
ATOM 3008 N N . PHE B 1 20 ? -20.203 10.094 17.453 1 96.62 20 PHE B N 1
ATOM 3009 C CA . PHE B 1 20 ? -20.859 11.398 17.469 1 96.62 20 PHE B CA 1
ATOM 3010 C C . PHE B 1 20 ? -22.344 11.266 17.094 1 96.62 20 PHE B C 1
ATOM 3012 O O . PHE B 1 20 ? -23.078 12.25 17.125 1 96.62 20 PHE B O 1
ATOM 3019 N N . GLY B 1 21 ? -22.75 10.078 16.766 1 96.88 21 GLY B N 1
ATOM 3020 C CA . GLY B 1 21 ? -24.141 9.906 16.328 1 96.88 21 GLY B CA 1
ATOM 3021 C C . GLY B 1 21 ? -24.5 10.781 15.148 1 96.88 21 GLY B C 1
ATOM 3022 O O . GLY B 1 21 ? -25.531 11.461 15.164 1 96.88 21 GLY B O 1
ATOM 3023 N N . LEU B 1 22 ? -23.719 10.742 14.164 1 97.38 22 LEU B N 1
ATOM 3024 C CA . LEU B 1 22 ? -23.859 11.672 13.047 1 97.38 22 LEU B CA 1
ATOM 3025 C C . LEU B 1 22 ? -25.125 11.367 12.242 1 97.38 22 LEU B C 1
ATOM 3027 O O . LEU B 1 22 ? -25.75 12.273 11.703 1 97.38 22 LEU B O 1
ATOM 3031 N N . VAL B 1 23 ? -25.484 10.086 12.141 1 97.38 23 VAL B N 1
ATOM 3032 C CA . VAL B 1 23 ? -26.703 9.727 11.445 1 97.38 23 VAL B CA 1
ATOM 3033 C C . VAL B 1 23 ? -27.906 10.305 12.195 1 97.38 23 VAL B C 1
ATOM 3035 O O . VAL B 1 23 ? -28.797 10.891 11.578 1 97.38 23 VAL B O 1
ATOM 3038 N N . ASP B 1 24 ? -27.875 10.203 13.484 1 97 24 ASP B N 1
ATOM 3039 C CA . ASP B 1 24 ? -28.938 10.773 14.312 1 97 24 ASP B CA 1
ATOM 3040 C C . ASP B 1 24 ? -28.969 12.297 14.203 1 97 24 ASP B C 1
ATOM 3042 O O . ASP B 1 24 ? -30.047 12.906 14.211 1 97 24 ASP B O 1
ATOM 3046 N N . LEU B 1 25 ? -27.844 12.797 14.219 1 97.44 25 LEU B N 1
ATOM 3047 C CA . LEU B 1 25 ? -27.734 14.242 14.078 1 97.44 25 LEU B CA 1
ATOM 3048 C C . LEU B 1 25 ? -28.391 14.719 12.781 1 97.44 25 LEU B C 1
ATOM 3050 O O . LEU B 1 25 ? -29.172 15.672 12.781 1 97.44 25 LEU B O 1
ATOM 3054 N N . LEU B 1 26 ? -28.141 14.055 11.688 1 97.31 26 LEU B N 1
ATOM 3055 C CA . LEU B 1 26 ? -28.719 14.367 10.391 1 97.31 26 LEU B CA 1
ATOM 3056 C C . LEU B 1 26 ? -30.234 14.164 10.414 1 97.31 26 LEU B C 1
ATOM 3058 O O . LEU B 1 26 ? -30.984 14.977 9.867 1 97.31 26 LEU B O 1
ATOM 3062 N N . GLN B 1 27 ? -30.641 13.109 11.031 1 97.62 27 GLN B N 1
ATOM 3063 C CA . GLN B 1 27 ? -32.062 12.828 11.125 1 97.62 27 GLN B CA 1
ATOM 3064 C C . GLN B 1 27 ? -32.781 13.914 11.914 1 97.62 27 GLN B C 1
ATOM 3066 O O . GLN B 1 27 ? -33.875 14.336 11.531 1 97.62 27 GLN B O 1
ATOM 3071 N N . SER B 1 28 ? -32.219 14.359 13 1 97.06 28 SER B N 1
ATOM 3072 C CA . SER B 1 28 ? -32.781 15.461 13.781 1 97.06 28 SER B CA 1
ATOM 3073 C C . SER B 1 28 ? -32.844 16.734 12.961 1 97.06 28 SER B C 1
ATOM 3075 O O . SER B 1 28 ? -33.812 17.484 13.047 1 97.06 28 SER B O 1
ATOM 3077 N N . ALA B 1 29 ? -31.828 16.969 12.219 1 97.56 29 ALA B N 1
ATOM 3078 C CA . ALA B 1 29 ? -31.797 18.141 11.344 1 97.56 29 ALA B CA 1
ATOM 3079 C C . ALA B 1 29 ? -32.906 18.078 10.297 1 97.56 29 ALA B C 1
ATOM 3081 O O . ALA B 1 29 ? -33.562 19.078 10.008 1 97.56 29 ALA B O 1
ATOM 3082 N N . ILE B 1 30 ? -33.125 16.906 9.742 1 97.25 30 ILE B N 1
ATOM 3083 C CA . ILE B 1 30 ? -34.156 16.703 8.758 1 97.25 30 ILE B CA 1
ATOM 3084 C C . ILE B 1 30 ? -35.531 16.969 9.391 1 97.25 30 ILE B C 1
ATOM 3086 O O . ILE B 1 30 ? -36.375 17.625 8.781 1 97.25 30 ILE B O 1
ATOM 3090 N N . GLN B 1 31 ? -35.688 16.516 10.594 1 96.62 31 GLN B N 1
ATOM 3091 C CA . GLN B 1 31 ? -36.969 16.672 11.297 1 96.62 31 GLN B CA 1
ATOM 3092 C C . GLN B 1 31 ? -37.281 18.141 11.531 1 96.62 31 GLN B C 1
ATOM 3094 O O . GLN B 1 31 ? -38.406 18.594 11.242 1 96.62 31 GLN B O 1
ATOM 3099 N N . ILE B 1 32 ? -36.375 18.891 12 1 96.12 32 ILE B N 1
ATOM 3100 C CA . ILE B 1 32 ? -36.625 20.297 12.305 1 96.12 32 ILE B CA 1
ATOM 3101 C C . ILE B 1 32 ? -36.812 21.078 11 1 96.12 32 ILE B C 1
ATOM 3103 O O . ILE B 1 32 ? -37.594 22.031 10.961 1 96.12 32 ILE B O 1
ATOM 3107 N N . SER B 1 33 ? -36.062 20.734 9.992 1 95.69 33 SER B N 1
ATOM 3108 C CA . SER B 1 33 ? -36.25 21.391 8.695 1 95.69 33 SER B CA 1
ATOM 3109 C C . SER B 1 33 ? -37.625 21.125 8.109 1 95.69 33 SER B C 1
ATOM 3111 O O . SER B 1 33 ? -38.219 22.016 7.484 1 95.69 33 SER B O 1
ATOM 3113 N N . SER B 1 34 ? -38.125 19.969 8.336 1 95.25 34 SER B N 1
ATOM 3114 C CA . SER B 1 34 ? -39.438 19.594 7.84 1 95.25 34 SER B CA 1
ATOM 3115 C C . SER B 1 34 ? -40.562 20.281 8.641 1 95.25 34 SER B C 1
ATOM 3117 O O . SER B 1 34 ? -41.594 20.609 8.102 1 95.25 34 SER B O 1
ATOM 3119 N N . ASP B 1 35 ? -40.375 20.516 9.867 1 93.75 35 ASP B N 1
ATOM 3120 C CA . ASP B 1 35 ? -41.406 21 10.781 1 93.75 35 ASP B CA 1
ATOM 3121 C C . ASP B 1 35 ? -41.312 22.516 10.93 1 93.75 35 ASP B C 1
ATOM 3123 O O . ASP B 1 35 ? -42.125 23.125 11.664 1 93.75 35 ASP B O 1
ATOM 3127 N N . ARG B 1 36 ? -40.406 23.141 10.266 1 91.31 36 ARG B N 1
ATOM 3128 C CA . ARG B 1 36 ? -40.094 24.547 10.492 1 91.31 36 ARG B CA 1
ATOM 3129 C C . ARG B 1 36 ? -41.344 25.406 10.445 1 91.31 36 ARG B C 1
ATOM 3131 O O . ARG B 1 36 ? -41.5 26.344 11.242 1 91.31 36 ARG B O 1
ATOM 3138 N N . PRO B 1 37 ? -42.312 25.109 9.516 1 89.06 37 PRO B N 1
ATOM 3139 C CA . PRO B 1 37 ? -43.531 25.953 9.469 1 89.06 37 PRO B CA 1
ATOM 3140 C C . PRO B 1 37 ? -44.344 25.844 10.742 1 89.06 37 PRO B C 1
ATOM 3142 O O . PRO B 1 37 ? -45.094 26.781 11.078 1 89.06 37 PRO B O 1
ATOM 3145 N N . ASN B 1 38 ? -44.188 24.859 11.5 1 92.31 38 ASN B N 1
ATOM 3146 C CA . ASN B 1 38 ? -45.094 24.578 12.625 1 92.31 38 ASN B CA 1
ATOM 3147 C C . ASN B 1 38 ? -44.406 24.906 13.961 1 92.31 38 ASN B C 1
ATOM 3149 O O . ASN B 1 38 ? -45.031 24.812 15.016 1 92.31 38 ASN B O 1
ATOM 3153 N N . VAL B 1 39 ? -43.219 25.266 13.906 1 93 39 VAL B N 1
ATOM 3154 C CA . VAL B 1 39 ? -42.469 25.516 15.141 1 93 39 VAL B CA 1
ATOM 3155 C C . VAL B 1 39 ? -42.281 27.016 15.344 1 93 39 VAL B C 1
ATOM 3157 O O . VAL B 1 39 ? -42.031 27.75 14.383 1 93 39 VAL B O 1
ATOM 3160 N N . ASN B 1 40 ? -42.531 27.484 16.578 1 93.69 40 ASN B N 1
ATOM 3161 C CA . ASN B 1 40 ? -42.312 28.906 16.828 1 93.69 40 ASN B CA 1
ATOM 3162 C C . ASN B 1 40 ? -40.844 29.25 16.797 1 93.69 40 ASN B C 1
ATOM 3164 O O . ASN B 1 40 ? -39.969 28.359 16.844 1 93.69 40 ASN B O 1
ATOM 3168 N N . ASN B 1 41 ? -40.5 30.516 16.75 1 92.88 41 ASN B N 1
ATOM 3169 C CA . ASN B 1 41 ? -39.125 31 16.547 1 92.88 41 ASN B CA 1
ATOM 3170 C C . ASN B 1 41 ? -38.25 30.656 17.734 1 92.88 41 ASN B C 1
ATOM 3172 O O . ASN B 1 41 ? -37.062 30.312 17.547 1 92.88 41 ASN B O 1
ATOM 3176 N N . SER B 1 42 ? -38.812 30.781 18.859 1 94.19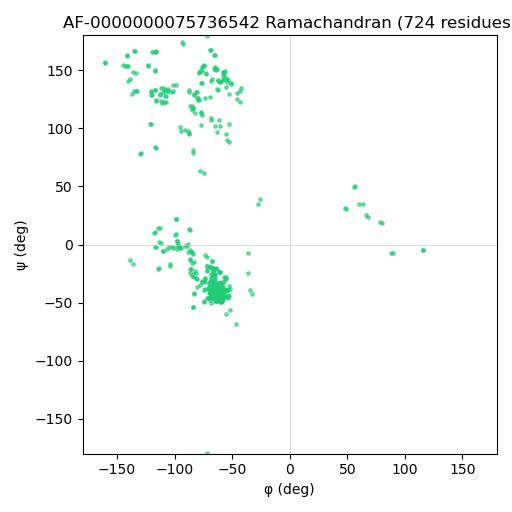 42 SER B N 1
ATOM 3177 C CA . SER B 1 42 ? -38.031 30.5 20.047 1 94.19 42 SER B CA 1
ATOM 3178 C C . SER B 1 42 ? -37.625 29.016 20.125 1 94.19 42 SER B C 1
ATOM 3180 O O . SER B 1 42 ? -36.469 28.688 20.344 1 94.19 42 SER B O 1
ATOM 3182 N N . THR B 1 43 ? -38.562 28.125 19.875 1 94.12 43 THR B N 1
ATOM 3183 C CA . THR B 1 43 ? -38.312 26.688 19.875 1 94.12 43 THR B CA 1
ATOM 3184 C C . THR B 1 43 ? -37.375 26.297 18.75 1 94.12 43 THR B C 1
ATOM 3186 O O . THR B 1 43 ? -36.5 25.453 18.938 1 94.12 43 THR B O 1
ATOM 3189 N N . TYR B 1 44 ? -37.531 26.953 17.625 1 95.5 44 TYR B N 1
ATOM 3190 C CA . TYR B 1 44 ? -36.625 26.719 16.5 1 95.5 44 TYR B CA 1
ATOM 3191 C C . TYR B 1 44 ? -35.188 27.031 16.844 1 95.5 44 TYR B C 1
ATOM 3193 O O . TYR B 1 44 ? -34.281 26.234 16.578 1 95.5 44 TYR B O 1
ATOM 3201 N N . ARG B 1 45 ? -34.969 28.141 17.5 1 95.06 45 ARG B N 1
ATOM 3202 C CA . ARG B 1 45 ? -33.625 28.578 17.859 1 95.06 45 ARG B CA 1
ATOM 3203 C C . ARG B 1 45 ? -33 27.641 18.891 1 95.06 45 ARG B C 1
ATOM 3205 O O . ARG B 1 45 ? -31.812 27.359 18.844 1 95.06 45 ARG B O 1
ATOM 3212 N N . ASP B 1 46 ? -33.844 27.125 19.75 1 95.31 46 ASP B N 1
ATOM 3213 C CA . ASP B 1 46 ? -33.344 26.234 20.797 1 95.31 46 ASP B CA 1
ATOM 3214 C C . ASP B 1 46 ? -32.875 24.906 20.188 1 95.31 46 ASP B C 1
ATOM 3216 O O . ASP B 1 46 ? -31.797 24.406 20.5 1 95.31 46 ASP B O 1
ATOM 3220 N N . ILE B 1 47 ? -33.688 24.344 19.359 1 95.31 47 ILE B N 1
ATOM 3221 C CA . ILE B 1 47 ? -33.406 23.062 18.75 1 95.31 47 ILE B CA 1
ATOM 3222 C C . ILE B 1 47 ? -32.188 23.188 17.844 1 95.31 47 ILE B C 1
ATOM 3224 O O . ILE B 1 47 ? -31.266 22.359 17.906 1 95.31 47 ILE B O 1
ATOM 3228 N N . THR B 1 48 ? -32.188 24.25 17.031 1 96.5 48 THR B N 1
ATOM 3229 C CA . THR B 1 48 ? -31.062 24.438 16.109 1 96.5 48 THR B CA 1
ATOM 3230 C C . THR B 1 48 ? -29.781 24.781 16.859 1 96.5 48 THR B C 1
ATOM 3232 O O . THR B 1 48 ? -28.688 24.422 16.438 1 96.5 48 THR B O 1
ATOM 3235 N N . GLY B 1 49 ? -29.953 25.5 17.922 1 96.62 49 GLY B N 1
ATOM 3236 C CA . GLY B 1 49 ? -28.812 25.766 18.766 1 96.62 49 GLY B CA 1
ATOM 3237 C C . GLY B 1 49 ? -28.156 24.5 19.297 1 96.62 49 GLY B C 1
ATOM 3238 O O . GLY B 1 49 ? -26.922 24.375 19.266 1 96.62 49 GLY B O 1
ATOM 3239 N N . SER B 1 50 ? -28.984 23.594 19.75 1 96.69 50 SER B N 1
ATOM 3240 C CA . SER B 1 50 ? -28.484 22.312 20.25 1 96.69 50 SER B CA 1
ATOM 3241 C C . SER B 1 50 ? -27.812 21.516 19.141 1 96.69 50 SER B C 1
ATOM 3243 O O . SER B 1 50 ? -26.781 20.891 19.359 1 96.69 50 SER B O 1
ATOM 3245 N N . LEU B 1 51 ? -28.422 21.531 17.984 1 97.12 51 LEU B N 1
ATOM 3246 C CA . LEU B 1 51 ? -27.828 20.844 16.828 1 97.12 51 LEU B CA 1
ATOM 3247 C C . LEU B 1 51 ? -26.453 21.422 16.5 1 97.12 51 LEU B C 1
ATOM 3249 O O . LEU B 1 51 ? -25.516 20.672 16.25 1 97.12 51 LEU B O 1
ATOM 3253 N N . LYS B 1 52 ? -26.391 22.703 16.516 1 97.56 52 LYS B N 1
ATOM 3254 C CA . LYS B 1 52 ? -25.141 23.375 16.188 1 97.56 52 LYS B CA 1
ATOM 3255 C C . LYS B 1 52 ? -24.062 23.078 17.25 1 97.56 52 LYS B C 1
ATOM 3257 O O . LYS B 1 52 ? -22.891 22.938 16.906 1 97.56 52 LYS B O 1
ATOM 3262 N N . ASP B 1 53 ? -24.453 23.016 18.469 1 97.44 53 ASP B N 1
ATOM 3263 C CA . ASP B 1 53 ? -23.5 22.703 19.531 1 97.44 53 ASP B CA 1
ATOM 3264 C C . ASP B 1 53 ? -22.922 21.297 19.328 1 97.44 53 ASP B C 1
ATOM 3266 O O . ASP B 1 53 ? -21.703 21.109 19.484 1 97.44 53 ASP B O 1
ATOM 3270 N N . ARG B 1 54 ? -23.719 20.391 18.969 1 96.94 54 ARG B N 1
ATOM 3271 C CA . ARG B 1 54 ? -23.25 19.031 18.703 1 96.94 54 ARG B CA 1
ATOM 3272 C C . ARG B 1 54 ? -22.328 19 17.5 1 96.94 54 ARG B C 1
ATOM 3274 O O . ARG B 1 54 ? -21.312 18.297 17.5 1 96.94 54 ARG B O 1
ATOM 3281 N N . ALA B 1 55 ? -22.703 19.734 16.5 1 97.62 55 ALA B N 1
ATOM 3282 C CA . ALA B 1 55 ? -21.891 19.828 15.289 1 97.62 55 ALA B CA 1
ATOM 3283 C C . ALA B 1 55 ? -20.531 20.438 15.594 1 97.62 55 ALA B C 1
ATOM 3285 O O . ALA B 1 55 ? -19.5 20 15.07 1 97.62 55 ALA B O 1
ATOM 3286 N N . ARG B 1 56 ? -20.547 21.453 16.406 1 96.81 56 ARG B N 1
ATOM 3287 C CA . ARG B 1 56 ? -19.281 22.094 16.812 1 96.81 56 ARG B CA 1
ATOM 3288 C C . ARG B 1 56 ? -18.391 21.125 17.578 1 96.81 56 ARG B C 1
ATOM 3290 O O . ARG B 1 56 ? -17.172 21.141 17.422 1 96.81 56 ARG B O 1
ATOM 3297 N N . ALA B 1 57 ? -18.984 20.312 18.359 1 95.75 57 ALA B N 1
ATOM 3298 C CA . ALA B 1 57 ? -18.234 19.281 19.078 1 95.75 57 ALA B CA 1
ATOM 3299 C C . ALA B 1 57 ? -17.547 18.328 18.109 1 95.75 57 ALA B C 1
ATOM 3301 O O . ALA B 1 57 ? -16.422 17.875 18.359 1 95.75 57 ALA B O 1
ATOM 3302 N N . VAL B 1 58 ? -18.203 17.969 17.031 1 95.06 58 VAL B N 1
ATOM 3303 C CA . VAL B 1 58 ? -17.625 17.109 16 1 95.06 58 VAL B CA 1
ATOM 3304 C C . VAL B 1 58 ? -16.375 17.766 15.414 1 95.06 58 VAL B C 1
ATOM 3306 O O . VAL B 1 58 ? -15.344 17.109 15.258 1 95.06 58 VAL B O 1
ATOM 3309 N N . LEU B 1 59 ? -16.406 19.031 15.102 1 92.94 59 LEU B N 1
ATOM 3310 C CA . LEU B 1 59 ? -15.289 19.766 14.5 1 92.94 59 LEU B CA 1
ATOM 3311 C C . LEU B 1 59 ? -14.094 19.812 15.453 1 92.94 59 LEU B C 1
ATOM 3313 O O . LEU B 1 59 ? -12.945 19.719 15.016 1 92.94 59 LEU B O 1
ATOM 3317 N N . GLU B 1 60 ? -14.391 19.891 16.656 1 88.5 60 GLU B N 1
ATOM 3318 C CA . GLU B 1 60 ? -13.344 20.078 17.656 1 88.5 60 GLU B CA 1
ATOM 3319 C C . GLU B 1 60 ? -12.695 18.75 18.047 1 88.5 60 GLU B C 1
ATOM 3321 O O . GLU B 1 60 ? -11.516 18.703 18.391 1 88.5 60 GLU B O 1
ATOM 3326 N N . GLN B 1 61 ? -13.43 17.703 17.938 1 88.62 61 GLN B N 1
ATOM 3327 C CA . GLN B 1 61 ? -12.969 16.469 18.578 1 88.62 61 GLN B CA 1
ATOM 3328 C C . GLN B 1 61 ? -12.695 15.391 17.531 1 88.62 61 GLN B C 1
ATOM 3330 O O . GLN B 1 61 ? -12.195 14.312 17.859 1 88.62 61 GLN B O 1
ATOM 3335 N N . SER B 1 62 ? -12.93 15.664 16.312 1 89.06 62 SER B N 1
ATOM 3336 C CA . SER B 1 62 ? -12.773 14.656 15.266 1 89.06 62 SER B CA 1
ATOM 3337 C C . SER B 1 62 ? -11.328 14.18 15.164 1 89.06 62 SER B C 1
ATOM 3339 O O . SER B 1 62 ? -10.398 14.984 15.258 1 89.06 62 SER B O 1
ATOM 3341 N N . VAL B 1 63 ? -11.133 12.898 14.938 1 84.94 63 VAL B N 1
ATOM 3342 C CA . VAL B 1 63 ? -9.805 12.297 14.805 1 84.94 63 VAL B CA 1
ATOM 3343 C C . VAL B 1 63 ? -9.148 12.797 13.516 1 84.94 63 VAL B C 1
ATOM 3345 O O . VAL B 1 63 ? -7.918 12.867 13.43 1 84.94 63 VAL B O 1
ATOM 3348 N N . PHE B 1 64 ? -9.938 13.195 12.555 1 85.62 64 PHE B N 1
ATOM 3349 C CA . PHE B 1 64 ? -9.414 13.617 11.258 1 85.62 64 PHE B CA 1
ATOM 3350 C C . PHE B 1 64 ? -8.625 14.914 11.391 1 85.62 64 PHE B C 1
ATOM 3352 O O . PHE B 1 64 ? -7.82 15.25 10.516 1 85.62 64 PHE B O 1
ATOM 3359 N N . ARG B 1 65 ? -8.734 15.617 12.492 1 78.62 65 ARG B N 1
ATOM 3360 C CA . ARG B 1 65 ? -7.957 16.828 12.75 1 78.62 65 ARG B CA 1
ATOM 3361 C C . ARG B 1 65 ? -6.477 16.484 12.898 1 78.62 65 ARG B C 1
ATOM 3363 O O . ARG B 1 65 ? -5.617 17.344 12.664 1 78.62 65 ARG B O 1
ATOM 3370 N N . THR B 1 66 ? -6.242 15.211 13.25 1 75.62 66 THR B N 1
ATOM 3371 C CA . THR B 1 66 ? -4.867 14.805 13.516 1 75.62 66 THR B CA 1
ATOM 3372 C C . THR B 1 66 ? -4.227 14.211 12.266 1 75.62 66 THR B C 1
ATOM 3374 O O . THR B 1 66 ? -3.033 13.906 12.258 1 75.62 66 THR B O 1
ATOM 3377 N N . TYR B 1 67 ? -4.98 14.086 11.195 1 80.19 67 TYR B N 1
ATOM 3378 C CA . TYR B 1 67 ? -4.441 13.516 9.969 1 80.19 67 TYR B CA 1
ATOM 3379 C C . TYR B 1 67 ? -3.492 14.5 9.289 1 80.19 67 TYR B C 1
ATOM 3381 O O . TYR B 1 67 ? -3.674 15.711 9.375 1 80.19 67 TYR B O 1
ATOM 3389 N N . PRO B 1 68 ? -2.502 13.938 8.641 1 77.44 68 PRO B N 1
ATOM 3390 C CA . PRO B 1 68 ? -1.653 14.82 7.832 1 77.44 68 PRO B CA 1
ATOM 3391 C C . PRO B 1 68 ? -2.443 15.609 6.793 1 77.44 68 PRO B C 1
ATOM 3393 O O . PRO B 1 68 ? -3.432 15.109 6.25 1 77.44 68 PRO B O 1
ATOM 3396 N N . LEU B 1 69 ? -1.995 16.781 6.508 1 81.56 69 LEU B N 1
ATOM 3397 C CA . LEU B 1 69 ? -2.684 17.688 5.594 1 81.56 69 LEU B CA 1
ATOM 3398 C C . LEU B 1 69 ? -2.891 17.031 4.23 1 81.56 69 LEU B C 1
ATOM 3400 O O . LEU B 1 69 ? -3.953 17.172 3.623 1 81.56 69 LEU B O 1
ATOM 3404 N N . ASP B 1 70 ? -1.947 16.328 3.758 1 78.88 70 ASP B N 1
ATOM 3405 C CA . ASP B 1 70 ? -2.031 15.695 2.443 1 78.88 70 ASP B CA 1
ATOM 3406 C C . ASP B 1 70 ? -3.141 14.648 2.404 1 78.88 70 ASP B C 1
ATOM 3408 O O . ASP B 1 70 ? -3.832 14.508 1.394 1 78.88 70 ASP B O 1
ATOM 3412 N N . THR B 1 71 ? -3.293 13.969 3.445 1 83 71 THR B N 1
ATOM 3413 C CA . THR B 1 71 ? -4.363 12.984 3.523 1 83 71 THR B CA 1
ATOM 3414 C C . THR B 1 71 ? -5.727 13.664 3.564 1 83 71 THR B C 1
ATOM 3416 O O . THR B 1 71 ? -6.672 13.211 2.914 1 83 71 THR B O 1
ATOM 3419 N N . LEU B 1 72 ? -5.746 14.711 4.328 1 86.44 72 LEU B N 1
ATOM 3420 C CA . LEU B 1 72 ? -6.996 15.453 4.426 1 86.44 72 LEU B CA 1
ATOM 3421 C C . LEU B 1 72 ? -7.395 16.016 3.066 1 86.44 72 LEU B C 1
ATOM 3423 O O . LEU B 1 72 ? -8.57 15.984 2.697 1 86.44 72 LEU B O 1
ATOM 3427 N N . LYS B 1 73 ? -6.453 16.5 2.393 1 86.31 73 LYS B N 1
ATOM 3428 C CA . LYS B 1 73 ? -6.715 17.016 1.054 1 86.31 73 LYS B CA 1
ATOM 3429 C C . LYS B 1 73 ? -7.211 15.914 0.121 1 86.31 73 LYS B C 1
ATOM 3431 O O . LYS B 1 73 ? -8.133 16.125 -0.67 1 86.31 73 LYS B O 1
ATOM 3436 N N . LEU B 1 74 ? -6.594 14.828 0.193 1 86.75 74 LEU B N 1
ATOM 3437 C CA . LEU B 1 74 ? -7.016 13.68 -0.605 1 86.75 74 LEU B CA 1
ATOM 3438 C C . LEU B 1 74 ? -8.461 13.312 -0.304 1 86.75 74 LEU B C 1
ATOM 3440 O O . LEU B 1 74 ? -9.258 13.109 -1.224 1 86.75 74 LEU B O 1
ATOM 3444 N N . LEU B 1 75 ? -8.773 13.258 0.946 1 92.12 75 LEU B N 1
ATOM 3445 C CA . LEU B 1 75 ? -10.117 12.883 1.358 1 92.12 75 LEU B CA 1
ATOM 3446 C C . LEU B 1 75 ? -11.133 13.938 0.925 1 92.12 75 LEU B C 1
ATOM 3448 O O . LEU B 1 75 ? -12.227 13.609 0.467 1 92.12 75 LEU B O 1
ATOM 3452 N N . SER B 1 76 ? -10.719 15.156 0.999 1 91.69 76 SER B N 1
ATOM 3453 C CA . SER B 1 76 ? -11.609 16.25 0.645 1 91.69 76 SER B CA 1
ATOM 3454 C C . SER B 1 76 ? -11.844 16.312 -0.861 1 91.69 76 SER B C 1
ATOM 3456 O O . SER B 1 76 ? -12.859 16.859 -1.315 1 91.69 76 SER B O 1
ATOM 3458 N N . ASN B 1 77 ? -10.938 15.742 -1.589 1 90.94 77 ASN B N 1
ATOM 3459 C CA . ASN B 1 77 ? -11.055 15.766 -3.043 1 90.94 77 ASN B CA 1
ATOM 3460 C C . ASN B 1 77 ? -11.664 14.477 -3.582 1 90.94 77 ASN B C 1
ATOM 3462 O O . ASN B 1 77 ? -11.836 14.32 -4.793 1 90.94 77 ASN B O 1
ATOM 3466 N N . SER B 1 78 ? -11.898 13.617 -2.779 1 93.19 78 SER B N 1
ATOM 3467 C CA . SER B 1 78 ? -12.508 12.352 -3.189 1 93.19 78 SER B CA 1
ATOM 3468 C C . SER B 1 78 ? -14.031 12.406 -3.064 1 93.19 78 SER B C 1
ATOM 3470 O O . SER B 1 78 ? -14.578 13.383 -2.549 1 93.19 78 SER B O 1
ATOM 3472 N N . GLU B 1 79 ? -14.695 11.398 -3.529 1 92.69 79 GLU B N 1
ATOM 3473 C CA . GLU B 1 79 ? -16.156 11.344 -3.502 1 92.69 79 GLU B CA 1
ATOM 3474 C C . GLU B 1 79 ? -16.672 11.133 -2.082 1 92.69 79 GLU B C 1
ATOM 3476 O O . GLU B 1 79 ? -17.859 11.336 -1.811 1 92.69 79 GLU B O 1
ATOM 3481 N N . ILE B 1 80 ? -15.773 10.82 -1.159 1 94.38 80 ILE B N 1
ATOM 3482 C CA . ILE B 1 80 ? -16.25 10.57 0.196 1 94.38 80 ILE B CA 1
ATOM 3483 C C . ILE B 1 80 ? -16.281 11.883 0.98 1 94.38 80 ILE B C 1
ATOM 3485 O O . ILE B 1 80 ? -16.672 11.906 2.152 1 94.38 80 ILE B O 1
ATOM 3489 N N . SER B 1 81 ? -15.867 12.938 0.353 1 94.56 81 SER B N 1
ATOM 3490 C CA . SER B 1 81 ? -15.781 14.234 1.02 1 94.56 81 SER B CA 1
ATOM 3491 C C . SER B 1 81 ? -17.125 14.648 1.603 1 94.56 81 SER B C 1
ATOM 3493 O O . SER B 1 81 ? -17.188 15.32 2.635 1 94.56 81 SER B O 1
ATOM 3495 N N . SER B 1 82 ? -18.156 14.188 1.022 1 92.19 82 SER B N 1
ATOM 3496 C CA . SER B 1 82 ? -19.516 14.586 1.411 1 92.19 82 SER B CA 1
ATOM 3497 C C . SER B 1 82 ? -19.891 13.984 2.758 1 92.19 82 SER B C 1
ATOM 3499 O O . SER B 1 82 ? -20.812 14.484 3.428 1 92.19 82 SER B O 1
ATOM 3501 N N . ILE B 1 83 ? -19.172 12.977 3.152 1 93.88 83 ILE B N 1
ATOM 3502 C CA . ILE B 1 83 ? -19.609 12.312 4.375 1 93.88 83 ILE B CA 1
ATOM 3503 C C . ILE B 1 83 ? -18.578 12.531 5.477 1 93.88 83 ILE B C 1
ATOM 3505 O O . ILE B 1 83 ? -18.672 11.938 6.555 1 93.88 83 ILE B O 1
ATOM 3509 N N . LEU B 1 84 ? -17.578 13.25 5.176 1 95.81 84 LEU B N 1
ATOM 3510 C CA . LEU B 1 84 ? -16.625 13.539 6.242 1 95.81 84 LEU B CA 1
ATOM 3511 C C . LEU B 1 84 ? -17.312 14.227 7.418 1 95.81 84 LEU B C 1
ATOM 3513 O O . LEU B 1 84 ? -18.188 15.078 7.219 1 95.81 84 LEU B O 1
ATOM 3517 N N . PRO B 1 85 ? -16.922 13.875 8.609 1 95.81 85 PRO B N 1
ATOM 3518 C CA . PRO B 1 85 ? -17.578 14.469 9.781 1 95.81 85 PRO B CA 1
ATOM 3519 C C . PRO B 1 85 ? -17.578 15.992 9.758 1 95.81 85 PRO B C 1
ATOM 3521 O O . PRO B 1 85 ? -18.578 16.625 10.078 1 95.81 85 PRO B O 1
ATOM 3524 N N . SER B 1 86 ? -16.484 16.531 9.312 1 93.88 86 SER B N 1
ATOM 3525 C CA . SER B 1 86 ? -16.375 17.984 9.266 1 93.88 86 SER B CA 1
ATOM 3526 C C . SER B 1 86 ? -17.375 18.562 8.266 1 93.88 86 SER B C 1
ATOM 3528 O O . SER B 1 86 ? -17.922 19.641 8.492 1 93.88 86 SER B O 1
ATOM 3530 N N . THR B 1 87 ? -17.594 17.906 7.176 1 95.19 87 THR B N 1
ATOM 3531 C CA . THR B 1 87 ? -18.516 18.375 6.156 1 95.19 87 THR B CA 1
ATOM 3532 C C . THR B 1 87 ? -19.953 18.391 6.691 1 95.19 87 THR B C 1
ATOM 3534 O O . THR B 1 87 ? -20.672 19.359 6.523 1 95.19 87 THR B O 1
ATOM 3537 N N . ILE B 1 88 ? -20.297 17.328 7.332 1 96.19 88 ILE B N 1
ATOM 3538 C CA . ILE B 1 88 ? -21.641 17.203 7.914 1 96.19 88 ILE B CA 1
ATOM 3539 C C . ILE B 1 88 ? -21.828 18.281 8.984 1 96.19 88 ILE B C 1
ATOM 3541 O O . ILE B 1 88 ? -22.859 18.953 9.016 1 96.19 88 ILE B O 1
ATOM 3545 N N . ALA B 1 89 ? -20.844 18.422 9.836 1 96.81 89 ALA B N 1
ATOM 3546 C CA . ALA B 1 89 ? -20.906 19.422 10.906 1 96.81 89 ALA B CA 1
ATOM 3547 C C . ALA B 1 89 ? -21.062 20.828 10.328 1 96.81 89 ALA B C 1
ATOM 3549 O O . ALA B 1 89 ? -21.922 21.594 10.781 1 96.81 89 ALA B O 1
ATOM 3550 N N . ASN B 1 90 ? -20.297 21.156 9.359 1 95.75 90 ASN B N 1
ATOM 3551 C CA . ASN B 1 90 ? -20.359 22.484 8.742 1 95.75 90 ASN B CA 1
ATOM 3552 C C . ASN B 1 90 ? -21.703 22.719 8.055 1 95.75 90 ASN B C 1
ATOM 3554 O O . ASN B 1 90 ? -22.219 23.844 8.078 1 95.75 90 ASN B O 1
ATOM 3558 N N . MET B 1 91 ? -22.172 21.734 7.453 1 95.62 91 MET B N 1
ATOM 3559 C CA . MET B 1 91 ? -23.469 21.828 6.809 1 95.62 91 MET B CA 1
ATOM 3560 C C . MET B 1 91 ? -24.562 22.156 7.824 1 95.62 91 MET B C 1
ATOM 3562 O O . MET B 1 91 ? -25.422 23.016 7.57 1 95.62 91 MET B O 1
ATOM 3566 N N . ILE B 1 92 ? -24.5 21.578 8.961 1 96.5 92 ILE B N 1
ATOM 3567 C CA . ILE B 1 92 ? -25.5 21.812 10.008 1 96.5 92 ILE B CA 1
ATOM 3568 C C . ILE B 1 92 ? -25.312 23.219 10.586 1 96.5 92 ILE B C 1
ATOM 3570 O O . ILE B 1 92 ? -26.297 23.953 10.75 1 96.5 92 ILE B O 1
ATOM 3574 N N . ILE B 1 93 ? -24.141 23.578 10.867 1 96.62 93 ILE B N 1
ATOM 3575 C CA . ILE B 1 93 ? -23.859 24.891 11.453 1 96.62 93 ILE B CA 1
ATOM 3576 C C . ILE B 1 93 ? -24.281 25.984 10.477 1 96.62 93 ILE B C 1
ATOM 3578 O O . ILE B 1 93 ? -24.953 26.953 10.867 1 96.62 93 ILE B O 1
ATOM 3582 N N . GLY B 1 94 ? -24.016 25.781 9.242 1 95.38 94 GLY B N 1
ATOM 3583 C CA . GLY B 1 94 ? -24.328 26.797 8.234 1 95.38 94 GLY B CA 1
ATOM 3584 C C . GLY B 1 94 ? -25.75 26.688 7.715 1 95.38 94 GLY B C 1
ATOM 3585 O O . GLY B 1 94 ? -26.297 27.672 7.211 1 95.38 94 GLY B O 1
ATOM 3586 N N . GLY B 1 95 ? -26.312 25.562 7.863 1 95.81 95 GLY B N 1
ATOM 3587 C CA . GLY B 1 95 ? -27.594 25.281 7.238 1 95.81 95 GLY B CA 1
ATOM 3588 C C . GLY B 1 95 ? -28.781 25.75 8.07 1 95.81 95 GLY B C 1
ATOM 3589 O O . GLY B 1 95 ? -29.922 25.75 7.602 1 95.81 95 GLY B O 1
ATOM 3590 N N . PHE B 1 96 ? -28.5 26.219 9.305 1 95.5 96 PHE B N 1
ATOM 3591 C CA . PHE B 1 96 ? -29.609 26.625 10.18 1 95.5 96 PHE B CA 1
ATOM 3592 C C . PHE B 1 96 ? -29.359 28 10.766 1 95.5 96 PHE B C 1
ATOM 3594 O O . PHE B 1 96 ? -29.094 28.141 11.961 1 95.5 96 PHE B O 1
ATOM 3601 N N . PRO B 1 97 ? -29.609 28.922 9.922 1 92.44 97 PRO B N 1
ATOM 3602 C CA . PRO B 1 97 ? -29.5 30.281 10.453 1 92.44 97 PRO B CA 1
ATOM 3603 C C . PRO B 1 97 ? -30.625 30.641 11.406 1 92.44 97 PRO B C 1
ATOM 3605 O O . PRO B 1 97 ? -31.531 29.828 11.625 1 92.44 97 PRO B O 1
ATOM 3608 N N . ASN B 1 98 ? -30.578 31.875 11.93 1 88.5 98 ASN B N 1
ATOM 3609 C CA . ASN B 1 98 ? -31.562 32.312 12.914 1 88.5 98 ASN B CA 1
ATOM 3610 C C . ASN B 1 98 ? -32.938 32.406 12.297 1 88.5 98 ASN B C 1
ATOM 3612 O O . ASN B 1 98 ? -33.969 32.188 12.969 1 88.5 98 ASN B O 1
ATOM 3616 N N . ARG B 1 99 ? -33 32.781 11.047 1 89.69 99 ARG B N 1
ATOM 3617 C CA . ARG B 1 99 ? -34.25 32.844 10.328 1 89.69 99 ARG B CA 1
ATOM 3618 C C . ARG B 1 99 ? -34.656 31.469 9.797 1 89.69 99 ARG B C 1
ATOM 3620 O O . ARG B 1 99 ? -34 30.922 8.906 1 89.69 99 ARG B O 1
ATOM 3627 N N . LYS B 1 100 ? -35.656 30.891 10.234 1 92.31 100 LYS B N 1
ATOM 3628 C CA . LYS B 1 100 ? -36.031 29.516 9.93 1 92.31 100 LYS B CA 1
ATOM 3629 C C . LYS B 1 100 ? -36.375 29.359 8.445 1 92.31 100 LYS B C 1
ATOM 3631 O O . LYS B 1 100 ? -36.219 28.266 7.887 1 92.31 100 LYS B O 1
ATOM 3636 N N . GLU B 1 101 ? -36.812 30.453 7.77 1 90.12 101 GLU B N 1
ATOM 3637 C CA . GLU B 1 101 ? -37.188 30.391 6.359 1 90.12 101 GLU B CA 1
ATOM 3638 C C . GLU B 1 101 ? -35.969 30.172 5.48 1 90.12 101 GLU B C 1
ATOM 3640 O O . GLU B 1 101 ? -36.062 29.703 4.344 1 90.12 101 GLU B O 1
ATOM 3645 N N . SER B 1 102 ? -34.812 30.469 6.031 1 91.25 102 SER B N 1
ATOM 3646 C CA . SER B 1 102 ? -33.562 30.391 5.262 1 91.25 102 SER B CA 1
ATOM 3647 C C . SER B 1 102 ? -32.812 29.094 5.531 1 91.25 102 SER B C 1
ATOM 3649 O O . SER B 1 102 ? -31.703 28.906 5.047 1 91.25 102 SER B O 1
ATOM 3651 N N . ALA B 1 103 ? -33.438 28.219 6.207 1 93.25 103 ALA B N 1
ATOM 3652 C CA . ALA B 1 103 ? -32.781 26.984 6.598 1 93.25 103 ALA B CA 1
ATOM 3653 C C . ALA B 1 103 ? -32.688 26.016 5.422 1 93.25 103 ALA B C 1
ATOM 3655 O O . ALA B 1 103 ? -33.5 26.078 4.492 1 93.25 103 ALA B O 1
ATOM 3656 N N . ILE B 1 104 ? -31.688 25.188 5.383 1 95.38 104 ILE B N 1
ATOM 3657 C CA . ILE B 1 104 ? -31.5 24.141 4.391 1 95.38 104 ILE B CA 1
ATOM 3658 C C . ILE B 1 104 ? -32.75 23.25 4.348 1 95.38 104 ILE B C 1
ATOM 3660 O O . ILE B 1 104 ? -33.406 23.031 5.371 1 95.38 104 ILE B O 1
ATOM 3664 N N . SER B 1 105 ? -33.125 22.828 3.236 1 95.31 105 SER B N 1
ATOM 3665 C CA . SER B 1 105 ? -34.375 22.047 3.068 1 95.31 105 SER B CA 1
ATOM 3666 C C . SER B 1 105 ? -34.188 20.625 3.574 1 95.31 105 SER B C 1
ATOM 3668 O O . SER B 1 105 ? -33.062 20.078 3.52 1 95.31 105 SER B O 1
ATOM 3670 N N . SER B 1 106 ? -35.312 20.078 3.959 1 95.94 106 SER B N 1
ATOM 3671 C CA . SER B 1 106 ? -35.281 18.688 4.398 1 95.94 106 SER B CA 1
ATOM 3672 C C . SER B 1 106 ? -34.938 17.75 3.25 1 95.94 106 SER B C 1
ATOM 3674 O O . SER B 1 106 ? -34.281 16.719 3.463 1 95.94 106 SER B O 1
ATOM 3676 N N . ALA B 1 107 ? -35.219 18.094 2.043 1 95.44 107 ALA B N 1
ATOM 3677 C CA . ALA B 1 107 ? -34.938 17.281 0.87 1 95.44 107 ALA B CA 1
ATOM 3678 C C . ALA B 1 107 ? -33.406 17.203 0.637 1 95.44 107 ALA B C 1
ATOM 3680 O O . ALA B 1 107 ? -32.875 16.141 0.338 1 95.44 107 ALA B O 1
ATOM 3681 N N . GLU B 1 108 ? -32.781 18.344 0.745 1 95.25 108 GLU B N 1
ATOM 3682 C CA . GLU B 1 108 ? -31.344 18.375 0.574 1 95.25 108 GLU B CA 1
ATOM 3683 C C . GLU B 1 108 ? -30.641 17.562 1.656 1 95.25 108 GLU B C 1
ATOM 3685 O O . GLU B 1 108 ? -29.719 16.797 1.361 1 95.25 108 GLU B O 1
ATOM 3690 N N . LEU B 1 109 ? -31.125 17.688 2.832 1 96.38 109 LEU B N 1
ATOM 3691 C CA . LEU B 1 109 ? -30.547 16.938 3.941 1 96.38 109 LEU B CA 1
ATOM 3692 C C . LEU B 1 109 ? -30.766 15.438 3.756 1 96.38 109 LEU B C 1
ATOM 3694 O O . LEU B 1 109 ? -29.891 14.633 4.09 1 96.38 109 LEU B O 1
ATOM 3698 N N . ASN B 1 110 ? -31.875 15.133 3.26 1 96.38 110 ASN B N 1
ATOM 3699 C CA . ASN B 1 110 ? -32.188 13.727 3.016 1 96.38 110 ASN B CA 1
ATOM 3700 C C . ASN B 1 110 ? -31.25 13.133 1.966 1 96.38 110 ASN B C 1
ATOM 3702 O O . ASN B 1 110 ? -30.906 11.945 2.031 1 96.38 110 ASN B O 1
ATOM 3706 N N . MET B 1 111 ? -30.875 13.914 0.973 1 95.5 111 MET B N 1
ATOM 3707 C CA . MET B 1 111 ? -29.906 13.461 -0.021 1 95.5 111 MET B CA 1
ATOM 3708 C C . MET B 1 111 ? -28.578 13.086 0.639 1 95.5 111 MET B C 1
ATOM 3710 O O . MET B 1 111 ? -27.984 12.055 0.312 1 95.5 111 MET B O 1
ATOM 3714 N N . TYR B 1 112 ? -28.156 13.867 1.585 1 95 112 TYR B N 1
ATOM 3715 C CA . TYR B 1 112 ? -26.938 13.578 2.316 1 95 112 TYR B CA 1
ATOM 3716 C C . TYR B 1 112 ? -27.094 12.312 3.152 1 95 112 TYR B C 1
ATOM 3718 O O . TYR B 1 112 ? -26.172 11.492 3.225 1 95 112 TYR B O 1
ATOM 3726 N N . LEU B 1 113 ? -28.234 12.211 3.766 1 97.12 113 LEU B N 1
ATOM 3727 C CA . LEU B 1 113 ? -28.469 11.055 4.617 1 97.12 113 LEU B CA 1
ATOM 3728 C C . LEU B 1 113 ? -28.406 9.766 3.803 1 97.12 113 LEU B C 1
ATOM 3730 O O . LEU B 1 113 ? -27.812 8.773 4.246 1 97.12 113 LEU B O 1
ATOM 3734 N N . VAL B 1 114 ? -29.016 9.758 2.652 1 96.44 114 VAL B N 1
ATOM 3735 C CA . VAL B 1 114 ? -29.016 8.594 1.772 1 96.44 114 VAL B CA 1
ATOM 3736 C C . VAL B 1 114 ? -27.578 8.266 1.36 1 96.44 114 VAL B C 1
ATOM 3738 O O . VAL B 1 114 ? -27.172 7.102 1.369 1 96.44 114 VAL B O 1
ATOM 3741 N N . GLU B 1 115 ? -26.844 9.266 1.009 1 96.06 115 GLU B N 1
ATOM 3742 C CA . GLU B 1 115 ? -25.438 9.094 0.61 1 96.06 115 GLU B CA 1
ATOM 3743 C C . GLU B 1 115 ? -24.609 8.547 1.76 1 96.06 115 GLU B C 1
ATOM 3745 O O . GLU B 1 115 ? -23.797 7.629 1.566 1 96.06 115 GLU B O 1
ATOM 3750 N N . VAL B 1 116 ? -24.812 9.07 2.9 1 96.56 116 VAL B N 1
ATOM 3751 C CA . VAL B 1 116 ? -24.094 8.633 4.09 1 96.56 116 VAL B CA 1
ATOM 3752 C C . VAL B 1 116 ? -24.359 7.145 4.332 1 96.56 116 VAL B C 1
ATOM 3754 O O . VAL B 1 116 ? -23.422 6.367 4.535 1 96.56 116 VAL B O 1
ATOM 3757 N N . LYS B 1 117 ? -25.625 6.781 4.293 1 96.62 117 LYS B N 1
ATOM 3758 C CA . LYS B 1 117 ? -25.984 5.387 4.531 1 96.62 117 LYS B CA 1
ATOM 3759 C C . LYS B 1 117 ? -25.375 4.473 3.475 1 96.62 117 LYS B C 1
ATOM 3761 O O . LYS B 1 117 ? -24.906 3.377 3.791 1 96.62 117 LYS B O 1
ATOM 3766 N N . SER B 1 118 ? -25.359 4.953 2.285 1 96.25 118 SER B N 1
ATOM 3767 C CA . SER B 1 118 ? -24.766 4.191 1.191 1 96.25 118 SER B CA 1
ATOM 3768 C C . SER B 1 118 ? -23.266 3.986 1.411 1 96.25 118 SER B C 1
ATOM 3770 O O . SER B 1 118 ? -22.781 2.863 1.318 1 96.25 118 SER B O 1
ATOM 3772 N N . ILE B 1 119 ? -22.594 5.031 1.714 1 95.81 119 ILE B N 1
ATOM 3773 C CA . ILE B 1 119 ? -21.141 4.973 1.864 1 95.81 119 ILE B CA 1
ATOM 3774 C C . ILE B 1 119 ? -20.781 4.172 3.113 1 95.81 119 ILE B C 1
ATOM 3776 O O . ILE B 1 119 ? -19.828 3.406 3.113 1 95.81 119 ILE B O 1
ATOM 3780 N N . LEU B 1 120 ? -21.547 4.324 4.176 1 96.75 120 LEU B N 1
ATOM 3781 C CA . LEU B 1 120 ? -21.281 3.549 5.383 1 96.75 120 LEU B CA 1
ATOM 3782 C C . LEU B 1 120 ? -21.438 2.057 5.109 1 96.75 120 LEU B C 1
ATOM 3784 O O . LEU B 1 120 ? -20.688 1.243 5.648 1 96.75 120 LEU B O 1
ATOM 3788 N N . ASN B 1 121 ? -22.422 1.721 4.316 1 96.5 121 ASN B N 1
ATOM 3789 C CA . ASN B 1 121 ? -22.578 0.327 3.914 1 96.5 121 ASN B CA 1
ATOM 3790 C C . ASN B 1 121 ? -21.375 -0.159 3.107 1 96.5 121 ASN B C 1
ATOM 3792 O O . ASN B 1 121 ? -20.922 -1.295 3.275 1 96.5 121 ASN B O 1
ATOM 3796 N N . GLN B 1 122 ? -20.906 0.618 2.238 1 96.56 122 GLN B N 1
ATOM 3797 C CA . GLN B 1 122 ? -19.719 0.284 1.457 1 96.56 122 GLN B CA 1
ATOM 3798 C C . GLN B 1 122 ? -18.5 0.127 2.355 1 96.56 122 GLN B C 1
ATOM 3800 O O . GLN B 1 122 ? -17.672 -0.771 2.146 1 96.56 122 GLN B O 1
ATOM 3805 N N . ILE B 1 123 ? -18.344 1.008 3.326 1 97.12 123 ILE B N 1
ATOM 3806 C CA . ILE B 1 123 ? -17.25 0.929 4.285 1 97.12 123 ILE B CA 1
ATOM 3807 C C . ILE B 1 123 ? -17.312 -0.406 5.023 1 97.12 123 ILE B C 1
ATOM 3809 O O . ILE B 1 123 ? -16.281 -1.056 5.223 1 97.12 123 ILE B O 1
ATOM 3813 N N . ALA B 1 124 ? -18.516 -0.783 5.406 1 97.06 124 ALA B N 1
ATOM 3814 C CA . ALA B 1 124 ? -18.672 -2.066 6.086 1 97.06 124 ALA B CA 1
ATOM 3815 C C . ALA B 1 124 ? -18.188 -3.215 5.207 1 97.06 124 ALA B C 1
ATOM 3817 O O . ALA B 1 124 ? -17.484 -4.105 5.672 1 97.06 124 ALA B O 1
ATOM 3818 N N . GLY B 1 125 ? -18.609 -3.184 3.973 1 95.56 125 GLY B N 1
ATOM 3819 C CA . GLY B 1 125 ? -18.141 -4.184 3.033 1 95.56 125 GLY B CA 1
ATOM 3820 C C . GLY B 1 125 ? -16.625 -4.168 2.865 1 95.56 125 GLY B C 1
ATOM 3821 O O . GLY B 1 125 ? -15.984 -5.223 2.842 1 95.56 125 GLY B O 1
ATOM 3822 N N . PHE B 1 126 ? -16.062 -2.988 2.762 1 96.88 126 PHE B N 1
ATOM 3823 C CA . PHE B 1 126 ? -14.625 -2.775 2.629 1 96.88 126 PHE B CA 1
ATOM 3824 C C . PHE B 1 126 ? -13.875 -3.359 3.822 1 96.88 126 PHE B C 1
ATOM 3826 O O . PHE B 1 126 ? -12.914 -4.109 3.652 1 96.88 126 PHE B O 1
ATOM 3833 N N . LEU B 1 127 ? -14.336 -3.041 4.969 1 96.62 127 LEU B N 1
ATOM 3834 C CA . LEU B 1 127 ? -13.664 -3.49 6.18 1 96.62 127 LEU B CA 1
ATOM 3835 C C . LEU B 1 127 ? -13.781 -5.004 6.34 1 96.62 127 LEU B C 1
ATOM 3837 O O . LEU B 1 127 ? -12.805 -5.672 6.676 1 96.62 127 LEU B O 1
ATOM 3841 N N . ASN B 1 128 ? -14.938 -5.551 6.086 1 96 128 ASN B N 1
ATOM 3842 C CA . ASN B 1 128 ? -15.141 -6.988 6.215 1 96 128 ASN B CA 1
ATOM 3843 C C . ASN B 1 128 ? -14.266 -7.77 5.234 1 96 128 ASN B C 1
ATOM 3845 O O . ASN B 1 128 ? -13.688 -8.797 5.594 1 96 128 ASN B O 1
ATOM 3849 N N . PHE B 1 129 ? -14.203 -7.297 4.027 1 95.56 129 PHE B N 1
ATOM 3850 C CA . PHE B 1 129 ? -13.391 -7.977 3.027 1 95.56 129 PHE B CA 1
ATOM 3851 C C . PHE B 1 129 ? -11.914 -7.941 3.406 1 95.56 129 PHE B C 1
ATOM 3853 O O . PHE B 1 129 ? -11.211 -8.945 3.279 1 95.56 129 PHE B O 1
ATOM 3860 N N . ASN B 1 130 ? -11.461 -6.797 3.85 1 94.81 130 ASN B N 1
ATOM 3861 C CA . ASN B 1 130 ? -10.078 -6.684 4.309 1 94.81 130 ASN B CA 1
ATOM 3862 C C . ASN B 1 130 ? -9.805 -7.613 5.488 1 94.81 130 ASN B C 1
ATOM 3864 O O . ASN B 1 130 ? -8.742 -8.227 5.562 1 94.81 130 ASN B O 1
ATOM 3868 N N . GLU B 1 131 ? -10.742 -7.672 6.363 1 93.88 131 GLU B N 1
ATOM 3869 C CA . GLU B 1 131 ? -10.594 -8.562 7.512 1 93.88 131 GLU B CA 1
ATOM 3870 C C . GLU B 1 131 ? -10.445 -10.016 7.066 1 93.88 131 GLU B C 1
ATOM 3872 O O . GLU B 1 131 ? -9.594 -10.742 7.586 1 93.88 131 GLU B O 1
ATOM 3877 N N . ARG B 1 132 ? -11.188 -10.383 6.121 1 93.88 132 ARG B N 1
ATOM 3878 C CA . ARG B 1 132 ? -11.133 -11.75 5.605 1 93.88 132 ARG B CA 1
ATOM 3879 C C . ARG B 1 132 ? -9.781 -12.031 4.953 1 93.88 132 ARG B C 1
ATOM 3881 O O . ARG B 1 132 ? -9.328 -13.18 4.926 1 93.88 132 ARG B O 1
ATOM 3888 N N . LEU B 1 133 ? -9.156 -10.977 4.387 1 92.56 133 LEU B N 1
ATOM 3889 C CA . LEU B 1 133 ? -7.855 -11.117 3.746 1 92.56 133 LEU B CA 1
ATOM 3890 C C . LEU B 1 133 ? -6.73 -10.984 4.766 1 92.56 133 LEU B C 1
ATOM 3892 O O . LEU B 1 133 ? -5.559 -11.148 4.43 1 92.56 133 LEU B O 1
ATOM 3896 N N . GLY B 1 134 ? -7.09 -10.641 5.961 1 87.94 134 GLY B N 1
ATOM 3897 C CA . GLY B 1 134 ? -6.098 -10.469 7.008 1 87.94 134 GLY B CA 1
ATOM 3898 C C . GLY B 1 134 ? -5.387 -9.133 6.941 1 87.94 134 GLY B C 1
ATOM 3899 O O . GLY B 1 134 ? -4.25 -9.008 7.402 1 87.94 134 GLY B O 1
ATOM 3900 N N . VAL B 1 135 ? -5.992 -8.195 6.238 1 88.25 135 VAL B N 1
ATOM 3901 C CA . VAL B 1 135 ? -5.422 -6.852 6.16 1 88.25 135 VAL B CA 1
ATOM 3902 C C . VAL B 1 135 ? -5.848 -6.035 7.379 1 88.25 135 VAL B C 1
ATOM 3904 O O . VAL B 1 135 ? -7.043 -5.867 7.633 1 88.25 135 VAL B O 1
ATOM 3907 N N . GLU B 1 136 ? -4.867 -5.668 8.109 1 81.5 136 GLU B N 1
ATOM 3908 C CA . GLU B 1 136 ? -5.145 -4.898 9.32 1 81.5 136 GLU B CA 1
ATOM 3909 C C . GLU B 1 136 ? -4.477 -3.527 9.266 1 81.5 136 GLU B C 1
ATOM 3911 O O . GLU B 1 136 ? -3.637 -3.271 8.406 1 81.5 136 GLU B O 1
ATOM 3916 N N . LYS B 1 137 ? -4.953 -2.75 10.172 1 80.56 137 LYS B N 1
ATOM 3917 C CA . LYS B 1 137 ? -4.336 -1.437 10.352 1 80.56 137 LYS B CA 1
ATOM 3918 C C . LYS B 1 137 ? -2.879 -1.565 10.781 1 80.56 137 LYS B C 1
ATOM 3920 O O . LYS B 1 137 ? -2.527 -2.465 11.547 1 80.56 137 LYS B O 1
ATOM 3925 N N . TYR B 1 138 ? -2.041 -0.802 10.109 1 74.56 138 TYR B N 1
ATOM 3926 C CA . TYR B 1 138 ? -0.65 -0.844 10.555 1 74.56 138 TYR B CA 1
ATOM 3927 C C . TYR B 1 138 ? -0.498 -0.233 11.938 1 74.56 138 TYR B C 1
ATOM 3929 O O . TYR B 1 138 ? -1.208 0.713 12.289 1 74.56 138 TYR B O 1
ATOM 3937 N N . GLU B 1 139 ? 0.341 -0.822 12.688 1 74.38 139 GLU B N 1
ATOM 3938 C CA . GLU B 1 139 ? 0.577 -0.339 14.039 1 74.38 139 GLU B CA 1
ATOM 3939 C C . GLU B 1 139 ? 2.016 0.137 14.219 1 74.38 139 GLU B C 1
ATOM 3941 O O . GLU B 1 139 ? 2.947 -0.481 13.695 1 74.38 139 GLU B O 1
ATOM 3946 N N . ILE B 1 140 ? 2.072 1.255 14.781 1 80.88 140 ILE B N 1
ATOM 3947 C CA . ILE B 1 140 ? 3.385 1.728 15.211 1 80.88 140 ILE B CA 1
ATOM 3948 C C . ILE B 1 140 ? 3.756 1.073 16.547 1 80.88 140 ILE B C 1
ATOM 3950 O O . ILE B 1 140 ? 2.936 1.012 17.469 1 80.88 140 ILE B O 1
ATOM 3954 N N . PRO B 1 141 ? 4.887 0.574 16.625 1 78.69 141 PRO B N 1
ATOM 3955 C CA . PRO B 1 141 ? 5.277 -0.031 17.891 1 78.69 141 PRO B CA 1
ATOM 3956 C C . PRO B 1 141 ? 5.039 0.896 19.094 1 78.69 141 PRO B C 1
ATOM 3958 O O . PRO B 1 141 ? 5.246 2.107 18.984 1 78.69 141 PRO B O 1
ATOM 3961 N N . ASN B 1 142 ? 4.543 0.396 20.219 1 77.12 142 ASN B N 1
ATOM 3962 C CA . ASN B 1 142 ? 4.055 1.143 21.375 1 77.12 142 ASN B CA 1
ATOM 3963 C C . ASN B 1 142 ? 5.133 2.059 21.938 1 77.12 142 ASN B C 1
ATOM 3965 O O . ASN B 1 142 ? 4.828 3.141 22.453 1 77.12 142 ASN B O 1
ATOM 3969 N N . GLU B 1 143 ? 6.309 1.723 21.891 1 81.44 143 GLU B N 1
ATOM 3970 C CA . GLU B 1 143 ? 7.348 2.52 22.547 1 81.44 143 GLU B CA 1
ATOM 3971 C C . GLU B 1 143 ? 8.055 3.422 21.547 1 81.44 143 GLU B C 1
ATOM 3973 O O . GLU B 1 143 ? 9.148 3.92 21.812 1 81.44 143 GLU B O 1
ATOM 3978 N N . LYS B 1 144 ? 7.285 3.639 20.469 1 87.12 144 LYS B N 1
ATOM 3979 C CA . LYS B 1 144 ? 7.91 4.469 19.438 1 87.12 144 LYS B CA 1
ATOM 3980 C C . LYS B 1 144 ? 6.902 5.43 18.812 1 87.12 144 LYS B C 1
ATOM 3982 O O . LYS B 1 144 ? 5.707 5.348 19.094 1 87.12 144 LYS B O 1
ATOM 3987 N N . VAL B 1 145 ? 7.406 6.41 18.188 1 86.69 145 VAL B N 1
ATOM 3988 C CA . VAL B 1 145 ? 6.605 7.406 17.484 1 86.69 145 VAL B CA 1
ATOM 3989 C C . VAL B 1 145 ? 6.789 7.242 15.977 1 86.69 145 VAL B C 1
ATOM 3991 O O . VAL B 1 145 ? 7.902 7.008 15.5 1 86.69 145 VAL B O 1
ATOM 3994 N N . GLY B 1 146 ? 5.652 7.281 15.328 1 87.5 146 GLY B N 1
ATOM 3995 C CA . GLY B 1 146 ? 5.691 7.176 13.875 1 87.5 146 GLY B CA 1
ATOM 3996 C C . GLY B 1 146 ? 5.98 8.492 13.188 1 87.5 146 GLY B C 1
ATOM 3997 O O . GLY B 1 146 ? 5.379 9.516 13.516 1 87.5 146 GLY B O 1
ATOM 3998 N N . LEU B 1 147 ? 6.98 8.461 12.281 1 89 147 LEU B N 1
ATOM 3999 C CA . LEU B 1 147 ? 7.25 9.578 11.375 1 89 147 LEU B CA 1
ATOM 4000 C C . LEU B 1 147 ? 6.953 9.195 9.93 1 89 147 LEU B C 1
ATOM 4002 O O . LEU B 1 147 ? 7.391 8.141 9.461 1 89 147 LEU B O 1
ATOM 4006 N N . ALA B 1 148 ? 6.234 9.961 9.305 1 87.75 148 ALA B N 1
ATOM 4007 C CA . ALA B 1 148 ? 5.898 9.711 7.906 1 87.75 148 ALA B CA 1
ATOM 4008 C C . ALA B 1 148 ? 6.668 10.656 6.984 1 87.75 148 ALA B C 1
ATOM 4010 O O . ALA B 1 148 ? 6.789 11.852 7.262 1 87.75 148 ALA B O 1
ATOM 4011 N N . ILE B 1 149 ? 7.25 10.078 5.969 1 90.38 149 ILE B N 1
ATOM 4012 C CA . ILE B 1 149 ? 7.945 10.812 4.914 1 90.38 149 ILE B CA 1
ATOM 4013 C C . ILE B 1 149 ? 7.16 10.703 3.609 1 90.38 149 ILE B C 1
ATOM 4015 O O . ILE B 1 149 ? 6.887 9.602 3.131 1 90.38 149 ILE B O 1
ATOM 4019 N N . LYS B 1 150 ? 6.832 11.797 3.145 1 89.19 150 LYS B N 1
ATOM 4020 C CA . LYS B 1 150 ? 6.191 11.828 1.833 1 89.19 150 LYS B CA 1
ATOM 4021 C C . LYS B 1 150 ? 7.141 12.375 0.772 1 89.19 150 LYS B C 1
ATOM 4023 O O . LYS B 1 150 ? 7.664 13.484 0.915 1 89.19 150 LYS B O 1
ATOM 4028 N N . ILE B 1 151 ? 7.352 11.578 -0.229 1 89.69 151 ILE B N 1
ATOM 4029 C CA . ILE B 1 151 ? 8.18 11.984 -1.355 1 89.69 151 ILE B CA 1
ATOM 4030 C C . ILE B 1 151 ? 7.367 11.93 -2.646 1 89.69 151 ILE B C 1
ATOM 4032 O O . ILE B 1 151 ? 7.184 10.859 -3.225 1 89.69 151 ILE B O 1
ATOM 4036 N N . PRO B 1 152 ? 6.969 13.078 -3.098 1 86.5 152 PRO B N 1
ATOM 4037 C CA . PRO B 1 152 ? 6.184 13.07 -4.336 1 86.5 152 PRO B CA 1
ATOM 4038 C C . PRO B 1 152 ? 6.926 12.422 -5.504 1 86.5 152 PRO B C 1
ATOM 4040 O O . PRO B 1 152 ? 8.141 12.586 -5.629 1 86.5 152 PRO B O 1
ATOM 4043 N N . ARG B 1 153 ? 6.211 11.773 -6.418 1 84.19 153 ARG B N 1
ATOM 4044 C CA . ARG B 1 153 ? 6.773 11.023 -7.535 1 84.19 153 ARG B CA 1
ATOM 4045 C C . ARG B 1 153 ? 7.613 11.93 -8.438 1 84.19 153 ARG B C 1
ATOM 4047 O O . ARG B 1 153 ? 8.594 11.484 -9.031 1 84.19 153 ARG B O 1
ATOM 4054 N N . LYS B 1 154 ? 7.191 13.18 -8.516 1 82.56 154 LYS B N 1
ATOM 4055 C CA . LYS B 1 154 ? 7.895 14.125 -9.383 1 82.56 154 LYS B CA 1
ATOM 4056 C C . LYS B 1 154 ? 9.352 14.281 -8.953 1 82.56 154 LYS B C 1
ATOM 4058 O O . LYS B 1 154 ? 10.203 14.641 -9.766 1 82.56 154 LYS B O 1
ATOM 4063 N N . ILE B 1 155 ? 9.602 13.992 -7.738 1 86.81 155 ILE B N 1
ATOM 4064 C CA . ILE B 1 155 ? 10.945 14.195 -7.207 1 86.81 155 ILE B CA 1
ATOM 4065 C C . ILE B 1 155 ? 11.875 13.086 -7.703 1 86.81 155 ILE B C 1
ATOM 4067 O O . ILE B 1 155 ? 13.07 13.305 -7.898 1 86.81 155 ILE B O 1
ATOM 4071 N N . PHE B 1 156 ? 11.305 11.852 -7.918 1 87.62 156 PHE B N 1
ATOM 4072 C CA . PHE B 1 156 ? 12.195 10.766 -8.305 1 87.62 156 PHE B CA 1
ATOM 4073 C C . PHE B 1 156 ? 11.836 10.242 -9.695 1 87.62 156 PHE B C 1
ATOM 4075 O O . PHE B 1 156 ? 12.391 9.242 -10.148 1 87.62 156 PHE B O 1
ATOM 4082 N N . SER B 1 157 ? 11.023 10.836 -10.43 1 85.44 157 SER B N 1
ATOM 4083 C CA . SER B 1 157 ? 10.68 10.586 -11.828 1 85.44 157 SER B CA 1
ATOM 4084 C C . SER B 1 157 ? 10.398 9.109 -12.07 1 85.44 157 SER B C 1
ATOM 4086 O O . SER B 1 157 ? 10.875 8.531 -13.047 1 85.44 157 SER B O 1
ATOM 4088 N N . ASN B 1 158 ? 9.93 8.477 -11.148 1 82.94 158 ASN B N 1
ATOM 4089 C CA . ASN B 1 158 ? 9.516 7.074 -11.203 1 82.94 158 ASN B CA 1
ATOM 4090 C C . ASN B 1 158 ? 10.711 6.145 -11.367 1 82.94 158 ASN B C 1
ATOM 4092 O O . ASN B 1 158 ? 10.586 5.055 -11.938 1 82.94 158 ASN B O 1
ATOM 4096 N N . GLN B 1 159 ? 11.844 6.621 -10.953 1 85.38 159 GLN B N 1
ATOM 4097 C CA . GLN B 1 159 ? 13.047 5.797 -10.992 1 85.38 159 GLN B CA 1
ATOM 4098 C C . GLN B 1 159 ? 13.375 5.238 -9.609 1 85.38 159 GLN B C 1
ATOM 4100 O O . GLN B 1 159 ? 13.438 5.984 -8.633 1 85.38 159 GLN B O 1
ATOM 4105 N N . VAL B 1 160 ? 13.625 3.992 -9.586 1 84.69 160 VAL B N 1
ATOM 4106 C CA . VAL B 1 160 ? 13.852 3.295 -8.328 1 84.69 160 VAL B CA 1
ATOM 4107 C C . VAL B 1 160 ? 15.102 3.852 -7.648 1 84.69 160 VAL B C 1
ATOM 4109 O O . VAL B 1 160 ? 15.094 4.113 -6.441 1 84.69 160 VAL B O 1
ATOM 4112 N N . ILE B 1 161 ? 16.125 4.062 -8.383 1 83.75 161 ILE B N 1
ATOM 4113 C CA . ILE B 1 161 ? 17.391 4.496 -7.828 1 83.75 161 ILE B CA 1
ATOM 4114 C C . ILE B 1 161 ? 17.266 5.91 -7.273 1 83.75 161 ILE B C 1
ATOM 4116 O O . ILE B 1 161 ? 17.797 6.219 -6.203 1 83.75 161 ILE B O 1
ATOM 4120 N N . SER B 1 162 ? 16.578 6.73 -8.016 1 87.56 162 SER B N 1
ATOM 4121 C CA . SER B 1 162 ? 16.344 8.094 -7.547 1 87.56 162 SER B CA 1
ATOM 4122 C C . SER B 1 162 ? 15.516 8.094 -6.266 1 87.56 162 SER B C 1
ATOM 4124 O O . SER B 1 162 ? 15.805 8.859 -5.34 1 87.56 162 SER B O 1
ATOM 4126 N N . PHE B 1 163 ? 14.547 7.281 -6.262 1 87.75 163 PHE B N 1
ATOM 4127 C CA . PHE B 1 163 ? 13.719 7.18 -5.062 1 87.75 163 PHE B CA 1
ATOM 4128 C C . PHE B 1 163 ? 14.555 6.762 -3.861 1 87.75 163 PHE B C 1
ATOM 4130 O O . PHE B 1 163 ? 14.445 7.355 -2.787 1 87.75 163 PHE B O 1
ATOM 4137 N N . GLN B 1 164 ? 15.383 5.805 -4.086 1 86 164 GLN B N 1
ATOM 4138 C CA . GLN B 1 164 ? 16.25 5.301 -3.025 1 86 164 GLN B CA 1
ATOM 4139 C C . GLN B 1 164 ? 17.172 6.391 -2.51 1 86 164 GLN B C 1
ATOM 4141 O O . GLN B 1 164 ? 17.406 6.504 -1.303 1 86 164 GLN B O 1
ATOM 4146 N N . SER B 1 165 ? 17.656 7.062 -3.4 1 89.12 165 SER B N 1
ATOM 4147 C CA . SER B 1 165 ? 18.594 8.125 -3.031 1 89.12 165 SER B CA 1
ATOM 4148 C C . SER B 1 165 ? 17.906 9.172 -2.154 1 89.12 165 SER B C 1
ATOM 4150 O O . SER B 1 165 ? 18.5 9.648 -1.178 1 89.12 165 SER B O 1
ATOM 4152 N N . ARG B 1 166 ? 16.703 9.492 -2.523 1 90.5 166 ARG B N 1
ATOM 4153 C CA . ARG B 1 166 ? 15.977 10.484 -1.741 1 90.5 166 ARG B CA 1
ATOM 4154 C C . ARG B 1 166 ? 15.633 9.945 -0.355 1 90.5 166 ARG B C 1
ATOM 4156 O O . ARG B 1 166 ? 15.789 10.656 0.645 1 90.5 166 ARG B O 1
ATOM 4163 N N . LEU B 1 167 ? 15.211 8.742 -0.334 1 90.5 167 LEU B N 1
ATOM 4164 C CA . LEU B 1 167 ? 14.867 8.117 0.94 1 90.5 167 LEU B CA 1
ATOM 4165 C C . LEU B 1 167 ? 16.094 8.039 1.849 1 90.5 167 LEU B C 1
ATOM 4167 O O . LEU B 1 167 ? 15.969 8.164 3.07 1 90.5 167 LEU B O 1
ATOM 4171 N N . LEU B 1 168 ? 17.203 7.867 1.241 1 90.56 168 LEU B N 1
ATOM 4172 C CA . LEU B 1 168 ? 18.453 7.773 1.999 1 90.56 168 LEU B CA 1
ATOM 4173 C C . LEU B 1 168 ? 18.766 9.094 2.693 1 90.56 168 LEU B C 1
ATOM 4175 O O . LEU B 1 168 ? 19.266 9.109 3.814 1 90.56 168 LEU B O 1
ATOM 4179 N N . VAL B 1 169 ? 18.469 10.141 2.051 1 92.69 169 VAL B N 1
ATOM 4180 C CA . VAL B 1 169 ? 18.719 11.445 2.648 1 92.69 169 VAL B CA 1
ATOM 4181 C C . VAL B 1 169 ? 17.875 11.609 3.91 1 92.69 169 VAL B C 1
ATOM 4183 O O . VAL B 1 169 ? 18.375 12.023 4.957 1 92.69 169 VAL B O 1
ATOM 4186 N N . PHE B 1 170 ? 16.641 11.258 3.844 1 93.19 170 PHE B N 1
ATOM 4187 C CA . PHE B 1 170 ? 15.734 11.352 4.988 1 93.19 170 PHE B CA 1
ATOM 4188 C C . PHE B 1 170 ? 16.188 10.43 6.113 1 93.19 170 PHE B C 1
ATOM 4190 O O . PHE B 1 170 ? 16.281 10.852 7.27 1 93.19 170 PHE B O 1
ATOM 4197 N N . SER B 1 171 ? 16.516 9.227 5.715 1 91.94 171 SER B N 1
ATOM 4198 C CA . SER B 1 171 ? 16.891 8.242 6.723 1 91.94 171 SER B CA 1
ATOM 4199 C C . SER B 1 171 ? 18.203 8.625 7.406 1 91.94 171 SER B C 1
ATOM 4201 O O . SER B 1 171 ? 18.359 8.438 8.617 1 91.94 171 SER B O 1
ATOM 4203 N N . SER B 1 172 ? 19.094 9.141 6.617 1 93 172 SER B N 1
ATOM 4204 C CA . SER B 1 172 ? 20.375 9.578 7.176 1 93 172 SER B CA 1
ATOM 4205 C C . SER B 1 172 ? 20.188 10.758 8.125 1 93 172 SER B C 1
ATOM 4207 O O . SER B 1 172 ? 20.828 10.836 9.172 1 93 172 SER B O 1
ATOM 4209 N N . PHE B 1 173 ? 19.312 11.68 7.766 1 95.31 173 PHE B N 1
ATOM 4210 C CA . PHE B 1 173 ? 18.984 12.82 8.617 1 95.31 173 PHE B CA 1
ATOM 4211 C C . PHE B 1 173 ? 18.375 12.352 9.938 1 95.31 173 PHE B C 1
ATOM 4213 O O . PHE B 1 173 ? 18.797 12.805 11.008 1 95.31 173 PHE B O 1
ATOM 4220 N N . PHE B 1 174 ? 17.438 11.398 9.852 1 95.12 174 PHE B N 1
ATOM 4221 C CA . PHE B 1 174 ? 16.812 10.859 11.055 1 95.12 174 PHE B CA 1
ATOM 4222 C C . PHE B 1 174 ? 17.844 10.188 11.953 1 95.12 174 PHE B C 1
ATOM 4224 O O . PHE B 1 174 ? 17.828 10.383 13.164 1 95.12 174 PHE B O 1
ATOM 4231 N N . ARG B 1 175 ? 18.703 9.469 11.312 1 95.06 175 ARG B N 1
ATOM 4232 C CA . ARG B 1 175 ? 19.734 8.742 12.047 1 95.06 175 ARG B CA 1
ATOM 4233 C C . ARG B 1 175 ? 20.672 9.703 12.758 1 95.06 175 ARG B C 1
ATOM 4235 O O . ARG B 1 175 ? 21.016 9.492 13.93 1 95.06 175 ARG B O 1
ATOM 4242 N N . SER B 1 176 ? 21.047 10.719 12.086 1 96 176 SER B N 1
ATOM 4243 C CA . SER B 1 176 ? 21.984 11.688 12.641 1 96 176 SER B CA 1
ATOM 4244 C C . SER B 1 176 ? 21.359 12.461 13.797 1 96 176 SER B C 1
ATOM 4246 O O . SER B 1 176 ? 22 12.664 14.828 1 96 176 SER B O 1
ATOM 4248 N N . VAL B 1 177 ? 20.141 12.898 13.641 1 95.69 177 VAL B N 1
ATOM 4249 C CA . VAL B 1 177 ? 19.453 13.641 14.695 1 95.69 177 VAL B CA 1
ATOM 4250 C C . VAL B 1 177 ? 19.203 12.727 15.891 1 95.69 177 VAL B C 1
ATOM 4252 O O . VAL B 1 177 ? 19.328 13.141 17.047 1 95.69 177 VAL B O 1
ATOM 4255 N N . THR B 1 178 ? 18.844 11.492 15.547 1 94.5 178 THR B N 1
ATOM 4256 C CA . THR B 1 178 ? 18.641 10.516 16.609 1 94.5 178 THR B CA 1
ATOM 4257 C C . THR B 1 178 ? 19.891 10.336 17.438 1 94.5 178 THR B C 1
ATOM 4259 O O . THR B 1 178 ? 19.844 10.328 18.672 1 94.5 178 THR B O 1
ATOM 4262 N N . GLU B 1 179 ? 21.016 10.219 16.797 1 96.75 179 GLU B N 1
ATOM 4263 C CA . GLU B 1 179 ? 22.281 10.094 17.516 1 96.75 179 GLU B CA 1
ATOM 4264 C C . GLU B 1 179 ? 22.562 11.328 18.359 1 96.75 179 GLU B C 1
ATOM 4266 O O . GLU B 1 179 ? 23 11.211 19.5 1 96.75 179 GLU B O 1
ATOM 4271 N N . LEU B 1 180 ? 22.25 12.414 17.828 1 96.25 180 LEU B N 1
ATOM 4272 C CA . LEU B 1 180 ? 22.516 13.688 18.5 1 96.25 180 LEU B CA 1
ATOM 4273 C C . LEU B 1 180 ? 21.75 13.789 19.812 1 96.25 180 LEU B C 1
ATOM 4275 O O . LEU B 1 180 ? 22.297 14.234 20.812 1 96.25 180 LEU B O 1
ATOM 4279 N N . VAL B 1 181 ? 20.5 13.297 19.828 1 93.81 181 VAL B N 1
ATOM 4280 C CA . VAL B 1 181 ? 19.625 13.602 20.953 1 93.81 181 VAL B CA 1
ATOM 4281 C C . VAL B 1 181 ? 19.516 12.391 21.875 1 93.81 181 VAL B C 1
ATOM 4283 O O . VAL B 1 181 ? 19.078 12.508 23.031 1 93.81 181 VAL B O 1
ATOM 4286 N N . THR B 1 182 ? 19.906 11.164 21.406 1 93.19 182 THR B N 1
ATOM 4287 C CA . THR B 1 182 ? 19.781 9.977 22.234 1 93.19 182 THR B CA 1
ATOM 4288 C C . THR B 1 182 ? 21.156 9.414 22.578 1 93.19 182 THR B C 1
ATOM 4290 O O . THR B 1 182 ? 21.281 8.602 23.5 1 93.19 182 THR B O 1
ATOM 4293 N N . GLY B 1 183 ? 22.141 9.75 21.797 1 94.56 183 GLY B N 1
ATOM 4294 C CA . GLY B 1 183 ? 23.469 9.219 22.016 1 94.56 183 GLY B CA 1
ATOM 4295 C C . GLY B 1 183 ? 23.719 7.91 21.281 1 94.56 183 GLY B C 1
ATOM 4296 O O . GLY B 1 183 ? 24.844 7.406 21.25 1 94.56 183 GLY B O 1
ATOM 4297 N N . SER B 1 184 ? 22.672 7.383 20.688 1 92.88 184 SER B N 1
ATOM 4298 C CA . SER B 1 184 ? 22.797 6.121 19.969 1 92.88 184 SER B CA 1
ATOM 4299 C C . SER B 1 184 ? 22.406 6.281 18.5 1 92.88 184 SER B C 1
ATOM 4301 O O . SER B 1 184 ? 21.391 6.91 18.188 1 92.88 184 SER B O 1
ATOM 4303 N N . ARG B 1 185 ? 23.312 5.727 17.719 1 90.5 185 ARG B N 1
ATOM 4304 C CA . ARG B 1 185 ? 23.047 5.805 16.297 1 90.5 185 ARG B CA 1
ATOM 4305 C C . ARG B 1 185 ? 22.125 4.668 15.836 1 90.5 185 ARG B C 1
ATOM 4307 O O . ARG B 1 185 ? 22.594 3.691 15.242 1 90.5 185 ARG B O 1
ATOM 4314 N N . GLU B 1 186 ? 20.922 4.789 16.062 1 88.12 186 GLU B N 1
ATOM 4315 C CA . GLU B 1 186 ? 19.922 3.77 15.734 1 88.12 186 GLU B CA 1
ATOM 4316 C C . GLU B 1 186 ? 19.219 4.098 14.422 1 88.12 186 GLU B C 1
ATOM 4318 O O . GLU B 1 186 ? 18.891 5.258 14.164 1 88.12 186 GLU B O 1
ATOM 4323 N N . ASP B 1 187 ? 19.031 3.061 13.609 1 88.56 187 ASP B N 1
ATOM 4324 C CA . ASP B 1 187 ? 18.281 3.227 12.375 1 88.56 187 ASP B CA 1
ATOM 4325 C C . ASP B 1 187 ? 16.781 3.289 12.648 1 88.56 187 ASP B C 1
ATOM 4327 O O . ASP B 1 187 ? 16.266 2.564 13.508 1 88.56 187 ASP B O 1
ATOM 4331 N N . PRO B 1 188 ? 16.125 4.207 11.914 1 90.31 188 PRO B N 1
ATOM 4332 C CA . PRO B 1 188 ? 14.664 4.164 12.039 1 90.31 188 PRO B CA 1
ATOM 4333 C C . PRO B 1 188 ? 14.07 2.824 11.602 1 90.31 188 PRO B C 1
ATOM 4335 O O . PRO B 1 188 ? 14.555 2.219 10.641 1 90.31 188 PRO B O 1
ATOM 4338 N N . GLU B 1 189 ? 13.148 2.424 12.328 1 89.31 189 GLU B N 1
ATOM 4339 C CA . GLU B 1 189 ? 12.453 1.185 11.992 1 89.31 189 GLU B CA 1
ATOM 4340 C C . GLU B 1 189 ? 11.414 1.414 10.898 1 89.31 189 GLU B C 1
ATOM 4342 O O . GLU B 1 189 ? 10.562 2.303 11.016 1 89.31 189 GLU B O 1
ATOM 4347 N N . LEU B 1 190 ? 11.539 0.619 9.875 1 89.56 190 LEU B N 1
ATOM 4348 C CA . LEU B 1 190 ? 10.586 0.75 8.781 1 89.56 190 LEU B CA 1
ATOM 4349 C C . LEU B 1 190 ? 9.25 0.121 9.148 1 89.56 190 LEU B C 1
ATOM 4351 O O . LEU B 1 190 ? 9.156 -1.094 9.336 1 89.56 190 LEU B O 1
ATOM 4355 N N . VAL B 1 191 ? 8.25 0.914 9.273 1 85.88 191 V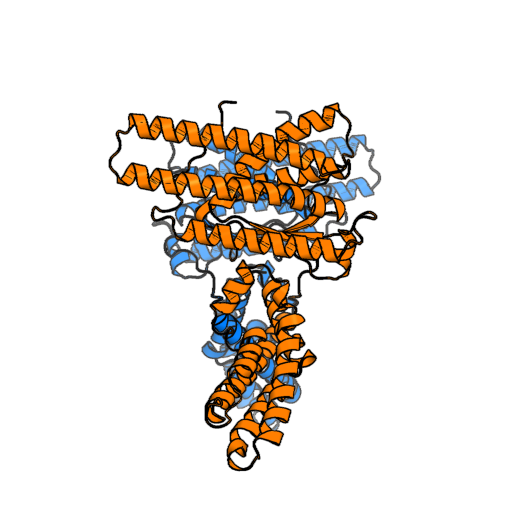AL B N 1
ATOM 4356 C CA . VAL B 1 191 ? 6.902 0.42 9.539 1 85.88 191 VAL B CA 1
ATOM 4357 C C . VAL B 1 191 ? 6.23 0.026 8.227 1 85.88 191 VAL B C 1
ATOM 4359 O O . VAL B 1 191 ? 5.855 -1.134 8.039 1 85.88 191 VAL B O 1
ATOM 4362 N N . TYR B 1 192 ? 6.227 0.997 7.277 1 83 192 TYR B N 1
ATOM 4363 C CA . TYR B 1 192 ? 5.781 0.666 5.93 1 83 192 TYR B CA 1
ATOM 4364 C C . TYR B 1 192 ? 6.289 1.688 4.922 1 83 192 TYR B C 1
ATOM 4366 O O . TYR B 1 192 ? 6.68 2.797 5.293 1 83 192 TYR B O 1
ATOM 4374 N N . LEU B 1 193 ? 6.363 1.29 3.736 1 87 193 LEU B N 1
ATOM 4375 C CA . LEU B 1 193 ? 6.727 2.111 2.586 1 87 193 LEU B CA 1
ATOM 4376 C C . LEU B 1 193 ? 5.812 1.815 1.398 1 87 193 LEU B C 1
ATOM 4378 O O . LEU B 1 193 ? 5.504 0.654 1.122 1 87 193 LEU B O 1
ATOM 4382 N N . SER B 1 194 ? 5.285 2.893 0.843 1 83.88 194 SER B N 1
ATOM 4383 C CA . SER B 1 194 ? 4.48 2.762 -0.366 1 83.88 194 SER B CA 1
ATOM 4384 C C . SER B 1 194 ? 4.785 3.881 -1.356 1 83.88 194 SER B C 1
ATOM 4386 O O . SER B 1 194 ? 5 5.027 -0.959 1 83.88 194 SER B O 1
ATOM 4388 N N . THR B 1 195 ? 4.777 3.471 -2.596 1 78.25 195 THR B N 1
ATOM 4389 C CA . THR B 1 195 ? 5.062 4.504 -3.586 1 78.25 195 THR B CA 1
ATOM 4390 C C . THR B 1 195 ? 3.812 4.828 -4.402 1 78.25 195 THR B C 1
ATOM 4392 O O . THR B 1 195 ? 3.84 5.707 -5.266 1 78.25 195 THR B O 1
ATOM 4395 N N . THR B 1 196 ? 2.719 4.117 -4.219 1 73.81 196 THR B N 1
ATOM 4396 C CA . THR B 1 196 ? 1.474 4.527 -4.859 1 73.81 196 THR B CA 1
ATOM 4397 C C . THR B 1 196 ? 0.979 5.852 -4.285 1 73.81 196 THR B C 1
ATOM 4399 O O . THR B 1 196 ? 0.487 6.707 -5.02 1 73.81 196 THR B O 1
ATOM 4402 N N . ASP B 1 197 ? 1.064 5.977 -3.055 1 72.44 197 ASP B N 1
ATOM 4403 C CA . ASP B 1 197 ? 1.079 7.199 -2.256 1 72.44 197 ASP B CA 1
ATOM 4404 C C . ASP B 1 197 ? 2.406 7.355 -1.518 1 72.44 197 ASP B C 1
ATOM 4406 O O . ASP B 1 197 ? 2.557 6.879 -0.391 1 72.44 197 ASP B O 1
ATOM 4410 N N . PRO B 1 198 ? 3.295 7.871 -2.277 1 80.81 198 PRO B N 1
ATOM 4411 C CA . PRO B 1 198 ? 4.676 7.727 -1.813 1 80.81 198 PRO B CA 1
ATOM 4412 C C . PRO B 1 198 ? 4.871 8.227 -0.383 1 80.81 198 PRO B C 1
ATOM 4414 O O . PRO B 1 198 ? 5.086 9.422 -0.166 1 80.81 198 PRO B O 1
ATOM 4417 N N . THR B 1 199 ? 4.652 7.32 0.51 1 85.25 199 THR B N 1
ATOM 4418 C CA . THR B 1 199 ? 4.809 7.574 1.938 1 85.25 199 THR B CA 1
ATOM 4419 C C . THR B 1 199 ? 5.617 6.465 2.6 1 85.25 199 THR B C 1
ATOM 4421 O O . THR B 1 199 ? 5.398 5.281 2.326 1 85.25 199 THR B O 1
ATOM 4424 N N . THR B 1 200 ? 6.516 6.906 3.332 1 88.44 200 THR B N 1
ATOM 4425 C CA . THR B 1 200 ? 7.285 5.996 4.176 1 88.44 200 THR B CA 1
ATOM 4426 C C . THR B 1 200 ? 7.062 6.309 5.652 1 88.44 200 THR B C 1
ATOM 4428 O O . THR B 1 200 ? 7.227 7.453 6.082 1 88.44 200 THR B O 1
ATOM 4431 N N . VAL B 1 201 ? 6.625 5.344 6.383 1 87.62 201 VAL B N 1
ATOM 4432 C CA . VAL B 1 201 ? 6.469 5.531 7.82 1 87.62 201 VAL B CA 1
ATOM 4433 C C . VAL B 1 201 ? 7.562 4.766 8.562 1 87.62 201 VAL B C 1
ATOM 4435 O O . VAL B 1 201 ? 7.762 3.572 8.328 1 87.62 201 VAL B O 1
ATOM 4438 N N . VAL B 1 202 ? 8.195 5.527 9.398 1 90.12 202 VAL B N 1
ATOM 4439 C CA . VAL B 1 202 ? 9.234 4.926 10.227 1 90.12 202 VAL B CA 1
ATOM 4440 C C . VAL B 1 202 ? 8.922 5.152 11.703 1 90.12 202 VAL B C 1
ATOM 4442 O O . VAL B 1 202 ? 8.164 6.062 12.047 1 90.12 202 VAL B O 1
ATOM 4445 N N . ALA B 1 203 ? 9.398 4.32 12.484 1 89.25 203 ALA B N 1
ATOM 4446 C CA . ALA B 1 203 ? 9.234 4.453 13.93 1 89.25 203 ALA B CA 1
ATOM 4447 C C . ALA B 1 203 ? 10.562 4.809 14.602 1 89.25 203 ALA B C 1
ATOM 4449 O O . ALA B 1 203 ? 11.602 4.211 14.297 1 89.25 203 ALA B O 1
ATOM 4450 N N . VAL B 1 204 ? 10.516 5.797 15.438 1 90.12 204 VAL B N 1
ATOM 4451 C CA . VAL B 1 204 ? 11.688 6.242 16.188 1 90.12 204 VAL B CA 1
ATOM 4452 C C . VAL B 1 204 ? 11.312 6.473 17.656 1 90.12 204 VAL B C 1
ATOM 4454 O O . VAL B 1 204 ? 10.133 6.535 17.984 1 90.12 204 VAL B O 1
ATOM 4457 N N . ALA B 1 205 ? 12.32 6.598 18.453 1 88.81 205 ALA B N 1
ATOM 4458 C CA . ALA B 1 205 ? 12.078 6.938 19.844 1 88.81 205 ALA B CA 1
ATOM 4459 C C . ALA B 1 205 ? 11.461 8.328 19.984 1 88.81 205 ALA B C 1
ATOM 4461 O O . ALA B 1 205 ? 11.672 9.188 19.125 1 88.81 205 ALA B O 1
ATOM 4462 N N . GLY B 1 206 ? 10.695 8.5 21.062 1 86.38 206 GLY B N 1
ATOM 4463 C CA . GLY B 1 206 ? 10.023 9.766 21.297 1 86.38 206 GLY B CA 1
ATOM 4464 C C . GLY B 1 206 ? 10.969 10.953 21.281 1 86.38 206 GLY B C 1
ATOM 4465 O O . GLY B 1 206 ? 10.688 11.969 20.625 1 86.38 206 GLY B O 1
ATOM 4466 N N . THR B 1 207 ? 12.047 10.812 21.938 1 87.5 207 THR B N 1
ATOM 4467 C CA . THR B 1 207 ? 13.039 11.875 22 1 87.5 207 THR B CA 1
ATOM 4468 C C . THR B 1 207 ? 13.594 12.195 20.609 1 87.5 207 THR B C 1
ATOM 4470 O O . THR B 1 207 ? 13.836 13.359 20.281 1 87.5 207 THR B O 1
ATOM 4473 N N . ALA B 1 208 ? 13.789 11.164 19.859 1 91.25 208 ALA B N 1
ATOM 4474 C CA . ALA B 1 208 ? 14.273 11.352 18.484 1 91.25 208 ALA B CA 1
ATOM 4475 C C . ALA B 1 208 ? 13.242 12.094 17.641 1 91.25 208 ALA B C 1
ATOM 4477 O O . ALA B 1 208 ? 13.594 12.992 16.875 1 91.25 208 ALA B O 1
ATOM 4478 N N . ALA B 1 209 ? 12.023 11.703 17.812 1 89.94 209 ALA B N 1
ATOM 4479 C CA . ALA B 1 209 ? 10.953 12.336 17.062 1 89.94 209 ALA B CA 1
ATOM 4480 C C . ALA B 1 209 ? 10.891 13.836 17.344 1 89.94 209 ALA B C 1
ATOM 4482 O O . ALA B 1 209 ? 10.773 14.641 16.406 1 89.94 209 ALA B O 1
ATOM 4483 N N . MET B 1 210 ? 11.023 14.18 18.547 1 87.31 210 MET B N 1
ATOM 4484 C CA . MET B 1 210 ? 10.992 15.586 18.922 1 87.31 210 MET B CA 1
ATOM 4485 C C . MET B 1 210 ? 12.188 16.344 18.344 1 87.31 210 MET B C 1
ATOM 4487 O O . MET B 1 210 ? 12.047 17.469 17.875 1 87.31 210 MET B O 1
ATOM 4491 N N . GLY B 1 211 ? 13.32 15.727 18.453 1 89.12 211 GLY B N 1
ATOM 4492 C CA . GLY B 1 211 ? 14.492 16.328 17.844 1 89.12 211 GLY B CA 1
ATOM 4493 C C . GLY B 1 211 ? 14.336 16.547 16.344 1 89.12 211 GLY B C 1
ATOM 4494 O O . GLY B 1 211 ? 14.625 17.641 15.844 1 89.12 211 GLY B O 1
ATOM 4495 N N . ILE B 1 212 ? 13.812 15.555 15.68 1 90.62 212 ILE B N 1
ATOM 4496 C CA . ILE B 1 212 ? 13.625 15.617 14.234 1 90.62 212 ILE B CA 1
ATOM 4497 C C . ILE B 1 212 ? 12.617 16.719 13.891 1 90.62 212 ILE B C 1
ATOM 4499 O O . ILE B 1 212 ? 12.836 17.5 12.961 1 90.62 212 ILE B O 1
ATOM 4503 N N . LEU B 1 213 ? 11.594 16.828 14.641 1 87.19 213 LEU B N 1
ATOM 4504 C CA . LEU B 1 213 ? 10.578 17.844 14.383 1 87.19 213 LEU B CA 1
ATOM 4505 C C . LEU B 1 213 ? 11.141 19.25 14.602 1 87.19 213 LEU B C 1
ATOM 4507 O O . LEU B 1 213 ? 10.781 20.188 13.883 1 87.19 213 LEU B O 1
ATOM 4511 N N . THR B 1 214 ? 11.953 19.391 15.562 1 87.75 214 THR B N 1
ATOM 4512 C CA . THR B 1 214 ? 12.586 20.672 15.836 1 87.75 214 THR B CA 1
ATOM 4513 C C . THR B 1 214 ? 13.422 21.125 14.641 1 87.75 214 THR B C 1
ATOM 4515 O O . THR B 1 214 ? 13.297 22.266 14.188 1 87.75 214 THR B O 1
ATOM 4518 N N . PHE B 1 215 ? 14.211 20.188 14.195 1 91.19 215 PHE B N 1
ATOM 4519 C CA . PHE B 1 215 ? 15.039 20.516 13.039 1 91.19 215 PHE B CA 1
ATOM 4520 C C . PHE B 1 215 ? 14.172 20.719 11.805 1 91.19 215 PHE B C 1
ATOM 4522 O O . PHE B 1 215 ? 14.445 21.609 10.992 1 91.19 215 PHE B O 1
ATOM 4529 N N . TYR B 1 216 ? 13.18 19.906 11.68 1 91.25 216 TYR B N 1
ATOM 4530 C CA . TYR B 1 216 ? 12.312 19.969 10.508 1 91.25 216 TYR B CA 1
ATOM 4531 C C . TYR B 1 216 ? 11.609 21.328 10.422 1 91.25 216 TYR B C 1
ATOM 4533 O O . TYR B 1 216 ? 11.469 21.891 9.336 1 91.25 216 TYR B O 1
ATOM 4541 N N . LYS B 1 217 ? 11.148 21.766 11.508 1 88.31 217 LYS B N 1
ATOM 4542 C CA . LYS B 1 217 ? 10.523 23.094 11.539 1 88.31 217 LYS B CA 1
ATOM 4543 C C . LYS B 1 217 ? 11.438 24.156 10.953 1 88.31 217 LYS B C 1
ATOM 4545 O O . LYS B 1 217 ? 11 25 10.172 1 88.31 217 LYS B O 1
ATOM 4550 N N . LEU B 1 218 ? 12.617 24.109 11.297 1 88.5 218 LEU B N 1
ATOM 4551 C CA . LEU B 1 218 ? 13.578 25.078 10.812 1 88.5 218 LEU B CA 1
ATOM 4552 C C . LEU B 1 218 ? 13.859 24.875 9.32 1 88.5 218 LEU B C 1
ATOM 4554 O O . LEU B 1 218 ? 14.031 25.844 8.578 1 88.5 218 LEU B O 1
ATOM 4558 N N . ILE B 1 219 ? 13.883 23.656 8.922 1 90.38 219 ILE B N 1
ATOM 4559 C CA . ILE B 1 219 ? 14.078 23.344 7.508 1 90.38 219 ILE B CA 1
ATOM 4560 C C . ILE B 1 219 ? 12.906 23.906 6.703 1 90.38 219 ILE B C 1
ATOM 4562 O O . ILE B 1 219 ? 13.094 24.422 5.598 1 90.38 219 ILE B O 1
ATOM 4566 N N . LEU B 1 220 ? 11.734 23.844 7.266 1 90.12 220 LEU B N 1
ATOM 4567 C CA . LEU B 1 220 ? 10.555 24.391 6.609 1 90.12 220 LEU B CA 1
ATOM 4568 C C . LEU B 1 220 ? 10.68 25.891 6.426 1 90.12 220 LEU B C 1
ATOM 4570 O O . LEU B 1 220 ? 10.312 26.422 5.375 1 90.12 220 LEU B O 1
ATOM 4574 N N . GLU B 1 221 ? 11.219 26.562 7.348 1 87.81 221 GLU B N 1
ATOM 4575 C CA . GLU B 1 221 ? 11.414 28 7.262 1 87.81 221 GLU B CA 1
ATOM 4576 C C . GLU B 1 221 ? 12.398 28.359 6.156 1 87.81 221 GLU B C 1
ATOM 4578 O O . GLU B 1 221 ? 12.188 29.328 5.418 1 87.81 221 GLU B O 1
ATOM 4583 N N . ILE B 1 222 ? 13.406 27.531 6.105 1 89.56 222 ILE B N 1
ATOM 4584 C CA . ILE B 1 222 ? 14.398 27.75 5.062 1 89.56 222 ILE B CA 1
ATOM 4585 C C . ILE B 1 222 ? 13.773 27.5 3.693 1 89.56 222 ILE B C 1
ATOM 4587 O O . ILE B 1 222 ? 14.016 28.234 2.74 1 89.56 222 ILE B O 1
ATOM 4591 N N . ALA B 1 223 ? 13.047 26.422 3.645 1 88.88 223 ALA B N 1
ATOM 4592 C CA . ALA B 1 223 ? 12.391 26.078 2.389 1 88.88 223 ALA B CA 1
ATOM 4593 C C . ALA B 1 223 ? 11.445 27.188 1.941 1 88.88 223 ALA B C 1
ATOM 4595 O O . ALA B 1 223 ? 11.375 27.516 0.753 1 88.88 223 ALA B O 1
ATOM 4596 N N . GLU B 1 224 ? 10.75 27.734 2.852 1 88.06 224 GLU B N 1
ATOM 4597 C CA . GLU B 1 224 ? 9.852 28.844 2.535 1 88.06 224 GLU B CA 1
ATOM 4598 C C . GLU B 1 224 ? 10.609 30.016 1.919 1 88.06 224 GLU B C 1
ATOM 4600 O O . GLU B 1 224 ? 10.188 30.578 0.91 1 88.06 224 GLU B O 1
ATOM 4605 N N . LYS B 1 225 ? 11.633 30.312 2.551 1 85.94 225 LYS B N 1
ATOM 4606 C CA . LYS B 1 225 ? 12.477 31.391 2.043 1 85.94 225 LYS B CA 1
ATOM 4607 C C . LYS B 1 225 ? 13.023 31.047 0.656 1 85.94 225 LYS B C 1
ATOM 4609 O O . LYS B 1 225 ? 13.062 31.922 -0.223 1 85.94 225 LYS B O 1
ATOM 4614 N N . HIS B 1 226 ? 13.43 29.859 0.524 1 85.5 226 HIS B N 1
ATOM 4615 C CA . HIS B 1 226 ? 13.969 29.406 -0.752 1 85.5 226 HIS B CA 1
ATOM 4616 C C . HIS B 1 226 ? 12.93 29.516 -1.862 1 85.5 226 HIS B C 1
ATOM 4618 O O . HIS B 1 226 ? 13.227 30 -2.953 1 85.5 226 HIS B O 1
ATOM 4624 N N . ILE B 1 227 ? 11.758 29.031 -1.602 1 85.44 227 ILE B N 1
ATOM 4625 C CA . ILE B 1 227 ? 10.688 29.047 -2.598 1 85.44 227 ILE B CA 1
ATOM 4626 C C . ILE B 1 227 ? 10.344 30.5 -2.953 1 85.44 227 ILE B C 1
ATOM 4628 O O . ILE B 1 227 ? 10.148 30.828 -4.129 1 85.44 227 ILE B O 1
ATOM 4632 N N . SER B 1 228 ? 10.359 31.359 -1.979 1 85.31 228 SER B N 1
ATOM 4633 C CA . SER B 1 228 ? 10.055 32.75 -2.199 1 85.31 228 SER B CA 1
ATOM 4634 C C . SER B 1 228 ? 11.117 33.438 -3.072 1 85.31 228 SER B C 1
ATOM 4636 O O . SER B 1 228 ? 10.797 34.219 -3.963 1 85.31 228 SER B O 1
ATOM 4638 N N . LEU B 1 229 ? 12.289 33.125 -2.811 1 82.75 229 LEU B N 1
ATOM 4639 C CA . LEU B 1 229 ? 13.391 33.688 -3.588 1 82.75 229 LEU B CA 1
ATOM 4640 C C . LEU B 1 229 ? 13.359 33.156 -5.023 1 82.75 229 LEU B C 1
ATOM 4642 O O . LEU B 1 229 ? 13.633 33.906 -5.961 1 82.75 229 LEU B O 1
ATOM 4646 N N . ARG B 1 230 ? 13.047 31.938 -5.141 1 81.81 230 ARG B N 1
ATOM 4647 C CA . ARG B 1 230 ? 12.945 31.359 -6.473 1 81.81 230 ARG B CA 1
ATOM 4648 C C . ARG B 1 230 ? 11.812 31.984 -7.266 1 81.81 230 ARG B C 1
ATOM 4650 O O . ARG B 1 230 ? 11.93 32.188 -8.477 1 81.81 230 ARG B O 1
ATOM 4657 N N . LYS B 1 231 ? 10.758 32.125 -6.625 1 82.69 231 LYS B N 1
ATOM 4658 C CA . LYS B 1 231 ? 9.648 32.812 -7.27 1 82.69 231 LYS B CA 1
ATOM 4659 C C . LYS B 1 231 ? 10.062 34.219 -7.77 1 82.69 231 LYS B C 1
ATOM 4661 O O . LYS B 1 231 ? 9.734 34.594 -8.891 1 82.69 231 LYS B O 1
ATOM 4666 N N . ALA B 1 232 ? 10.75 34.906 -6.973 1 81 232 ALA B N 1
ATOM 4667 C CA . ALA B 1 232 ? 11.25 36.219 -7.34 1 81 232 ALA B CA 1
ATOM 4668 C C . ALA B 1 232 ? 12.219 36.125 -8.523 1 81 232 ALA B C 1
ATOM 4670 O O . ALA B 1 232 ? 12.172 36.969 -9.43 1 81 232 ALA B O 1
ATOM 4671 N N . TRP B 1 233 ? 12.992 35.125 -8.508 1 82 233 TRP B N 1
ATOM 4672 C CA . TRP B 1 233 ? 13.961 34.906 -9.578 1 82 233 TRP B CA 1
ATOM 4673 C C . TRP B 1 233 ? 13.25 34.594 -10.898 1 82 233 TRP B C 1
ATOM 4675 O O . TRP B 1 233 ? 13.648 35.094 -11.945 1 82 233 TRP B O 1
ATOM 4685 N N . ASP B 1 234 ? 12.289 33.844 -10.867 1 79.56 234 ASP B N 1
ATOM 4686 C CA . ASP B 1 234 ? 11.523 33.5 -12.07 1 79.56 234 ASP B CA 1
ATOM 4687 C C . ASP B 1 234 ? 10.867 34.75 -12.656 1 79.56 234 ASP B C 1
ATOM 4689 O O . ASP B 1 234 ? 10.82 34.906 -13.883 1 79.56 234 ASP B O 1
ATOM 4693 N N . GLU B 1 235 ? 10.414 35.562 -11.773 1 79.25 235 GLU B N 1
ATOM 4694 C CA . GLU B 1 235 ? 9.82 36.812 -12.219 1 79.25 235 GLU B CA 1
ATOM 4695 C C . GLU B 1 235 ? 10.859 37.719 -12.883 1 79.25 235 GLU B C 1
ATOM 4697 O O . GLU B 1 235 ? 10.57 38.344 -13.898 1 79.25 235 GLU B O 1
ATOM 4702 N N . LEU B 1 236 ? 11.984 37.688 -12.289 1 81.88 236 LEU B N 1
ATOM 4703 C CA . LEU B 1 236 ? 13.078 38.469 -12.852 1 81.88 236 LEU B CA 1
ATOM 4704 C C . LEU B 1 236 ? 13.523 37.906 -14.195 1 81.88 236 LEU B C 1
ATOM 4706 O O . LEU B 1 236 ? 13.836 38.656 -15.117 1 81.88 236 LEU B O 1
ATOM 4710 N N . LYS B 1 237 ? 13.562 36.625 -14.312 1 81.81 237 LYS B N 1
ATOM 4711 C CA . LYS B 1 237 ? 13.922 35.969 -15.555 1 81.81 237 LYS B CA 1
ATOM 4712 C C . LYS B 1 237 ? 12.914 36.281 -16.656 1 81.81 237 LYS B C 1
ATOM 4714 O O . LYS B 1 237 ? 13.297 36.5 -17.812 1 81.81 237 LYS B O 1
ATOM 4719 N N . ASN B 1 238 ? 11.695 36.25 -16.266 1 79.5 238 ASN B N 1
ATOM 4720 C CA . ASN B 1 238 ? 10.633 36.562 -17.219 1 79.5 238 ASN B CA 1
ATOM 4721 C C . ASN B 1 238 ? 10.672 38 -17.656 1 79.5 238 ASN B C 1
ATOM 4723 O O . ASN B 1 238 ? 10.156 38.375 -18.719 1 79.5 238 ASN B O 1
ATOM 4727 N N . SER B 1 239 ? 11.297 38.844 -16.875 1 81.75 239 SER B N 1
ATOM 4728 C CA . SER B 1 239 ? 11.398 40.25 -17.219 1 81.75 239 SER B CA 1
ATOM 4729 C C . SER B 1 239 ? 12.609 40.531 -18.109 1 81.75 239 SER B C 1
ATOM 4731 O O . SER B 1 239 ? 12.969 41.688 -18.344 1 81.75 239 SER B O 1
ATOM 4733 N N . LYS B 1 240 ? 13.25 39.5 -18.656 1 81.19 240 LYS B N 1
ATOM 4734 C CA . LYS B 1 240 ? 14.297 39.531 -19.672 1 81.19 240 LYS B CA 1
ATOM 4735 C C . LYS B 1 240 ? 15.547 40.25 -19.156 1 81.19 240 LYS B C 1
ATOM 4737 O O . LYS B 1 240 ? 16.156 41.031 -19.875 1 81.19 240 LYS B O 1
ATOM 4742 N N . LEU B 1 241 ? 15.773 40.062 -17.875 1 79.62 241 LEU B N 1
ATOM 4743 C CA . LEU B 1 241 ? 17.047 40.562 -17.344 1 79.62 241 LEU B CA 1
ATOM 4744 C C . LEU B 1 241 ? 18.219 39.812 -17.984 1 79.62 241 LEU B C 1
ATOM 4746 O O . LEU B 1 241 ? 18.062 38.656 -18.422 1 79.62 241 LEU B O 1
ATOM 4750 N N . PRO B 1 242 ? 19.312 40.5 -18.078 1 83.31 242 PRO B N 1
ATOM 4751 C CA . PRO B 1 242 ? 20.484 39.844 -18.688 1 83.31 242 PRO B CA 1
ATOM 4752 C C . PRO B 1 242 ? 20.859 38.531 -17.969 1 83.31 242 PRO B C 1
ATOM 4754 O O . PRO B 1 242 ? 20.75 38.469 -16.734 1 83.31 242 PRO B O 1
ATOM 4757 N N . GLU B 1 243 ? 21.344 37.469 -18.703 1 82.19 243 GLU B N 1
ATOM 4758 C CA . GLU B 1 243 ? 21.719 36.156 -18.188 1 82.19 243 GLU B CA 1
ATOM 4759 C C . GLU B 1 243 ? 22.797 36.281 -17.125 1 82.19 243 GLU B C 1
ATOM 4761 O O . GLU B 1 243 ? 22.812 35.5 -16.156 1 82.19 243 GLU B O 1
ATOM 4766 N N . SER B 1 244 ? 23.703 37.219 -17.344 1 84.19 244 SER B N 1
ATOM 4767 C CA . SER B 1 244 ? 24.781 37.406 -16.391 1 84.19 244 SER B CA 1
ATOM 4768 C C . SER B 1 244 ? 24.25 37.844 -15.023 1 84.19 244 SER B C 1
ATOM 4770 O O . SER B 1 244 ? 24.703 37.344 -13.984 1 84.19 244 SER B O 1
ATOM 4772 N N . SER B 1 245 ? 23.312 38.781 -15.047 1 81.19 245 SER B N 1
ATOM 4773 C CA . SER B 1 245 ? 22.688 39.25 -13.812 1 81.19 245 SER B CA 1
ATOM 4774 C C . SER B 1 245 ? 21.891 38.156 -13.141 1 81.19 245 SER B C 1
ATOM 4776 O O . SER B 1 245 ? 21.922 38 -11.922 1 81.19 245 SER B O 1
ATOM 4778 N N . LEU B 1 246 ? 21.266 37.344 -13.992 1 83.12 246 LEU B N 1
ATOM 4779 C CA . LEU B 1 246 ? 20.453 36.219 -13.477 1 83.12 246 LEU B CA 1
ATOM 4780 C C . LEU B 1 246 ? 21.344 35.188 -12.805 1 83.12 246 LEU B C 1
ATOM 4782 O O . LEU B 1 246 ? 20.984 34.625 -11.766 1 83.12 246 LEU B O 1
ATOM 4786 N N . SER B 1 247 ? 22.453 35 -13.375 1 86.38 247 SER B N 1
ATOM 4787 C CA . SER B 1 247 ? 23.391 34.031 -12.812 1 86.38 247 SER B CA 1
ATOM 4788 C C . SER B 1 247 ? 23.938 34.5 -11.469 1 86.38 247 SER B C 1
ATOM 4790 O O . SER B 1 247 ? 24.109 33.719 -10.547 1 86.38 247 SER B O 1
ATOM 4792 N N . GLU B 1 248 ? 24.156 35.812 -11.375 1 84.56 248 GLU B N 1
ATOM 4793 C CA . GLU B 1 248 ? 24.641 36.375 -10.109 1 84.56 248 GLU B CA 1
ATOM 4794 C C . GLU B 1 248 ? 23.578 36.281 -9.023 1 84.56 248 GLU B C 1
ATOM 4796 O O . GLU B 1 248 ? 23.875 35.969 -7.871 1 84.56 248 GLU B O 1
ATOM 4801 N N . ILE B 1 249 ? 22.422 36.5 -9.438 1 81 249 ILE B N 1
ATOM 4802 C CA . ILE B 1 249 ? 21.297 36.406 -8.5 1 81 249 ILE B CA 1
ATOM 4803 C C . ILE B 1 249 ? 21.109 34.969 -8.055 1 81 249 ILE B C 1
ATOM 4805 O O . ILE B 1 249 ? 20.859 34.719 -6.875 1 81 249 ILE B O 1
ATOM 4809 N N . GLU B 1 250 ? 21.312 34.094 -8.961 1 83.31 250 GLU B N 1
ATOM 4810 C CA . GLU B 1 250 ? 21.188 32.656 -8.633 1 83.31 250 GLU B CA 1
ATOM 4811 C C . GLU B 1 250 ? 22.266 32.25 -7.641 1 83.31 250 GLU B C 1
ATOM 4813 O O . GLU B 1 250 ? 21.984 31.5 -6.691 1 83.31 250 GLU B O 1
ATOM 4818 N N . LYS B 1 251 ? 23.438 32.719 -7.875 1 85.56 251 LYS B N 1
ATOM 4819 C CA . LYS B 1 251 ? 24.516 32.438 -6.941 1 85.56 251 LYS B CA 1
ATOM 4820 C C . LYS B 1 251 ? 24.234 33.031 -5.57 1 85.56 251 LYS B C 1
ATOM 4822 O O . LYS B 1 251 ? 24.547 32.438 -4.539 1 85.56 251 LYS B O 1
ATOM 4827 N N . GLY B 1 252 ? 23.703 34.188 -5.586 1 83.12 252 GLY B N 1
ATOM 4828 C CA . GLY B 1 252 ? 23.297 34.812 -4.344 1 83.12 252 GLY B CA 1
ATOM 4829 C C . GLY B 1 252 ? 22.234 34.062 -3.586 1 83.12 252 GLY B C 1
ATOM 4830 O O . GLY B 1 252 ? 22.297 33.938 -2.361 1 83.12 252 GLY B O 1
ATOM 4831 N N . ILE B 1 253 ? 21.344 33.531 -4.32 1 82.44 253 ILE B N 1
ATOM 4832 C CA . ILE B 1 253 ? 20.266 32.75 -3.721 1 82.44 253 ILE B CA 1
ATOM 4833 C C . ILE B 1 253 ? 20.859 31.5 -3.072 1 82.44 253 ILE B C 1
ATOM 4835 O O . ILE B 1 253 ? 20.484 31.141 -1.947 1 82.44 253 ILE B O 1
ATOM 4839 N N . GLN B 1 254 ? 21.797 30.906 -3.729 1 84.19 254 GLN B N 1
ATOM 4840 C CA . GLN B 1 254 ? 22.422 29.703 -3.205 1 84.19 254 GLN B CA 1
ATOM 4841 C C . GLN B 1 254 ? 23.25 30 -1.953 1 84.19 254 GLN B C 1
ATOM 4843 O O . GLN B 1 254 ? 23.188 29.25 -0.972 1 84.19 254 GLN B O 1
ATOM 4848 N N . ALA B 1 255 ? 24 31.016 -2.061 1 85.75 255 ALA B N 1
ATOM 4849 C CA . ALA B 1 255 ? 24.781 31.422 -0.903 1 85.75 255 ALA B CA 1
ATOM 4850 C C . ALA B 1 255 ? 23.891 31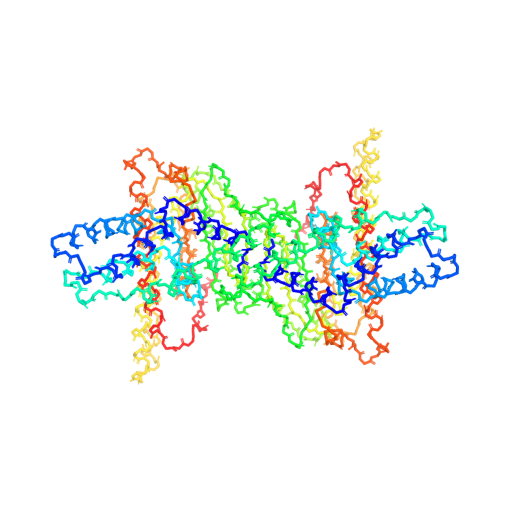.797 0.273 1 85.75 255 ALA B C 1
ATOM 4852 O O . ALA B 1 255 ? 24.203 31.484 1.425 1 85.75 255 ALA B O 1
ATOM 4853 N N . GLY B 1 256 ? 22.844 32.438 -0.026 1 85.12 256 GLY B N 1
ATOM 4854 C CA . GLY B 1 256 ? 21.875 32.781 0.999 1 85.12 256 GLY B CA 1
ATOM 4855 C C . GLY B 1 256 ? 21.234 31.578 1.657 1 85.12 256 GLY B C 1
ATOM 4856 O O . GLY B 1 256 ? 21.016 31.562 2.869 1 85.12 256 GLY B O 1
ATOM 4857 N N . LEU B 1 257 ? 21.016 30.609 0.832 1 87.88 257 LEU B N 1
ATOM 4858 C CA . LEU B 1 257 ? 20.438 29.359 1.353 1 87.88 257 LEU B CA 1
ATOM 4859 C C . LEU B 1 257 ? 21.406 28.688 2.312 1 87.88 257 LEU B C 1
ATOM 4861 O O . LEU B 1 257 ? 20.984 28.172 3.354 1 87.88 257 LEU B O 1
ATOM 4865 N N . GLU B 1 258 ? 22.625 28.688 1.923 1 89.31 258 GLU B N 1
ATOM 4866 C CA . GLU B 1 258 ? 23.641 28.062 2.762 1 89.31 258 GLU B CA 1
ATOM 4867 C C . GLU B 1 258 ? 23.781 28.781 4.098 1 89.31 258 GLU B C 1
ATOM 4869 O O . GLU B 1 258 ? 23.891 28.141 5.148 1 89.31 258 GLU B O 1
ATOM 4874 N N . THR B 1 259 ? 23.75 30.047 4 1 90.44 259 THR B N 1
ATOM 4875 C CA . THR B 1 259 ? 23.828 30.844 5.215 1 90.44 259 THR B CA 1
ATOM 4876 C C . THR B 1 259 ? 22.625 30.609 6.113 1 90.44 259 THR B C 1
ATOM 4878 O O . THR B 1 259 ? 22.766 30.406 7.32 1 90.44 259 THR B O 1
ATOM 4881 N N . SER B 1 260 ? 21.5 30.672 5.508 1 90.12 260 SER B N 1
ATOM 4882 C CA . SER B 1 260 ? 20.281 30.438 6.258 1 90.12 260 SER B CA 1
ATOM 4883 C C . SER B 1 260 ? 20.266 29.047 6.887 1 90.12 260 SER B C 1
ATOM 4885 O O . SER B 1 260 ? 19.797 28.875 8.008 1 90.12 260 SER B O 1
ATOM 4887 N N . ASN B 1 261 ? 20.766 28.109 6.121 1 92.19 261 ASN B N 1
ATOM 4888 C CA . ASN B 1 261 ? 20.844 26.75 6.617 1 92.19 261 ASN B CA 1
ATOM 4889 C C . ASN B 1 261 ? 21.75 26.641 7.844 1 92.19 261 ASN B C 1
ATOM 4891 O O . ASN B 1 261 ? 21.375 26.031 8.844 1 92.19 261 ASN B O 1
ATOM 4895 N N . ASN B 1 262 ? 22.844 27.297 7.75 1 91.88 262 ASN B N 1
ATOM 4896 C CA . ASN B 1 262 ? 23.781 27.266 8.867 1 91.88 262 ASN B CA 1
ATOM 4897 C C . ASN B 1 262 ? 23.203 27.922 10.117 1 91.88 262 ASN B C 1
ATOM 4899 O O . ASN B 1 262 ? 23.344 27.406 11.227 1 91.88 262 ASN B O 1
ATOM 4903 N N . GLU B 1 263 ? 22.562 28.984 9.922 1 91.94 263 GLU B N 1
ATOM 4904 C CA . GLU B 1 263 ? 21.938 29.688 11.039 1 91.94 263 GLU B CA 1
ATOM 4905 C C . GLU B 1 263 ? 20.844 28.828 11.68 1 91.94 263 GLU B C 1
ATOM 4907 O O . GLU B 1 263 ? 20.734 28.766 12.906 1 91.94 263 GLU B O 1
ATOM 4912 N N . ALA B 1 264 ? 20.094 28.219 10.836 1 90.94 264 ALA B N 1
ATOM 4913 C CA . ALA B 1 264 ? 19 27.359 11.312 1 90.94 264 ALA B CA 1
ATOM 4914 C C . ALA B 1 264 ? 19.547 26.188 12.102 1 90.94 264 ALA B C 1
ATOM 4916 O O . ALA B 1 264 ? 19.016 25.828 13.156 1 90.94 264 ALA B O 1
ATOM 4917 N N . ILE B 1 265 ? 20.594 25.594 11.586 1 91.69 265 ILE B N 1
ATOM 4918 C CA . ILE B 1 265 ? 21.203 24.438 12.242 1 91.69 265 ILE B CA 1
ATOM 4919 C C . ILE B 1 265 ? 21.75 24.859 13.602 1 91.69 265 ILE B C 1
ATOM 4921 O O . ILE B 1 265 ? 21.594 24.125 14.594 1 91.69 265 ILE B O 1
ATOM 4925 N N . ASP B 1 266 ? 22.328 26.047 13.656 1 92.12 266 ASP B N 1
ATOM 4926 C CA . ASP B 1 266 ? 22.844 26.547 14.93 1 92.12 266 ASP B CA 1
ATOM 4927 C C . ASP B 1 266 ? 21.719 26.734 15.938 1 92.12 266 ASP B C 1
ATOM 4929 O O . ASP B 1 266 ? 21.859 26.375 17.109 1 92.12 266 ASP B O 1
ATOM 4933 N N . LYS B 1 267 ? 20.688 27.219 15.477 1 92.12 267 LYS B N 1
ATOM 4934 C CA . LYS B 1 267 ? 19.531 27.422 16.328 1 92.12 267 LYS B CA 1
ATOM 4935 C C . LYS B 1 267 ? 18.984 26.094 16.844 1 92.12 267 LYS B C 1
ATOM 4937 O O . LYS B 1 267 ? 18.625 25.984 18.016 1 92.12 267 LYS B O 1
ATOM 4942 N N . ALA B 1 268 ? 18.922 25.141 15.961 1 91 268 ALA B N 1
ATOM 4943 C CA . ALA B 1 268 ? 18.391 23.844 16.312 1 91 268 ALA B CA 1
ATOM 4944 C C . ALA B 1 268 ? 19.281 23.141 17.344 1 91 268 ALA B C 1
ATOM 4946 O O . ALA B 1 268 ? 18.797 22.516 18.281 1 91 268 ALA B O 1
ATOM 4947 N N . PHE B 1 269 ? 20.547 23.266 17.156 1 92.69 269 PHE B N 1
ATOM 4948 C CA . PHE B 1 269 ? 21.5 22.625 18.062 1 92.69 269 PHE B CA 1
ATOM 4949 C C . PHE B 1 269 ? 21.406 23.234 19.453 1 92.69 269 PHE B C 1
ATOM 4951 O O . PHE B 1 269 ? 21.672 22.547 20.453 1 92.69 269 PHE B O 1
ATOM 4958 N N . LYS B 1 270 ? 20.969 24.453 19.516 1 91.38 270 LYS B N 1
ATOM 4959 C CA . LYS B 1 270 ? 20.812 25.109 20.797 1 91.38 270 LYS B CA 1
ATOM 4960 C C . LYS B 1 270 ? 19.484 24.719 21.453 1 91.38 270 LYS B C 1
ATOM 4962 O O . LYS B 1 270 ? 19.344 24.797 22.672 1 91.38 270 LYS B O 1
ATOM 4967 N N . ALA B 1 271 ? 18.578 24.312 20.672 1 87.19 271 ALA B N 1
ATOM 4968 C CA . ALA B 1 271 ? 17.234 24.031 21.141 1 87.19 271 ALA B CA 1
ATOM 4969 C C . ALA B 1 271 ? 17.109 22.609 21.656 1 87.19 271 ALA B C 1
ATOM 4971 O O . ALA B 1 271 ? 16.141 22.266 22.344 1 87.19 271 ALA B O 1
ATOM 4972 N N . VAL B 1 272 ? 18.125 21.781 21.359 1 88.06 272 VAL B N 1
ATOM 4973 C CA . VAL B 1 272 ? 18.016 20.375 21.75 1 88.06 272 VAL B CA 1
ATOM 4974 C C . VAL B 1 272 ? 19.125 20.031 22.75 1 88.06 272 VAL B C 1
ATOM 4976 O O . VAL B 1 272 ? 20.188 20.641 22.734 1 88.06 272 VAL B O 1
ATOM 4979 N N . GLU B 1 273 ? 18.781 19.094 23.625 1 89 273 GLU B N 1
ATOM 4980 C CA . GLU B 1 273 ? 19.797 18.578 24.531 1 89 273 GLU B CA 1
ATOM 4981 C C . GLU B 1 273 ? 20.688 17.562 23.844 1 89 273 GLU B C 1
ATOM 4983 O O . GLU B 1 273 ? 20.203 16.531 23.359 1 89 273 GLU B O 1
ATOM 4988 N N . LEU B 1 274 ? 21.938 17.812 23.875 1 92.56 274 LEU B N 1
ATOM 4989 C CA . LEU B 1 274 ? 22.891 16.953 23.188 1 92.56 274 LEU B CA 1
ATOM 4990 C C . LEU B 1 274 ? 23.328 15.797 24.078 1 92.56 274 LEU B C 1
ATOM 4992 O O . LEU B 1 274 ? 23.656 16 25.25 1 92.56 274 LEU B O 1
ATOM 4996 N N . LYS B 1 275 ? 23.281 14.617 23.516 1 93.81 275 LYS B N 1
ATOM 4997 C CA . LYS B 1 275 ? 23.656 13.43 24.281 1 93.81 275 LYS B CA 1
ATOM 4998 C C . LYS B 1 275 ? 24.938 12.805 23.75 1 93.81 275 LYS B C 1
ATOM 5000 O O . LYS B 1 275 ? 25.219 11.641 24.016 1 93.81 275 LYS B O 1
ATOM 5005 N N . VAL B 1 276 ? 25.641 13.539 22.938 1 94.69 276 VAL B N 1
ATOM 5006 C CA . VAL B 1 276 ? 26.906 13.062 22.375 1 94.69 276 VAL B CA 1
ATOM 5007 C C . VA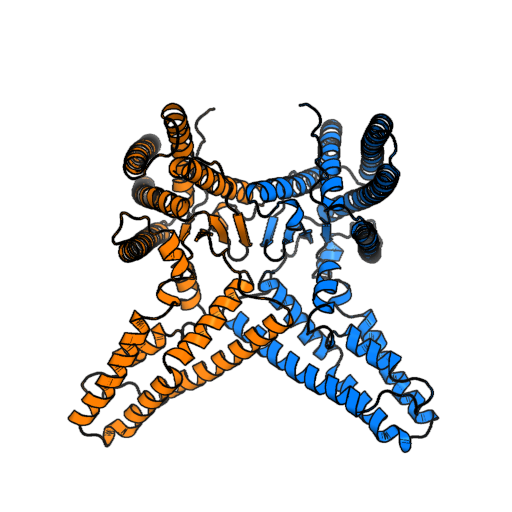L B 1 276 ? 28.047 13.938 22.859 1 94.69 276 VAL B C 1
ATOM 5009 O O . VAL B 1 276 ? 27.828 15.016 23.406 1 94.69 276 VAL B O 1
ATOM 5012 N N . SER B 1 277 ? 29.297 13.461 22.656 1 94.75 277 SER B N 1
ATOM 5013 C CA . SER B 1 277 ? 30.469 14.227 23.031 1 94.75 277 SER B CA 1
ATOM 5014 C C . SER B 1 277 ? 30.594 15.492 22.188 1 94.75 277 SER B C 1
ATOM 5016 O O . SER B 1 277 ? 29.969 15.609 21.125 1 94.75 277 SER B O 1
ATOM 5018 N N . ALA B 1 278 ? 31.391 16.406 22.641 1 93.56 278 ALA B N 1
ATOM 5019 C CA . ALA B 1 278 ? 31.578 17.672 21.953 1 93.56 278 ALA B CA 1
ATOM 5020 C C . ALA B 1 278 ? 32.156 17.469 20.562 1 93.56 278 ALA B C 1
ATOM 5022 O O . ALA B 1 278 ? 31.75 18.125 19.594 1 93.56 278 ALA B O 1
ATOM 5023 N N . ASP B 1 279 ? 33.094 16.562 20.422 1 95.19 279 ASP B N 1
ATOM 5024 C CA . ASP B 1 279 ? 33.719 16.297 19.141 1 95.19 279 ASP B CA 1
ATOM 5025 C C . ASP B 1 279 ? 32.719 15.656 18.172 1 95.19 279 ASP B C 1
ATOM 5027 O O . ASP B 1 279 ? 32.656 16.047 17 1 95.19 279 ASP B O 1
ATOM 5031 N N . ARG B 1 280 ? 32 14.711 18.688 1 95.94 280 ARG B N 1
ATOM 5032 C CA . ARG B 1 280 ? 31.016 14.062 17.844 1 95.94 280 ARG B CA 1
ATOM 5033 C C . ARG B 1 280 ? 29.906 15.031 17.453 1 95.94 280 ARG B C 1
ATOM 5035 O O . ARG B 1 280 ? 29.375 14.977 16.344 1 95.94 280 ARG B O 1
ATOM 5042 N N . SER B 1 281 ? 29.594 15.93 18.375 1 95.69 281 SER B N 1
ATOM 5043 C CA . SER B 1 281 ? 28.578 16.938 18.109 1 95.69 281 SER B CA 1
ATOM 5044 C C . SER B 1 281 ? 29 17.828 16.938 1 95.69 281 SER B C 1
ATOM 5046 O O . SER B 1 281 ? 28.156 18.203 16.109 1 95.69 281 SER B O 1
ATOM 5048 N N . LYS B 1 282 ? 30.234 18.109 16.828 1 94.56 282 LYS B N 1
ATOM 5049 C CA . LYS B 1 282 ? 30.75 18.922 15.719 1 94.56 282 LYS B CA 1
ATOM 5050 C C . LYS B 1 282 ? 30.625 18.188 14.391 1 94.56 282 LYS B C 1
ATOM 5052 O O . LYS B 1 282 ? 30.281 18.766 13.375 1 94.56 282 LYS B O 1
ATOM 5057 N N . GLU B 1 283 ? 30.938 16.922 14.438 1 96.25 283 GLU B N 1
ATOM 5058 C CA . GLU B 1 283 ? 30.812 16.094 13.234 1 96.25 283 GLU B CA 1
ATOM 5059 C C . GLU B 1 283 ? 29.359 15.984 12.781 1 96.25 283 GLU B C 1
ATOM 5061 O O . GLU B 1 283 ? 29.062 16.125 11.594 1 96.25 283 GLU B O 1
ATOM 5066 N N . LEU B 1 284 ? 28.547 15.797 13.773 1 96.25 284 LEU B N 1
ATOM 5067 C CA . LEU B 1 284 ? 27.125 15.648 13.469 1 96.25 284 LEU B CA 1
ATOM 5068 C C . LEU B 1 284 ? 26.547 16.953 12.945 1 96.25 284 LEU B C 1
ATOM 5070 O O . LEU B 1 284 ? 25.656 16.938 12.094 1 96.25 284 LEU B O 1
ATOM 5074 N N . ARG B 1 285 ? 27.047 18.031 13.43 1 95.94 285 ARG B N 1
ATOM 5075 C CA . ARG B 1 285 ? 26.578 19.328 12.945 1 95.94 285 ARG B CA 1
ATOM 5076 C C . ARG B 1 285 ? 26.828 19.469 11.445 1 95.94 285 ARG B C 1
ATOM 5078 O O . ARG B 1 285 ? 25.953 19.938 10.711 1 95.94 285 ARG B O 1
ATOM 5085 N N . VAL B 1 286 ? 27.984 19.047 11.008 1 94.62 286 VAL B N 1
ATOM 5086 C CA . VAL B 1 286 ? 28.344 19.109 9.594 1 94.62 286 VAL B CA 1
ATOM 5087 C C . VAL B 1 286 ? 27.469 18.156 8.797 1 94.62 286 VAL B C 1
ATOM 5089 O O . VAL B 1 286 ? 26.938 18.516 7.746 1 94.62 286 VAL B O 1
ATOM 5092 N N . GLU B 1 287 ? 27.297 17 9.352 1 95.5 287 GLU B N 1
ATOM 5093 C CA . GLU B 1 287 ? 26.5 15.977 8.68 1 95.5 287 GLU B CA 1
ATOM 5094 C C . GLU B 1 287 ? 25.047 16.406 8.547 1 95.5 287 GLU B C 1
ATOM 5096 O O . GLU B 1 287 ? 24.469 16.359 7.457 1 95.5 287 GLU B O 1
ATOM 5101 N N . ILE B 1 288 ? 24.5 16.906 9.602 1 95.94 288 ILE B N 1
ATOM 5102 C CA . ILE B 1 288 ? 23.094 17.328 9.633 1 95.94 288 ILE B CA 1
ATOM 5103 C C . ILE B 1 288 ? 22.906 18.562 8.75 1 95.94 288 ILE B C 1
ATOM 5105 O O . ILE B 1 288 ? 21.891 18.703 8.07 1 95.94 288 ILE B O 1
ATOM 5109 N N . GLY B 1 289 ? 23.922 19.406 8.797 1 94.81 289 GLY B N 1
ATOM 5110 C CA . GLY B 1 289 ? 23.859 20.578 7.945 1 94.81 289 GLY B CA 1
ATOM 5111 C C . GLY B 1 289 ? 23.75 20.234 6.469 1 94.81 289 GLY B C 1
ATOM 5112 O O . GLY B 1 289 ? 22.938 20.812 5.75 1 94.81 289 GLY B O 1
ATOM 5113 N N . ARG B 1 290 ? 24.547 19.281 6.043 1 94.44 290 ARG B N 1
ATOM 5114 C CA . ARG B 1 290 ? 24.516 18.844 4.652 1 94.44 290 ARG B CA 1
ATOM 5115 C C . ARG B 1 290 ? 23.188 18.188 4.309 1 94.44 290 ARG B C 1
ATOM 5117 O O . ARG B 1 290 ? 22.609 18.469 3.256 1 94.44 290 ARG B O 1
ATOM 5124 N N . GLN B 1 291 ? 22.75 17.391 5.156 1 93.81 291 GLN B N 1
ATOM 5125 C CA . GLN B 1 291 ? 21.484 16.688 4.949 1 93.81 291 GLN B CA 1
ATOM 5126 C C . GLN B 1 291 ? 20.297 17.656 4.934 1 93.81 291 GLN B C 1
ATOM 5128 O O . GLN B 1 291 ? 19.391 17.516 4.117 1 93.81 291 GLN B O 1
ATOM 5133 N N . ALA B 1 292 ? 20.359 18.625 5.805 1 94.06 292 ALA B N 1
ATOM 5134 C CA . ALA B 1 292 ? 19.297 19.609 5.891 1 94.06 292 ALA B CA 1
ATOM 5135 C C . ALA B 1 292 ? 19.172 20.406 4.594 1 94.06 292 ALA B C 1
ATOM 5137 O O . ALA B 1 292 ? 18.078 20.734 4.152 1 94.06 292 ALA B O 1
ATOM 5138 N N . LEU B 1 293 ? 20.281 20.656 4.043 1 91.81 293 LEU B N 1
ATOM 5139 C CA . LEU B 1 293 ? 20.281 21.391 2.783 1 91.81 293 LEU B CA 1
ATOM 5140 C C . LEU B 1 293 ? 19.625 20.562 1.68 1 91.81 293 LEU B C 1
ATOM 5142 O O . LEU B 1 293 ? 18.828 21.094 0.9 1 91.81 293 LEU B O 1
ATOM 5146 N N . GLU B 1 294 ? 19.938 19.344 1.632 1 91.12 294 GLU B N 1
ATOM 5147 C CA . GLU B 1 294 ? 19.328 18.453 0.646 1 91.12 294 GLU B CA 1
ATOM 5148 C C . GLU B 1 294 ? 17.828 18.328 0.88 1 91.12 294 GLU B C 1
ATOM 5150 O O . GLU B 1 294 ? 17.047 18.328 -0.069 1 91.12 294 GLU B O 1
ATOM 5155 N N . LEU B 1 295 ? 17.469 18.25 2.104 1 93.31 295 LEU B N 1
ATOM 5156 C CA . LEU B 1 295 ? 16.062 18.125 2.453 1 93.31 295 LEU B CA 1
ATOM 5157 C C . LEU B 1 295 ? 15.297 19.391 2.086 1 93.31 295 LEU B C 1
ATOM 5159 O O . LEU B 1 295 ? 14.141 19.328 1.667 1 93.31 295 LEU B O 1
ATOM 5163 N N . THR B 1 296 ? 15.961 20.5 2.309 1 91.38 296 THR B N 1
ATOM 5164 C CA . THR B 1 296 ? 15.336 21.766 1.952 1 91.38 296 THR B CA 1
ATOM 5165 C C . THR B 1 296 ? 14.922 21.766 0.481 1 91.38 296 THR B C 1
ATOM 5167 O O . THR B 1 296 ? 13.836 22.234 0.135 1 91.38 296 THR B O 1
ATOM 5170 N N . LEU B 1 297 ? 15.734 21.203 -0.302 1 88.12 297 LEU B N 1
ATOM 5171 C CA . LEU B 1 297 ? 15.445 21.141 -1.729 1 88.12 297 LEU B CA 1
ATOM 5172 C C . LEU B 1 297 ? 14.273 20.188 -2.004 1 88.12 297 LEU B C 1
ATOM 5174 O O . LEU B 1 297 ? 13.391 20.516 -2.803 1 88.12 297 LEU B O 1
ATOM 5178 N N . ASP B 1 298 ? 14.242 19.125 -1.383 1 89.81 298 ASP B N 1
ATOM 5179 C CA . ASP B 1 298 ? 13.156 18.172 -1.559 1 89.81 298 ASP B CA 1
ATOM 5180 C C . ASP B 1 298 ? 11.828 18.75 -1.052 1 89.81 298 ASP B C 1
ATOM 5182 O O . ASP B 1 298 ? 10.789 18.578 -1.691 1 89.81 298 ASP B O 1
ATOM 5186 N N . ILE B 1 299 ? 11.945 19.375 0.071 1 89.81 299 ILE B N 1
ATOM 5187 C CA . ILE B 1 299 ? 10.75 19.953 0.678 1 89.81 299 ILE B CA 1
ATOM 5188 C C . ILE B 1 299 ? 10.211 21.062 -0.214 1 89.81 299 ILE B C 1
ATOM 5190 O O . ILE B 1 299 ? 9 21.234 -0.349 1 89.81 299 ILE B O 1
ATOM 5194 N N . SER B 1 300 ? 11.102 21.75 -0.832 1 87.38 300 SER B N 1
ATOM 5195 C CA . SER B 1 300 ? 10.695 22.797 -1.764 1 87.38 300 SER B CA 1
ATOM 5196 C C . SER B 1 300 ? 9.977 22.219 -2.977 1 87.38 300 SER B C 1
ATOM 5198 O O . SER B 1 300 ? 9.227 22.922 -3.658 1 87.38 300 SER B O 1
ATOM 5200 N N . LYS B 1 301 ? 10.234 20.938 -3.199 1 86.56 301 LYS B N 1
ATOM 5201 C CA . LYS B 1 301 ? 9.594 20.266 -4.324 1 86.56 301 LYS B CA 1
ATOM 5202 C C . LYS B 1 301 ? 8.359 19.484 -3.873 1 86.56 301 LYS B C 1
ATOM 5204 O O . LYS B 1 301 ? 7.734 18.781 -4.672 1 86.56 301 LYS B O 1
ATOM 5209 N N . GLY B 1 302 ? 8.062 19.625 -2.553 1 86.25 302 GLY B N 1
ATOM 5210 C CA . GLY B 1 302 ? 6.797 19.078 -2.098 1 86.25 302 GLY B CA 1
ATOM 5211 C C . GLY B 1 302 ? 6.965 17.938 -1.105 1 86.25 302 GLY B C 1
ATOM 5212 O O . GLY B 1 302 ? 5.977 17.406 -0.586 1 86.25 302 GLY B O 1
ATOM 5213 N N . ALA B 1 303 ? 8.219 17.5 -0.835 1 88.94 303 ALA B N 1
ATOM 5214 C CA . ALA B 1 303 ? 8.422 16.469 0.184 1 88.94 303 ALA B CA 1
ATOM 5215 C C . ALA B 1 303 ? 8.016 16.984 1.564 1 88.94 303 ALA B C 1
ATOM 5217 O O . ALA B 1 303 ? 8.055 18.188 1.821 1 88.94 303 ALA B O 1
ATOM 5218 N N . ARG B 1 304 ? 7.594 16.047 2.379 1 88.88 304 ARG B N 1
ATOM 5219 C CA . ARG B 1 304 ? 7.141 16.422 3.715 1 88.88 304 ARG B CA 1
ATOM 5220 C C . ARG B 1 304 ? 7.516 15.352 4.738 1 88.88 304 ARG B C 1
ATOM 5222 O O . ARG B 1 304 ? 7.652 14.172 4.395 1 88.88 304 ARG B O 1
ATOM 5229 N N . ILE B 1 305 ? 7.629 15.852 5.93 1 86.31 305 ILE B N 1
ATOM 5230 C CA . ILE B 1 305 ? 7.738 14.977 7.098 1 86.31 305 ILE B CA 1
ATOM 5231 C C . ILE B 1 305 ? 6.586 15.258 8.062 1 86.31 305 ILE B C 1
ATOM 5233 O O . ILE B 1 305 ? 6.305 16.422 8.375 1 86.31 305 ILE B O 1
ATOM 5237 N N . PHE B 1 306 ? 5.91 14.211 8.453 1 81.88 306 PHE B N 1
ATOM 5238 C CA . PHE B 1 306 ? 4.824 14.398 9.406 1 81.88 306 PHE B CA 1
ATOM 5239 C C . PHE B 1 306 ? 4.902 13.359 10.523 1 81.88 306 PHE B C 1
ATOM 5241 O O . PHE B 1 306 ? 5.469 12.281 10.344 1 81.88 306 PHE B O 1
ATOM 5248 N N . VAL B 1 307 ? 4.441 13.906 11.648 1 77.38 307 VAL B N 1
ATOM 5249 C CA . VAL B 1 307 ? 4.312 12.977 12.766 1 77.38 307 VAL B CA 1
ATOM 5250 C C . VAL B 1 307 ? 2.953 12.281 12.711 1 77.38 307 VAL B C 1
ATOM 5252 O O . VAL B 1 307 ? 1.924 12.938 12.531 1 77.38 307 VAL B O 1
ATOM 5255 N N . SER B 1 308 ? 3.084 11.031 12.594 1 67.81 308 SER B N 1
ATOM 5256 C CA . SER B 1 308 ? 1.866 10.234 12.664 1 67.81 308 SER B CA 1
ATOM 5257 C C . SER B 1 308 ? 1.521 9.875 14.109 1 67.81 308 SER B C 1
ATOM 5259 O O . SER B 1 308 ? 2.184 9.039 14.719 1 67.81 308 SER B O 1
ATOM 5261 N N . LEU B 1 309 ? 0.66 10.688 14.711 1 64 309 LEU B N 1
ATOM 5262 C CA . LEU B 1 309 ? 0.267 10.406 16.094 1 64 309 LEU B CA 1
ATOM 5263 C C . LEU B 1 309 ? -1.023 9.594 16.125 1 64 309 LEU B C 1
ATOM 5265 O O . LEU B 1 309 ? -2.072 10.062 15.68 1 64 309 LEU B O 1
ATOM 5269 N N . GLU B 1 310 ? -0.885 8.359 16.266 1 58.12 310 GLU B N 1
ATOM 5270 C CA . GLU B 1 310 ? -2.061 7.496 16.281 1 58.12 310 GLU B CA 1
ATOM 5271 C C . GLU B 1 310 ? -2.688 7.441 17.672 1 58.12 310 GLU B C 1
ATOM 5273 O O . GLU B 1 310 ? -3.857 7.086 17.828 1 58.12 310 GLU B O 1
ATOM 5278 N N . SER B 1 311 ? -1.756 7.711 18.625 1 58.88 311 SER B N 1
ATOM 5279 C CA . SER B 1 311 ? -2.285 7.512 19.969 1 58.88 311 SER B CA 1
ATOM 5280 C C . SER B 1 311 ? -1.782 8.594 20.922 1 58.88 311 SER B C 1
ATOM 5282 O O . SER B 1 311 ? -0.779 9.25 20.641 1 58.88 311 SER B O 1
ATOM 5284 N N . GLN B 1 312 ? -2.648 8.773 21.922 1 62.09 312 GLN B N 1
ATOM 5285 C CA . GLN B 1 312 ? -2.24 9.656 23.016 1 62.09 312 GLN B CA 1
ATOM 5286 C C . GLN B 1 312 ? -0.921 9.195 23.625 1 62.09 312 GLN B C 1
ATOM 5288 O O . GLN B 1 312 ? -0.101 10.023 24.047 1 62.09 312 GLN B O 1
ATOM 5293 N N . GLN B 1 313 ? -0.753 7.992 23.547 1 67.5 313 GLN B N 1
ATOM 5294 C CA . GLN B 1 313 ? 0.47 7.418 24.109 1 67.5 313 GLN B CA 1
ATOM 5295 C C . GLN B 1 313 ? 1.696 7.895 23.328 1 67.5 313 GLN B C 1
ATOM 5297 O O . GLN B 1 313 ? 2.738 8.188 23.922 1 67.5 313 GLN B O 1
ATOM 5302 N N . GLN B 1 314 ? 1.467 8.086 22.125 1 72.25 314 GLN B N 1
ATOM 5303 C CA . GLN B 1 314 ? 2.59 8.516 21.297 1 72.25 314 GLN B CA 1
ATOM 5304 C C . GLN B 1 314 ? 2.955 9.969 21.578 1 72.25 314 GLN B C 1
ATOM 5306 O O . GLN B 1 314 ? 4.129 10.336 21.531 1 72.25 314 GLN B O 1
ATOM 5311 N N . ILE B 1 315 ? 1.932 10.695 21.953 1 69.25 315 ILE B N 1
ATOM 5312 C CA . ILE B 1 315 ? 2.174 12.086 22.312 1 69.25 315 ILE B CA 1
ATOM 5313 C C . ILE B 1 315 ? 2.947 12.148 23.625 1 69.25 315 ILE B C 1
ATOM 5315 O O . ILE B 1 315 ? 3.875 12.945 23.781 1 69.25 315 ILE B O 1
ATOM 5319 N N . GLU B 1 316 ? 2.584 11.242 24.469 1 73.31 316 GLU B N 1
ATOM 5320 C CA . GLU B 1 316 ? 3.25 11.18 25.766 1 73.31 316 GLU B CA 1
ATOM 5321 C C . GLU B 1 316 ? 4.699 10.727 25.609 1 73.31 316 GLU B C 1
ATOM 5323 O O . GLU B 1 316 ? 5.574 11.164 26.359 1 73.31 316 GLU B O 1
ATOM 5328 N N . LEU B 1 317 ? 4.863 9.984 24.625 1 74.44 317 LEU B N 1
ATOM 5329 C CA . LEU B 1 317 ? 6.219 9.492 24.375 1 74.44 317 LEU B CA 1
ATOM 5330 C C . LEU B 1 317 ? 7.133 10.625 23.922 1 74.44 317 LEU B C 1
ATOM 5332 O O . LEU B 1 317 ? 8.336 10.602 24.188 1 74.44 317 LEU B O 1
ATOM 5336 N N . MET B 1 318 ? 6.574 11.5 23.266 1 76.31 318 MET B N 1
ATOM 5337 C CA . MET B 1 318 ? 7.359 12.617 22.75 1 76.31 318 MET B CA 1
ATOM 5338 C C . MET B 1 318 ? 7.582 13.672 23.828 1 76.31 318 MET B C 1
ATOM 5340 O O . MET B 1 318 ? 8.547 14.438 23.766 1 76.31 318 MET B O 1
ATOM 5344 N N . ALA B 1 319 ? 6.531 13.656 24.719 1 67.94 319 ALA B N 1
ATOM 5345 C CA . ALA B 1 319 ? 6.598 14.664 25.781 1 67.94 319 ALA B CA 1
ATOM 5346 C C . ALA B 1 319 ? 7.734 14.359 26.75 1 67.94 319 ALA B C 1
ATOM 5348 O O . ALA B 1 319 ? 7.941 13.211 27.125 1 67.94 319 ALA B O 1
ATOM 5349 N N . ASN B 1 320 ? 8.742 15.148 26.641 1 57.56 320 ASN B N 1
ATOM 5350 C CA . ASN B 1 320 ? 9.82 15.055 27.625 1 57.56 320 ASN B CA 1
ATOM 5351 C C . ASN B 1 320 ? 9.438 15.703 28.953 1 57.56 320 ASN B C 1
ATOM 5353 O O . ASN B 1 320 ? 8.492 16.5 29 1 57.56 320 ASN B O 1
ATOM 5357 N N . GLU B 1 321 ? 9.914 15.383 30.203 1 49.44 321 GLU B N 1
ATOM 5358 C CA . GLU B 1 321 ? 9.734 16 31.516 1 49.44 321 GLU B CA 1
ATOM 5359 C C . GLU B 1 321 ? 9.586 17.516 31.391 1 49.44 321 GLU B C 1
ATOM 5361 O O . GLU B 1 321 ? 8.945 18.156 32.219 1 49.44 321 GLU B O 1
ATOM 5366 N N . ALA B 1 322 ? 10.188 18.203 30.734 1 46.88 322 ALA B N 1
ATOM 5367 C CA . ALA B 1 322 ? 10.234 19.656 30.828 1 46.88 322 ALA B CA 1
ATOM 5368 C C . ALA B 1 322 ? 8.992 20.281 30.203 1 46.88 322 ALA B C 1
ATOM 5370 O O . ALA B 1 322 ? 8.734 21.484 30.375 1 46.88 322 ALA B O 1
ATOM 5371 N N . LEU B 1 323 ? 8.328 19.891 29.188 1 48.81 323 LEU B N 1
ATOM 5372 C CA . LEU B 1 323 ? 7.207 20.594 28.578 1 48.81 323 LEU B CA 1
ATOM 5373 C C . LEU B 1 323 ? 5.887 20.141 29.188 1 48.81 323 LEU B C 1
ATOM 5375 O O . LEU B 1 323 ? 5.645 18.938 29.359 1 48.81 323 LEU B O 1
ATOM 5379 N N . ASP B 1 324 ? 5.207 20.828 30.188 1 49.94 324 ASP B N 1
ATOM 5380 C CA . ASP B 1 324 ? 3.832 20.812 30.688 1 49.94 324 ASP B CA 1
ATOM 5381 C C . ASP B 1 324 ? 2.865 20.344 29.594 1 49.94 324 ASP B C 1
ATOM 5383 O O . ASP B 1 324 ? 2.467 21.125 28.734 1 49.94 324 ASP B O 1
ATOM 5387 N N . ASP B 1 325 ? 3.215 19.062 28.453 1 57.59 325 ASP B N 1
ATOM 5388 C CA . ASP B 1 325 ? 4.137 18.641 27.406 1 57.59 325 ASP B CA 1
ATOM 5389 C C . ASP B 1 325 ? 3.379 18.062 26.203 1 57.59 325 ASP B C 1
ATOM 5391 O O . ASP B 1 325 ? 3.705 18.375 25.047 1 57.59 325 ASP B O 1
ATOM 5395 N N . THR B 1 326 ? 2.189 17.766 26.5 1 67.19 326 THR B N 1
ATOM 5396 C CA . THR B 1 326 ? 1.375 17.266 25.406 1 67.19 326 THR B CA 1
ATOM 5397 C C . THR B 1 326 ? 0.798 18.422 24.578 1 67.19 326 THR B C 1
ATOM 5399 O O . THR B 1 326 ? 0.686 18.328 23.359 1 67.19 326 THR B O 1
ATOM 5402 N N . THR B 1 327 ? 0.316 19.5 25.281 1 70.12 327 THR B N 1
ATOM 5403 C CA . THR B 1 327 ? -0.245 20.672 24.609 1 70.12 327 THR B CA 1
ATOM 5404 C C . THR B 1 327 ? 0.788 21.312 23.688 1 70.12 327 THR B C 1
ATOM 5406 O O . THR B 1 327 ? 0.459 21.734 22.578 1 70.12 327 THR B O 1
ATOM 5409 N N . GLU B 1 328 ? 1.932 21.297 24.125 1 71.38 328 GLU B N 1
ATOM 5410 C CA . GLU B 1 328 ? 2.996 21.891 23.312 1 71.38 328 GLU B CA 1
ATOM 5411 C C . GLU B 1 328 ? 3.258 21.062 22.062 1 71.38 328 GLU B C 1
ATOM 5413 O O . GLU B 1 328 ? 3.5 21.625 20.984 1 71.38 328 GLU B O 1
ATOM 5418 N N . ILE B 1 329 ? 3.107 19.844 22.297 1 74.12 329 ILE B N 1
ATOM 5419 C CA . ILE B 1 329 ? 3.326 18.953 21.156 1 74.12 329 ILE B CA 1
ATOM 5420 C C . ILE B 1 329 ? 2.236 19.172 20.109 1 74.12 329 ILE B C 1
ATOM 5422 O O . ILE B 1 329 ? 2.521 19.25 18.922 1 74.12 329 ILE B O 1
ATOM 5426 N N . LYS B 1 330 ? 1.073 19.297 20.562 1 71.75 330 LYS B N 1
ATOM 5427 C CA . LYS B 1 330 ? -0.043 19.531 19.656 1 71.75 330 LYS B CA 1
ATOM 5428 C C . LYS B 1 330 ? 0.123 20.859 18.922 1 71.75 330 LYS B C 1
ATOM 5430 O O . LYS B 1 330 ? -0.161 20.969 17.734 1 71.75 330 LYS B O 1
ATOM 5435 N N . LEU B 1 331 ? 0.561 21.812 19.688 1 73.94 331 LEU B N 1
ATOM 5436 C CA . LEU B 1 331 ? 0.806 23.125 19.094 1 73.94 331 LEU B CA 1
ATOM 5437 C C . LEU B 1 331 ? 1.896 23.031 18.031 1 73.94 331 LEU B C 1
ATOM 5439 O O . LEU B 1 331 ? 1.791 23.656 16.969 1 73.94 331 LEU B O 1
ATOM 5443 N N . HIS B 1 332 ? 2.828 22.266 18.328 1 74.69 332 HIS B N 1
ATOM 5444 C CA . HIS B 1 332 ? 3.918 22.078 17.375 1 74.69 332 HIS B CA 1
ATOM 5445 C C . HIS B 1 332 ? 3.424 21.438 16.094 1 74.69 332 HIS B C 1
ATOM 5447 O O . HIS B 1 332 ? 3.799 21.859 14.992 1 74.69 332 HIS B O 1
ATOM 5453 N N . ILE B 1 333 ? 2.582 20.516 16.297 1 73.88 333 ILE B N 1
ATOM 5454 C CA . ILE B 1 333 ? 2.029 19.812 15.148 1 73.88 333 ILE B CA 1
ATOM 5455 C C . ILE B 1 333 ? 1.156 20.766 14.328 1 73.88 333 ILE B C 1
ATOM 5457 O O . ILE B 1 333 ? 1.218 20.766 13.102 1 73.88 333 ILE B O 1
ATOM 5461 N N . GLU B 1 334 ? 0.428 21.609 15.016 1 76.5 334 GLU B N 1
ATOM 5462 C CA . GLU B 1 334 ? -0.428 22.578 14.344 1 76.5 334 GLU B CA 1
ATOM 5463 C C . GLU B 1 334 ? 0.399 23.609 13.594 1 76.5 334 GLU B C 1
ATOM 5465 O O . GLU B 1 334 ? 0.06 23.984 12.469 1 76.5 334 GLU B O 1
ATOM 5470 N N . GLU B 1 335 ? 1.4 24 14.195 1 77.31 335 GLU B N 1
ATOM 5471 C CA . GLU B 1 335 ? 2.285 24.969 13.555 1 77.31 335 GLU B CA 1
ATOM 5472 C C . GLU B 1 335 ? 2.932 24.375 12.305 1 77.31 335 GLU B C 1
ATOM 5474 O O . GLU B 1 335 ? 3.078 25.062 11.289 1 77.31 335 GLU B O 1
ATOM 5479 N N . GLN B 1 336 ? 3.281 23.188 12.484 1 78.75 336 GLN B N 1
ATOM 5480 C CA . GLN B 1 336 ? 3.873 22.516 11.336 1 78.75 336 GLN B CA 1
ATOM 5481 C C . GLN B 1 336 ? 2.883 22.422 10.18 1 78.75 336 GLN B C 1
ATOM 5483 O O . GLN B 1 336 ? 3.248 22.656 9.023 1 78.75 336 GLN B O 1
ATOM 5488 N N . LYS B 1 337 ? 1.696 22.125 10.438 1 79.5 337 LYS B N 1
ATOM 5489 C CA . LYS B 1 337 ? 0.672 22.031 9.398 1 79.5 337 LYS B CA 1
ATOM 5490 C C . LYS B 1 337 ? 0.45 23.375 8.719 1 79.5 337 LYS B C 1
ATOM 5492 O O . LYS B 1 337 ? 0.247 23.438 7.508 1 79.5 337 LYS B O 1
ATOM 5497 N N . LEU B 1 338 ? 0.568 24.344 9.602 1 81.81 338 LEU B N 1
ATOM 5498 C CA . LEU B 1 338 ? 0.404 25.688 9.062 1 81.81 338 LEU B CA 1
ATOM 5499 C C .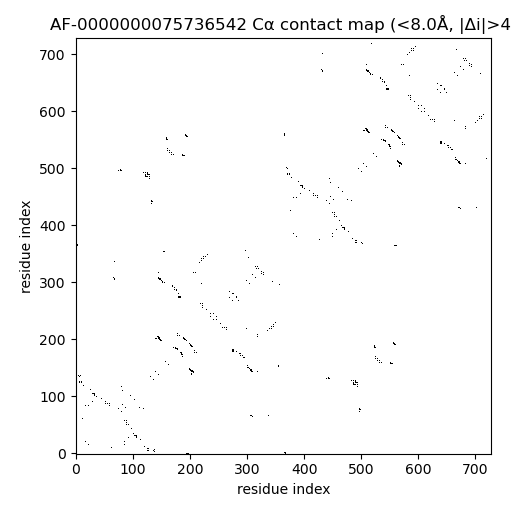 LEU B 1 338 ? 1.552 26.047 8.125 1 81.81 338 LEU B C 1
ATOM 5501 O O . LEU B 1 338 ? 1.332 26.625 7.059 1 81.81 338 LEU B O 1
ATOM 5505 N N . LEU B 1 339 ? 2.656 25.672 8.531 1 80.81 339 LEU B N 1
ATOM 5506 C CA . LEU B 1 339 ? 3.826 25.922 7.699 1 80.81 339 LEU B CA 1
ATOM 5507 C C . LEU B 1 339 ? 3.756 25.125 6.398 1 80.81 339 LEU B C 1
ATOM 5509 O O . LEU B 1 339 ? 4.074 25.656 5.328 1 80.81 339 LEU B O 1
ATOM 5513 N N . GLU B 1 340 ? 3.305 23.953 6.496 1 81.88 340 GLU B N 1
ATOM 5514 C CA . GLU B 1 340 ? 3.158 23.125 5.301 1 81.88 340 GLU B CA 1
ATOM 5515 C C . GLU B 1 340 ? 2.129 23.719 4.344 1 81.88 340 GLU B C 1
ATOM 5517 O O . GLU B 1 340 ? 2.338 23.734 3.129 1 81.88 340 GLU B O 1
ATOM 5522 N N . ALA B 1 341 ? 1.122 24.188 4.926 1 82.94 341 ALA B N 1
ATOM 5523 C CA . ALA B 1 341 ? 0.083 24.812 4.109 1 82.94 341 ALA B CA 1
ATOM 5524 C C . ALA B 1 341 ? 0.622 26.031 3.381 1 82.94 341 ALA B C 1
ATOM 5526 O O . ALA B 1 341 ? 0.301 26.266 2.211 1 82.94 341 ALA B O 1
ATOM 5527 N N . ARG B 1 342 ? 1.41 26.734 4.055 1 82.62 342 ARG B N 1
ATOM 5528 C CA . ARG B 1 342 ? 2.016 27.922 3.449 1 82.62 342 ARG B CA 1
ATOM 5529 C C . ARG B 1 342 ? 2.951 27.531 2.309 1 82.62 342 ARG B C 1
ATOM 5531 O O . ARG B 1 342 ? 2.951 28.172 1.255 1 82.62 342 ARG B O 1
ATOM 5538 N N . LEU B 1 343 ? 3.668 26.5 2.562 1 83.69 343 LEU B N 1
ATOM 5539 C CA . LEU B 1 343 ? 4.59 26.031 1.536 1 83.69 343 LEU B CA 1
ATOM 5540 C C . LEU B 1 343 ? 3.832 25.531 0.309 1 83.69 343 LEU B C 1
ATOM 5542 O O . LEU B 1 343 ? 4.23 25.812 -0.825 1 83.69 343 LEU B O 1
ATOM 5546 N N . ASP B 1 344 ? 2.809 24.859 0.5 1 81.69 344 ASP B N 1
ATOM 5547 C CA . ASP B 1 344 ? 1.995 24.359 -0.605 1 81.69 344 ASP B CA 1
ATOM 5548 C C . ASP B 1 344 ? 1.422 25.516 -1.427 1 81.69 344 ASP B C 1
ATOM 5550 O O . ASP B 1 344 ? 1.397 25.453 -2.658 1 81.69 344 ASP B O 1
ATOM 5554 N N . ASN B 1 345 ? 1.047 26.484 -0.713 1 79.81 345 ASN B N 1
ATOM 5555 C CA . ASN B 1 345 ? 0.505 27.656 -1.387 1 79.81 345 ASN B CA 1
ATOM 5556 C C . ASN B 1 345 ? 1.566 28.359 -2.229 1 79.81 345 ASN B C 1
ATOM 5558 O O . ASN B 1 345 ? 1.292 28.781 -3.352 1 79.81 345 ASN B O 1
ATOM 5562 N N . LEU B 1 346 ? 2.676 28.391 -1.743 1 76.5 346 LEU B N 1
ATOM 5563 C CA . LEU B 1 346 ? 3.775 29.031 -2.443 1 76.5 346 LEU B CA 1
ATOM 5564 C C . LEU B 1 346 ? 4.191 28.234 -3.672 1 76.5 346 LEU B C 1
ATOM 5566 O O . LEU B 1 346 ? 4.488 28.812 -4.723 1 76.5 346 LEU B O 1
ATOM 5570 N N . THR B 1 347 ? 4.18 26.922 -3.59 1 76 347 THR B N 1
ATOM 5571 C CA . THR B 1 347 ? 4.617 26.062 -4.676 1 76 347 THR B CA 1
ATOM 5572 C C . THR B 1 347 ? 3.586 26.031 -5.797 1 76 347 THR B C 1
ATOM 5574 O O . THR B 1 347 ? 3.939 25.906 -6.973 1 76 347 THR B O 1
ATOM 5577 N N . SER B 1 348 ? 2.377 26.016 -5.48 1 73.56 348 SER B N 1
ATOM 5578 C CA . SER B 1 348 ? 1.322 26 -6.488 1 73.56 348 SER B CA 1
ATOM 5579 C C . SER B 1 348 ? 1.376 27.25 -7.359 1 73.56 348 SER B C 1
ATOM 5581 O O . SER B 1 348 ? 0.922 27.234 -8.508 1 73.56 348 SER B O 1
ATOM 5583 N N . GLU B 1 349 ? 1.896 28.266 -6.957 1 62.81 349 GLU B N 1
ATOM 5584 C CA . GLU B 1 349 ? 1.999 29.531 -7.688 1 62.81 349 GLU B CA 1
ATOM 5585 C C . GLU B 1 349 ? 3.195 29.516 -8.633 1 62.81 349 GLU B C 1
ATOM 5587 O O . GLU B 1 349 ? 3.299 30.375 -9.523 1 62.81 349 GLU B O 1
ATOM 5592 N N . LEU B 1 350 ? 4.078 28.547 -8.422 1 58.25 350 LEU B N 1
ATOM 5593 C CA . LEU B 1 350 ? 5.266 28.453 -9.258 1 58.25 350 LEU B CA 1
ATOM 5594 C C . LEU B 1 350 ? 4.926 27.859 -10.625 1 58.25 350 LEU B C 1
ATOM 5596 O O . LEU B 1 350 ? 4.16 26.891 -10.711 1 58.25 350 LEU B O 1
ATOM 5600 N N . SER B 1 351 ? 4.809 28.609 -11.773 1 48.81 351 SER B N 1
ATOM 5601 C CA . SER B 1 351 ? 4.504 28.25 -13.156 1 48.81 351 SER B CA 1
ATOM 5602 C C . SER B 1 351 ? 5.328 27.031 -13.602 1 48.81 351 SER B C 1
ATOM 5604 O O . SER B 1 351 ? 4.941 26.328 -14.539 1 48.81 351 SER B O 1
ATOM 5606 N N . THR B 1 352 ? 6.723 27.031 -13.789 1 43.47 352 THR B N 1
ATOM 5607 C CA . THR B 1 352 ? 7.625 26.172 -14.539 1 43.47 352 THR B CA 1
ATOM 5608 C C . THR B 1 352 ? 7.789 24.828 -13.836 1 43.47 352 THR B C 1
ATOM 5610 O O . THR B 1 352 ? 7.953 24.781 -12.617 1 43.47 352 THR B O 1
ATOM 5613 N N . PRO B 1 353 ? 7.535 23.812 -14.578 1 43.94 353 PRO B N 1
ATOM 5614 C CA . PRO B 1 353 ? 7.625 22.453 -14.062 1 43.94 353 PRO B CA 1
ATOM 5615 C C . PRO B 1 353 ? 8.859 22.219 -13.195 1 43.94 353 PRO B C 1
ATOM 5617 O O . PRO B 1 353 ? 9.953 22.688 -13.539 1 43.94 353 PRO B O 1
ATOM 5620 N N . ARG B 1 354 ? 8.789 21.781 -11.898 1 40.12 354 ARG B N 1
ATOM 5621 C CA . ARG B 1 354 ? 9.68 21.438 -10.797 1 40.12 354 ARG B CA 1
ATOM 5622 C C . ARG B 1 354 ? 10.953 20.766 -11.297 1 40.12 354 ARG B C 1
ATOM 5624 O O . ARG B 1 354 ? 11.766 20.281 -10.508 1 40.12 354 ARG B O 1
ATOM 5631 N N . ALA B 1 355 ? 11.203 20.391 -12.523 1 35.81 355 ALA B N 1
ATOM 5632 C CA . ALA B 1 355 ? 12.281 19.578 -13.078 1 35.81 355 ALA B CA 1
ATOM 5633 C C . ALA B 1 355 ? 13.648 20.109 -12.641 1 35.81 355 ALA B C 1
ATOM 5635 O O . ALA B 1 355 ? 14.594 19.344 -12.469 1 35.81 355 ALA B O 1
ATOM 5636 N N . GLU B 1 356 ? 14.055 21.406 -12.883 1 37.22 356 GLU B N 1
ATOM 5637 C CA . GLU B 1 356 ? 15.422 21.844 -13.172 1 37.22 356 GLU B CA 1
ATOM 5638 C C . GLU B 1 356 ? 16.188 22.156 -11.883 1 37.22 356 GLU B C 1
ATOM 5640 O O . GLU B 1 356 ? 17.281 22.719 -11.922 1 37.22 356 GLU B O 1
ATOM 5645 N N . LEU B 1 357 ? 15.688 22.141 -10.906 1 33.16 357 LEU B N 1
ATOM 5646 C CA . LEU B 1 357 ? 16.562 22.609 -9.836 1 33.16 357 LEU B CA 1
ATOM 5647 C C . LEU B 1 357 ? 17.609 21.562 -9.492 1 33.16 357 LEU B C 1
ATOM 5649 O O . LEU B 1 357 ? 17.328 20.594 -8.789 1 33.16 357 LEU B O 1
ATOM 5653 N N . SER B 1 358 ? 18.438 21.234 -10.438 1 32.47 358 SER B N 1
ATOM 5654 C CA . SER B 1 358 ? 19.578 20.344 -10.227 1 32.47 358 SER B CA 1
ATOM 5655 C C . SER B 1 358 ? 20.469 20.859 -9.094 1 32.47 358 SER B C 1
ATOM 5657 O O . SER B 1 358 ? 20.859 22.031 -9.094 1 32.47 358 SER B O 1
ATOM 5659 N N . TYR B 1 359 ? 20.375 20.5 -7.984 1 31.48 359 TYR B N 1
ATOM 5660 C CA . TYR B 1 359 ? 21.422 20.797 -7.012 1 31.48 359 TYR B CA 1
ATOM 5661 C C . TYR B 1 359 ? 22.781 20.359 -7.535 1 31.48 359 TYR B C 1
ATOM 5663 O O . TYR B 1 359 ? 22.953 19.203 -7.945 1 31.48 359 TYR B O 1
ATOM 5671 N N . ILE B 1 360 ? 23.609 21.203 -7.984 1 31.3 360 ILE B N 1
ATOM 5672 C CA . ILE B 1 360 ? 25.031 20.906 -8.156 1 31.3 360 ILE B CA 1
ATOM 5673 C C . ILE B 1 360 ? 25.656 20.609 -6.797 1 31.3 360 ILE B C 1
ATOM 5675 O O . ILE B 1 360 ? 25.703 21.484 -5.922 1 31.3 360 ILE B O 1
ATOM 5679 N N . ALA B 1 361 ? 25.75 19.422 -6.516 1 33.41 361 ALA B N 1
ATOM 5680 C CA . ALA B 1 361 ? 26.469 19.016 -5.312 1 33.41 361 ALA B CA 1
ATOM 5681 C C . ALA B 1 361 ? 27.797 19.766 -5.188 1 33.41 361 ALA B C 1
ATOM 5683 O O . ALA B 1 361 ? 28.5 19.953 -6.18 1 33.41 361 ALA B O 1
ATOM 5684 N N . PRO B 1 362 ? 28.125 20.359 -4.062 1 26.11 362 PRO B N 1
ATOM 5685 C CA . PRO B 1 362 ? 29.469 20.922 -3.998 1 26.11 362 PRO B CA 1
ATOM 5686 C C . PRO B 1 362 ? 30.562 19.906 -4.312 1 26.11 362 PRO B C 1
ATOM 5688 O O . PRO B 1 362 ? 30.344 18.703 -4.145 1 26.11 362 PRO B O 1
ATOM 5691 N N . PRO B 1 363 ? 31.625 20.328 -5.188 1 25.19 363 PRO B N 1
ATOM 5692 C CA . PRO B 1 363 ? 32.719 19.375 -5.363 1 25.19 363 PRO B CA 1
ATOM 5693 C C . PRO B 1 363 ? 33.156 18.719 -4.051 1 25.19 363 PRO B C 1
ATOM 5695 O O . PRO B 1 363 ? 33.031 19.328 -2.986 1 25.19 363 PRO B O 1
ATOM 5698 N N . LYS B 1 364 ? 33.281 17.281 -4.133 1 27.33 364 LYS B N 1
ATOM 5699 C CA . LYS B 1 364 ? 33.906 16.641 -2.979 1 27.33 364 LYS B CA 1
ATOM 5700 C C . LYS B 1 364 ? 35.188 17.391 -2.559 1 27.33 364 LYS B C 1
ATOM 5702 O O . LYS B 1 364 ? 36 17.75 -3.402 1 27.33 364 LYS B O 1
#

Radius of gyration: 30.36 Å; Cα contacts (8 Å, |Δi|>4): 952; chains: 2; bounding box: 83×84×65 Å